Protein AF-0000000066106129 (afdb_homodimer)

pLDDT: mean 97.17, std 4.95, range [39.22, 99.0]

Structure (mmCIF, N/CA/C/O backbone):
data_AF-0000000066106129-model_v1
#
loop_
_entity.id
_entity.type
_entity.pdbx_description
1 polymer 'Probable quinone oxidoreductase'
#
loop_
_atom_site.group_PDB
_atom_site.id
_atom_site.type_symbol
_atom_site.label_atom_id
_atom_site.label_alt_id
_atom_site.label_comp_id
_atom_site.label_asym_id
_atom_site.label_entity_id
_atom_site.label_seq_id
_atom_site.pdbx_PDB_ins_code
_atom_site.Cartn_x
_atom_site.Cartn_y
_atom_site.Cartn_z
_atom_site.occupancy
_atom_site.B_iso_or_equiv
_atom_site.auth_seq_id
_atom_site.auth_comp_id
_atom_site.auth_asym_id
_atom_site.auth_atom_id
_atom_site.pdbx_PDB_model_num
ATOM 1 N N . MET A 1 1 ? -13.883 41.125 31.297 1 40.22 1 MET A N 1
ATOM 2 C CA . MET A 1 1 ? -14.234 42.062 30.25 1 40.22 1 MET A CA 1
ATOM 3 C C . MET A 1 1 ? -14.797 41.344 29.031 1 40.22 1 MET A C 1
ATOM 5 O O . MET A 1 1 ? -14.195 40.406 28.531 1 40.22 1 MET A O 1
ATOM 9 N N . LYS A 1 2 ? -16.047 41.281 28.875 1 50.03 2 LYS A N 1
ATOM 10 C CA . LYS A 1 2 ? -16.734 40.594 27.781 1 50.03 2 LYS A CA 1
ATOM 11 C C . LYS A 1 2 ? -16.094 40.938 26.438 1 50.03 2 LYS A C 1
ATOM 13 O O . LYS A 1 2 ? -16.109 42.094 26.031 1 50.03 2 LYS A O 1
ATOM 18 N N . CYS A 1 3 ? -14.977 40.281 25.984 1 59.72 3 CYS A N 1
ATOM 19 C CA . CYS A 1 3 ? -14.273 40.656 24.766 1 59.72 3 CYS A CA 1
ATOM 20 C C . CYS A 1 3 ? -15.242 40.75 23.578 1 59.72 3 CYS A C 1
ATOM 22 O O . CYS A 1 3 ? -15.961 39.781 23.281 1 59.72 3 CYS A O 1
ATOM 24 N N . THR A 1 4 ? -15.672 41.969 23.234 1 86 4 THR A N 1
ATOM 25 C CA . THR A 1 4 ? -16.531 42.25 22.094 1 86 4 THR A CA 1
ATOM 26 C C . THR A 1 4 ? -15.914 41.688 20.812 1 86 4 THR A C 1
ATOM 28 O O . THR A 1 4 ? -14.766 41.969 20.484 1 86 4 THR A O 1
ATOM 31 N N . ILE A 1 5 ? -16.562 40.656 20.203 1 92.88 5 ILE A N 1
ATOM 32 C CA . ILE A 1 5 ? -16.125 40.094 18.938 1 92.88 5 ILE A CA 1
ATOM 33 C C . ILE A 1 5 ? -16.328 41.094 17.797 1 92.88 5 ILE A C 1
ATOM 35 O O . ILE A 1 5 ? -17.438 41.562 17.562 1 92.88 5 ILE A O 1
ATOM 39 N N . PRO A 1 6 ? -15.305 41.469 17.172 1 96.56 6 PRO A N 1
ATOM 40 C CA . PRO A 1 6 ? -15.445 42.438 16.078 1 96.56 6 PRO A CA 1
ATOM 41 C C . PRO A 1 6 ? -16.156 41.844 14.859 1 96.56 6 PRO A C 1
ATOM 43 O O . PRO A 1 6 ? -16.297 40.594 14.75 1 96.56 6 PRO A O 1
ATOM 46 N N . GLU A 1 7 ? -16.609 42.688 13.984 1 96.75 7 GLU A N 1
ATOM 47 C CA . GLU A 1 7 ? -17.281 42.25 12.758 1 96.75 7 GLU A CA 1
ATOM 48 C C . GLU A 1 7 ? -16.266 41.844 11.703 1 96.75 7 GLU A C 1
ATOM 50 O O . GLU A 1 7 ? -16.562 40.969 10.867 1 96.75 7 GLU A O 1
ATOM 55 N N . GLN A 1 8 ? -15.148 42.5 11.789 1 98.06 8 GLN A N 1
ATOM 56 C CA . GLN A 1 8 ? -14.086 42.219 10.828 1 98.06 8 GLN A CA 1
ATOM 57 C C . GLN A 1 8 ? -12.82 41.75 11.516 1 98.06 8 GLN A C 1
ATOM 59 O O . GLN A 1 8 ? -12.625 42 12.711 1 98.06 8 GLN A O 1
ATOM 64 N N . GLN A 1 9 ? -12.008 41.094 10.758 1 98.38 9 GLN A N 1
ATOM 65 C CA . GLN A 1 9 ? -10.734 40.594 11.227 1 98.38 9 GLN A CA 1
ATOM 66 C C . GLN A 1 9 ? -9.664 40.688 10.148 1 98.38 9 GLN A C 1
ATOM 68 O O . GLN A 1 9 ? -9.977 40.938 8.977 1 98.38 9 GLN A O 1
ATOM 73 N N . LYS A 1 10 ? -8.43 40.531 10.586 1 98.62 10 LYS A N 1
ATOM 74 C CA . LYS A 1 10 ? -7.328 40.375 9.641 1 98.62 10 LYS A CA 1
ATOM 75 C C . LYS A 1 10 ? -7.09 38.906 9.305 1 98.62 10 LYS A C 1
ATOM 77 O O . LYS A 1 10 ? -7.086 38.062 10.195 1 98.62 10 LYS A O 1
ATOM 82 N N . VAL A 1 11 ? -6.953 38.625 7.996 1 98.81 11 VAL A N 1
ATOM 83 C CA . VAL A 1 11 ? -6.68 37.25 7.566 1 98.81 11 VAL A CA 1
ATOM 84 C C . VAL A 1 11 ? -5.641 37.25 6.449 1 98.81 11 VAL A C 1
ATOM 86 O O . VAL A 1 11 ? -5.309 38.312 5.906 1 98.81 11 VAL A O 1
ATOM 89 N N . ILE A 1 12 ? -5.031 36.188 6.16 1 98.88 12 ILE A N 1
ATOM 90 C CA . ILE A 1 12 ? -4.316 35.875 4.922 1 98.88 12 ILE A CA 1
ATOM 91 C C . ILE A 1 12 ? -5.223 35.094 3.98 1 98.88 12 ILE A C 1
ATOM 93 O O . ILE A 1 12 ? -5.723 34.031 4.344 1 98.88 12 ILE A O 1
ATOM 97 N N . LEU A 1 13 ? -5.469 35.562 2.803 1 98.69 13 LEU A N 1
ATOM 98 C CA . LEU A 1 13 ? -6.312 34.875 1.851 1 98.69 13 LEU A CA 1
ATOM 99 C C . LEU A 1 13 ? -5.762 35 0.434 1 98.69 13 LEU A C 1
ATOM 101 O O . LEU A 1 13 ? -4.836 35.781 0.192 1 98.69 13 LEU A O 1
ATOM 105 N N . ILE A 1 14 ? -6.184 34.156 -0.441 1 98.44 14 ILE A N 1
ATOM 106 C CA . ILE A 1 14 ? -5.934 34.25 -1.875 1 98.44 14 ILE A CA 1
ATOM 107 C C . ILE A 1 14 ? -7.258 34.344 -2.625 1 98.44 14 ILE A C 1
ATOM 109 O O . ILE A 1 14 ? -8.25 33.719 -2.234 1 98.44 14 ILE A O 1
ATOM 113 N N . ASP A 1 15 ? -7.297 35.125 -3.686 1 97.38 15 ASP A N 1
ATOM 114 C CA . ASP A 1 15 ? -8.5 35.25 -4.496 1 97.38 15 ASP A CA 1
ATOM 115 C C . ASP A 1 15 ? -8.273 34.75 -5.914 1 97.38 15 ASP A C 1
ATOM 117 O O . ASP A 1 15 ? -9.195 34.719 -6.73 1 97.38 15 ASP A O 1
ATOM 121 N N . GLU A 1 16 ? -7.129 34.312 -6.215 1 97.56 16 GLU A N 1
ATOM 122 C CA . GLU A 1 16 ? -6.746 33.719 -7.488 1 97.56 16 GLU A CA 1
ATOM 123 C C . GLU A 1 16 ? -5.516 32.812 -7.324 1 97.56 16 GLU A C 1
ATOM 125 O O . GLU A 1 16 ? -4.844 32.875 -6.289 1 97.56 16 GLU A O 1
ATOM 130 N N . ILE A 1 17 ? -5.332 32 -8.32 1 97.62 17 ILE A N 1
ATOM 131 C CA . ILE A 1 17 ? -4.145 31.141 -8.336 1 97.62 17 ILE A CA 1
ATOM 132 C C . ILE A 1 17 ? -2.936 31.953 -8.797 1 97.62 17 ILE A C 1
ATOM 134 O O . ILE A 1 17 ? -3.049 32.812 -9.688 1 97.62 17 ILE A O 1
ATOM 138 N N . GLY A 1 18 ? -1.777 31.719 -8.234 1 97.12 18 GLY A N 1
ATOM 139 C CA . GLY A 1 18 ? -0.596 32.469 -8.648 1 97.12 18 GLY A CA 1
ATOM 140 C C . GLY A 1 18 ? 0.59 32.25 -7.723 1 97.12 18 GLY A C 1
ATOM 141 O O . GLY A 1 18 ? 0.647 31.281 -6.984 1 97.12 18 GLY A O 1
ATOM 142 N N . GLY A 1 19 ? 1.605 33.188 -7.863 1 97.31 19 GLY A N 1
ATOM 143 C CA . GLY A 1 19 ? 2.779 33.188 -7.008 1 97.31 19 GLY A CA 1
ATOM 144 C C . GLY A 1 19 ? 2.545 33.844 -5.668 1 97.31 19 GLY A C 1
ATOM 145 O O . GLY A 1 19 ? 1.435 33.812 -5.133 1 97.31 19 GLY A O 1
ATOM 146 N N . TYR A 1 20 ? 3.586 34.375 -5.09 1 97.88 20 TYR A N 1
ATOM 147 C CA . TYR A 1 20 ? 3.488 35 -3.771 1 97.88 20 TYR A CA 1
ATOM 148 C C . TYR A 1 20 ? 2.672 36.281 -3.83 1 97.88 20 TYR A C 1
ATOM 150 O O . TYR A 1 20 ? 2.156 36.719 -2.811 1 97.88 20 TYR A O 1
ATOM 158 N N . ASP A 1 21 ? 2.564 36.875 -4.977 1 97.25 21 ASP A N 1
ATOM 159 C CA . ASP A 1 21 ? 1.913 38.156 -5.172 1 97.25 21 ASP A CA 1
ATOM 160 C C . ASP A 1 21 ? 0.409 38.062 -4.926 1 97.25 21 ASP A C 1
ATOM 162 O O . ASP A 1 21 ? -0.25 39.062 -4.66 1 97.25 21 ASP A O 1
ATOM 166 N N . VAL A 1 22 ? -0.171 36.875 -5 1 98.25 22 VAL A N 1
ATOM 167 C CA . VAL A 1 22 ? -1.617 36.75 -4.863 1 98.25 22 VAL A CA 1
ATOM 168 C C . VAL A 1 22 ? -1.986 36.562 -3.393 1 98.25 22 VAL A C 1
ATOM 170 O O . VAL A 1 22 ? -3.168 36.5 -3.045 1 98.25 22 VAL A O 1
ATOM 173 N N . ILE A 1 23 ? -0.994 36.469 -2.49 1 98.69 23 ILE A N 1
ATOM 174 C CA . ILE A 1 23 ? -1.22 36.375 -1.051 1 98.69 23 ILE A CA 1
ATOM 175 C C . ILE A 1 23 ? -1.593 37.75 -0.504 1 98.69 23 ILE A C 1
ATOM 177 O O . ILE A 1 23 ? -0.82 38.688 -0.625 1 98.69 23 ILE A O 1
ATOM 181 N N . LYS A 1 24 ? -2.729 37.844 0.145 1 98.56 24 LYS A N 1
ATOM 182 C CA . LYS A 1 24 ? -3.221 39.125 0.605 1 98.56 24 LYS A CA 1
ATOM 183 C C . LYS A 1 24 ? -3.461 39.125 2.113 1 98.56 24 LYS A C 1
ATOM 185 O O . LYS A 1 24 ? -3.961 38.156 2.662 1 98.56 24 LYS A O 1
ATOM 190 N N . TYR A 1 25 ? -3.061 40.125 2.775 1 98.69 25 TYR A N 1
ATOM 191 C CA . TYR A 1 25 ? -3.408 40.469 4.152 1 98.69 25 TYR A CA 1
ATOM 192 C C . TYR A 1 25 ? -4.527 41.5 4.199 1 98.69 25 TYR A C 1
ATOM 194 O O . TYR A 1 25 ? -4.309 42.656 3.904 1 98.69 25 TYR A O 1
ATOM 202 N N . GLU A 1 26 ? -5.766 41.062 4.59 1 98.06 26 GLU A N 1
ATOM 203 C CA . GLU A 1 26 ? -6.906 41.969 4.387 1 98.06 26 GLU A CA 1
ATOM 204 C C . GLU A 1 26 ? -7.922 41.812 5.516 1 98.06 26 GLU A C 1
ATOM 206 O O . GLU A 1 26 ? -7.828 40.906 6.328 1 98.06 26 GLU A O 1
ATOM 211 N N . ASP A 1 27 ? -8.766 42.812 5.539 1 98.38 27 ASP A N 1
ATOM 212 C CA . ASP A 1 27 ? -9.945 42.688 6.391 1 98.38 27 ASP A CA 1
ATOM 213 C C . ASP A 1 27 ? -10.938 41.688 5.824 1 98.38 27 ASP A C 1
ATOM 215 O O . ASP A 1 27 ? -11.148 41.625 4.613 1 98.38 27 ASP A O 1
ATOM 219 N N . TYR A 1 28 ? -11.484 40.938 6.633 1 98.12 28 TYR A N 1
ATOM 220 C CA . TYR A 1 28 ? -12.414 39.875 6.297 1 98.12 28 TYR A CA 1
ATOM 221 C C . TYR A 1 28 ? -13.453 39.688 7.398 1 98.12 28 TYR A C 1
ATOM 223 O O . TYR A 1 28 ? -13.18 39.938 8.57 1 98.12 28 TYR A O 1
ATOM 231 N N . PRO A 1 29 ? -14.641 39.281 7.078 1 98.25 29 PRO A N 1
ATOM 232 C CA . PRO A 1 29 ? -15.656 39.125 8.125 1 98.25 29 PRO A CA 1
ATOM 233 C C . PRO A 1 29 ? -15.273 38.031 9.133 1 98.25 29 PRO A C 1
ATOM 235 O O . PRO A 1 29 ? -14.75 37 8.75 1 98.25 29 PRO A O 1
ATOM 238 N N . VAL A 1 30 ? -15.5 38.344 10.43 1 98.56 30 VAL A N 1
ATOM 239 C CA . VAL A 1 30 ? -15.422 37.312 11.43 1 98.56 30 VAL A CA 1
ATOM 240 C C . VAL A 1 30 ? -16.547 36.281 11.203 1 98.56 30 VAL A C 1
ATOM 242 O O . VAL A 1 30 ? -17.703 36.656 10.992 1 98.56 30 VAL A O 1
ATOM 245 N N . PRO A 1 31 ? -16.25 35.031 11.234 1 98 31 PRO A N 1
ATOM 246 C CA . PRO A 1 31 ? -17.312 34.062 10.922 1 98 31 PRO A CA 1
ATOM 247 C C . PRO A 1 31 ? -18.359 33.969 12.023 1 98 31 PRO A C 1
ATOM 249 O O . PRO A 1 31 ? -18.031 34.062 13.203 1 98 31 PRO A O 1
ATOM 252 N N . SER A 1 32 ? -19.578 33.75 11.602 1 97.38 32 SER A N 1
ATOM 253 C CA . SER A 1 32 ? -20.641 33.406 12.547 1 97.38 32 SER A CA 1
ATOM 254 C C . SER A 1 32 ? -20.578 31.922 12.914 1 97.38 32 SER A C 1
ATOM 256 O O . SER A 1 32 ? -20.062 31.109 12.148 1 97.38 32 SER A O 1
ATOM 258 N N . ILE A 1 33 ? -21.078 31.562 14.078 1 97.69 33 ILE A N 1
ATOM 259 C CA . ILE A 1 33 ? -21.016 30.172 14.5 1 97.69 33 ILE A CA 1
ATOM 260 C C . ILE A 1 33 ? -22.438 29.625 14.656 1 97.69 33 ILE A C 1
ATOM 262 O O . ILE A 1 33 ? -23.359 30.344 15 1 97.69 33 ILE A O 1
ATOM 266 N N . SER A 1 34 ? -22.531 28.375 14.352 1 97.56 34 SER A N 1
ATOM 267 C CA . SER A 1 34 ? -23.781 27.656 14.578 1 97.56 34 SER A CA 1
ATOM 268 C C . SER A 1 34 ? -23.875 27.141 16.016 1 97.56 34 SER A C 1
ATOM 270 O O . SER A 1 34 ? -23.016 27.453 16.844 1 97.56 34 SER A O 1
ATOM 272 N N . GLU A 1 35 ? -24.938 26.375 16.297 1 97.62 35 GLU A N 1
ATOM 273 C CA . GLU A 1 35 ? -25.234 25.875 17.625 1 97.62 35 GLU A CA 1
ATOM 274 C C . GLU A 1 35 ? -24.156 24.906 18.109 1 97.62 35 GLU A C 1
ATOM 276 O O . GLU A 1 35 ? -23.953 24.719 19.312 1 97.62 35 GLU A O 1
ATOM 281 N N . GLU A 1 36 ? -23.406 24.359 17.203 1 98.06 36 GLU A N 1
ATOM 282 C CA . GLU A 1 36 ? -22.453 23.328 17.578 1 98.06 36 GLU A CA 1
ATOM 283 C C . GLU A 1 36 ? -21.016 23.781 17.375 1 98.06 36 GLU A C 1
ATOM 285 O O . GLU A 1 36 ? -20.094 22.969 17.484 1 98.06 36 GLU A O 1
ATOM 290 N N . GLU A 1 37 ? -20.828 25.031 17.141 1 98.62 37 GLU A N 1
ATOM 291 C CA . GLU A 1 37 ? -19.5 25.516 16.734 1 98.62 37 GLU A CA 1
ATOM 292 C C . GLU A 1 37 ? -18.891 26.422 17.797 1 98.62 37 GLU A C 1
ATOM 294 O O . GLU A 1 37 ? -19.609 26.922 18.672 1 98.62 37 GLU A O 1
ATOM 299 N N . LEU A 1 38 ? -17.625 26.547 17.781 1 98.75 38 LEU A N 1
ATOM 300 C CA . LEU A 1 38 ? -16.797 27.453 18.578 1 98.75 38 LEU A CA 1
ATOM 301 C C . LEU A 1 38 ? -16.234 28.578 17.703 1 98.75 38 LEU A C 1
ATOM 303 O O . LEU A 1 38 ? -15.922 28.359 16.531 1 98.75 38 LEU A O 1
ATOM 307 N N . LEU A 1 39 ? -16.156 29.688 18.297 1 98.75 39 LEU A N 1
ATOM 308 C CA . LEU A 1 39 ? -15.305 30.734 17.734 1 98.75 39 LEU A CA 1
ATOM 309 C C . LEU A 1 39 ? -14.023 30.891 18.547 1 98.75 39 LEU A C 1
ATOM 311 O O . LEU A 1 39 ? -14.07 31.062 19.766 1 98.75 39 LEU A O 1
ATOM 315 N N . ILE A 1 40 ? -12.953 30.766 17.906 1 98.75 40 ILE A N 1
ATOM 316 C CA . ILE A 1 40 ? -11.656 30.797 18.594 1 98.75 40 ILE A CA 1
ATOM 317 C C . ILE A 1 40 ? -10.898 32.062 18.188 1 98.75 40 ILE A C 1
ATOM 319 O O . ILE A 1 40 ? -10.828 32.406 17 1 98.75 40 ILE A O 1
ATOM 323 N N . LYS A 1 41 ? -10.438 32.781 19.125 1 98.75 41 LYS A N 1
ATOM 324 C CA . LYS A 1 41 ? -9.453 33.844 18.891 1 98.75 41 LYS A CA 1
ATOM 325 C C . LYS A 1 41 ? -8.039 33.281 18.844 1 98.75 41 LYS A C 1
ATOM 327 O O . LYS A 1 41 ? -7.508 32.844 19.875 1 98.75 41 LYS A O 1
ATOM 332 N N . ASN A 1 42 ? -7.465 33.281 17.672 1 98.81 42 ASN A N 1
ATOM 333 C CA . ASN A 1 42 ? -6.191 32.625 17.453 1 98.81 42 ASN A CA 1
ATOM 334 C C . ASN A 1 42 ? -5.023 33.406 18.031 1 98.81 42 ASN A C 1
ATOM 336 O O . ASN A 1 42 ? -5.043 34.656 17.984 1 98.81 42 ASN A O 1
ATOM 340 N N . LYS A 1 43 ? -4.078 32.75 18.531 1 98.81 43 LYS A N 1
ATOM 341 C CA . LYS A 1 43 ? -2.844 33.375 18.984 1 98.81 43 LYS A CA 1
ATOM 342 C C . LYS A 1 43 ? -1.665 33 18.094 1 98.81 43 LYS A C 1
ATOM 344 O O . LYS A 1 43 ? -0.863 33.875 17.734 1 98.81 43 LYS A O 1
ATOM 349 N N . TYR A 1 44 ? -1.539 31.703 17.75 1 98.88 44 TYR A N 1
ATOM 350 C CA . TYR A 1 44 ? -0.494 31.219 16.859 1 98.88 44 TYR A CA 1
ATOM 351 C C . TYR A 1 44 ? -1.062 30.234 15.852 1 98.88 44 TYR A C 1
ATOM 353 O O . TYR A 1 44 ? -2.082 29.578 16.109 1 98.88 44 TYR A O 1
ATOM 361 N N . THR A 1 45 ? -0.482 30.156 14.695 1 98.75 45 THR A N 1
ATOM 362 C CA . THR A 1 45 ? -0.794 29.156 13.68 1 98.75 45 THR A CA 1
ATOM 363 C C . THR A 1 45 ? 0.478 28.656 13 1 98.75 45 THR A C 1
ATOM 365 O O . THR A 1 45 ? 1.484 29.375 12.961 1 98.75 45 THR A O 1
ATOM 368 N N . GLY A 1 46 ? 0.466 27.438 12.617 1 98.56 46 GLY A N 1
ATOM 369 C CA . GLY A 1 46 ? 1.607 26.891 11.906 1 98.56 46 GLY A CA 1
ATOM 370 C C . GLY A 1 46 ? 1.554 27.109 10.414 1 98.56 46 GLY A C 1
ATOM 371 O O . GLY A 1 46 ? 0.474 27.109 9.812 1 98.56 46 GLY A O 1
ATOM 372 N N . VAL A 1 47 ? 2.736 27.312 9.828 1 98.25 47 VAL A N 1
ATOM 373 C CA . VAL A 1 47 ? 2.861 27.406 8.375 1 98.25 47 VAL A CA 1
ATOM 374 C C . VAL A 1 47 ? 3.133 26.031 7.781 1 98.25 47 VAL A C 1
ATOM 376 O O . VAL A 1 47 ? 4.012 25.312 8.25 1 98.25 47 VAL A O 1
ATOM 379 N N . ASN A 1 48 ? 2.387 25.656 6.777 1 96.75 48 ASN A N 1
ATOM 380 C CA . ASN A 1 48 ? 2.539 24.359 6.121 1 96.75 48 ASN A CA 1
ATOM 381 C C . ASN A 1 48 ? 2.729 24.5 4.617 1 96.75 48 ASN A C 1
ATOM 383 O O . ASN A 1 48 ? 2.111 25.375 3.992 1 96.75 48 ASN A O 1
ATOM 387 N N . TYR A 1 49 ? 3.555 23.641 4.109 1 95.69 49 TYR A N 1
ATOM 388 C CA . TYR A 1 49 ? 3.828 23.672 2.676 1 95.69 49 TYR A CA 1
ATOM 389 C C . TYR A 1 49 ? 2.547 23.469 1.873 1 95.69 49 TYR A C 1
ATOM 391 O O . TYR A 1 49 ? 2.42 24 0.762 1 95.69 49 TYR A O 1
ATOM 399 N N . ILE A 1 50 ? 1.593 22.797 2.398 1 94.75 50 ILE A N 1
ATOM 400 C CA . ILE A 1 50 ? 0.355 22.422 1.716 1 94.75 50 ILE A CA 1
ATOM 401 C C . ILE A 1 50 ? -0.369 23.688 1.255 1 94.75 50 ILE A C 1
ATOM 403 O O . ILE A 1 50 ? -1.122 23.656 0.279 1 94.75 50 ILE A O 1
ATOM 407 N N . GLU A 1 51 ? -0.173 24.828 1.909 1 96.69 51 GLU A N 1
ATOM 408 C CA . GLU A 1 51 ? -0.807 26.078 1.502 1 96.69 51 GLU A CA 1
ATOM 409 C C . GLU A 1 51 ? -0.396 26.469 0.085 1 96.69 51 GLU A C 1
ATOM 411 O O . GLU A 1 51 ? -1.187 27.062 -0.656 1 96.69 51 GLU A O 1
ATOM 416 N N . SER A 1 52 ? 0.826 26.125 -0.252 1 96.75 52 SER A N 1
ATOM 417 C CA . SER A 1 52 ? 1.305 26.438 -1.593 1 96.75 52 SER A CA 1
ATOM 418 C C . SER A 1 52 ? 0.499 25.703 -2.658 1 96.75 52 SER A C 1
ATOM 420 O O . SER A 1 52 ? 0.336 26.203 -3.773 1 96.75 52 SER A O 1
ATOM 422 N N . TYR A 1 53 ? -0.003 24.516 -2.326 1 95.12 53 TYR A N 1
ATOM 423 C CA . TYR A 1 53 ? -0.786 23.75 -3.291 1 95.12 53 TYR A CA 1
ATOM 424 C C . TYR A 1 53 ? -2.094 24.453 -3.615 1 95.12 53 TYR A C 1
ATOM 426 O O . TYR A 1 53 ? -2.557 24.438 -4.758 1 95.12 53 TYR A O 1
ATOM 434 N N . PHE A 1 54 ? -2.66 25.062 -2.629 1 96.19 54 PHE A N 1
ATOM 435 C CA . PHE A 1 54 ? -3.879 25.828 -2.855 1 96.19 54 PHE A CA 1
ATOM 436 C C . PHE A 1 54 ? -3.584 27.094 -3.652 1 96.19 54 PHE A C 1
ATOM 438 O O . PHE A 1 54 ? -4.309 27.422 -4.594 1 96.19 54 PHE A O 1
ATOM 445 N N . ARG A 1 55 ? -2.527 27.703 -3.303 1 97.56 55 ARG A N 1
ATOM 446 C CA . ARG A 1 55 ? -2.154 28.953 -3.975 1 97.56 55 ARG A CA 1
ATOM 447 C C . ARG A 1 55 ? -1.84 28.703 -5.445 1 97.56 55 ARG A C 1
ATOM 449 O O . ARG A 1 55 ? -2.215 29.5 -6.309 1 97.56 55 ARG A O 1
ATOM 456 N N . LYS A 1 56 ? -1.22 27.562 -5.672 1 95.88 56 LYS A N 1
ATOM 457 C CA . LYS A 1 56 ? -0.762 27.234 -7.02 1 95.88 56 LYS A CA 1
ATOM 458 C C . LYS A 1 56 ? -1.854 26.531 -7.82 1 95.88 56 LYS A C 1
ATOM 460 O O . LYS A 1 56 ? -1.683 26.266 -9.008 1 95.88 56 LYS A O 1
ATOM 465 N N . GLY A 1 57 ? -2.934 26.156 -7.188 1 94.31 57 GLY A N 1
ATOM 466 C CA . GLY A 1 57 ? -4.059 25.531 -7.875 1 94.31 57 GLY A CA 1
ATOM 467 C C . GLY A 1 57 ? -3.936 24.031 -8 1 94.31 57 GLY A C 1
ATOM 468 O O . GLY A 1 57 ? -4.715 23.406 -8.719 1 94.31 57 GLY A O 1
ATOM 469 N N . ILE A 1 58 ? -2.949 23.5 -7.375 1 90.06 58 ILE A N 1
ATOM 470 C CA . ILE A 1 58 ? -2.814 22.047 -7.363 1 90.06 58 ILE A CA 1
ATOM 471 C C . ILE A 1 58 ? -3.998 21.422 -6.629 1 90.06 58 ILE A C 1
ATOM 473 O O . ILE A 1 58 ? -4.566 20.422 -7.086 1 90.06 58 ILE A O 1
ATOM 477 N N . TYR A 1 59 ? -4.34 21.922 -5.496 1 91.88 59 TYR A N 1
ATOM 478 C CA . TYR A 1 59 ? -5.57 21.562 -4.797 1 91.88 59 TYR A CA 1
ATOM 479 C C . TYR A 1 59 ? -6.668 22.594 -5.062 1 91.88 59 TYR A C 1
ATOM 481 O O . TYR A 1 59 ? -6.441 23.797 -4.953 1 91.88 59 TYR A O 1
ATOM 489 N N . PRO A 1 60 ? -7.766 22.125 -5.402 1 92.06 60 PRO A N 1
ATOM 490 C CA . PRO A 1 60 ? -8.859 23.062 -5.66 1 92.06 60 PRO A CA 1
ATOM 491 C C . PRO A 1 60 ? -9.406 23.703 -4.383 1 92.06 60 PRO A C 1
ATOM 493 O O . PRO A 1 60 ? -9.43 23.062 -3.33 1 92.06 60 PRO A O 1
ATOM 496 N N . CYS A 1 61 ? -9.781 24.922 -4.453 1 94.31 61 CYS A N 1
ATOM 497 C CA . CYS A 1 61 ? -10.453 25.609 -3.355 1 94.31 61 CYS A CA 1
ATOM 498 C C . CYS A 1 61 ? -11.328 26.75 -3.875 1 94.31 61 CYS A C 1
ATOM 500 O O . CYS A 1 61 ? -11.055 27.328 -4.93 1 94.31 61 CYS A O 1
ATOM 502 N N . GLU A 1 62 ? -12.391 26.938 -3.18 1 95.75 62 GLU A N 1
ATOM 503 C CA . GLU A 1 62 ? -13.234 28.078 -3.5 1 95.75 62 GLU A CA 1
ATOM 504 C C . GLU A 1 62 ? -12.594 29.391 -3.041 1 95.75 62 GLU A C 1
ATOM 506 O O . GLU A 1 62 ? -12.117 29.484 -1.907 1 95.75 62 GLU A O 1
ATOM 511 N N . LYS A 1 63 ? -12.57 30.422 -3.908 1 96.06 63 LYS A N 1
ATOM 512 C CA . LYS A 1 63 ? -11.938 31.703 -3.596 1 96.06 63 LYS A CA 1
ATOM 513 C C . LYS A 1 63 ? -12.992 32.781 -3.33 1 96.06 63 LYS A C 1
ATOM 515 O O . LYS A 1 63 ? -14.078 32.75 -3.914 1 96.06 63 LYS A O 1
ATOM 520 N N . PRO A 1 64 ? -12.758 33.844 -2.551 1 97.25 64 PRO A N 1
ATOM 521 C CA . PRO A 1 64 ? -11.523 33.969 -1.776 1 97.25 64 PRO A CA 1
ATOM 522 C C . PRO A 1 64 ? -11.336 32.844 -0.751 1 97.25 64 PRO A C 1
ATOM 524 O O . PRO A 1 64 ? -12.32 32.344 -0.206 1 97.25 64 PRO A O 1
ATOM 527 N N . TYR A 1 65 ? -10.125 32.438 -0.549 1 97.94 65 TYR A N 1
ATOM 528 C CA . TYR A 1 65 ? -9.789 31.328 0.339 1 97.94 65 TYR A CA 1
ATOM 529 C C . TYR A 1 65 ? -8.844 31.781 1.444 1 97.94 65 TYR A C 1
ATOM 531 O O . TYR A 1 65 ? -7.707 32.156 1.176 1 97.94 65 TYR A O 1
ATOM 539 N N . VAL A 1 66 ? -9.367 31.797 2.711 1 98.69 66 VAL A N 1
ATOM 540 C CA . VAL A 1 66 ? -8.5 32.062 3.854 1 98.69 66 VAL A CA 1
ATOM 541 C C . VAL A 1 66 ? -7.633 30.844 4.152 1 98.69 66 VAL A C 1
ATOM 543 O O . VAL A 1 66 ? -8.141 29.734 4.316 1 98.69 66 VAL A O 1
ATOM 546 N N . LEU A 1 67 ? -6.344 31.031 4.215 1 98.62 67 LEU A N 1
ATOM 547 C CA . LEU A 1 67 ? -5.387 29.938 4.348 1 98.62 67 LEU A CA 1
ATOM 548 C C . LEU A 1 67 ? -5.238 29.516 5.805 1 98.62 67 LEU A C 1
ATOM 550 O O . LEU A 1 67 ? -5.816 30.141 6.695 1 98.62 67 LEU A O 1
ATOM 554 N N . GLY A 1 68 ? -4.523 28.453 5.949 1 98.44 68 GLY A N 1
ATOM 555 C CA . GLY A 1 68 ? -4.219 27.938 7.273 1 98.44 68 GLY A CA 1
ATOM 556 C C . GLY A 1 68 ? -4.828 26.578 7.527 1 98.44 68 GLY A C 1
ATOM 557 O O . GLY A 1 68 ? -5.852 26.219 6.941 1 98.44 68 GLY A O 1
ATOM 558 N N . ARG A 1 69 ? -4.199 25.844 8.57 1 98.12 69 ARG A N 1
ATOM 559 C CA . ARG A 1 69 ? -4.625 24.453 8.766 1 98.12 69 ARG A CA 1
ATOM 560 C C . ARG A 1 69 ? -4.648 24.094 10.25 1 98.12 69 ARG A C 1
ATOM 562 O O . ARG A 1 69 ? -5.188 23.047 10.633 1 98.12 69 ARG A O 1
ATOM 569 N N . GLU A 1 70 ? -4.055 24.922 11.047 1 98.69 70 GLU A N 1
ATOM 570 C CA . GLU A 1 70 ? -3.963 24.656 12.484 1 98.69 70 GLU A CA 1
ATOM 571 C C . GLU A 1 70 ? -3.787 25.953 13.266 1 98.69 70 GLU A C 1
ATOM 573 O O . GLU A 1 70 ? -3.322 26.953 12.727 1 98.69 70 GLU A O 1
ATOM 578 N N . ALA A 1 71 ? -4.168 25.875 14.539 1 98.81 71 ALA A N 1
ATOM 579 C CA . ALA A 1 71 ? -3.957 27.047 15.375 1 98.81 71 ALA A CA 1
ATOM 580 C C . ALA A 1 71 ? -4.133 26.703 16.859 1 98.81 71 ALA A C 1
ATOM 582 O O . ALA A 1 71 ? -4.594 25.609 17.188 1 98.81 71 ALA A O 1
ATOM 583 N N . SER A 1 72 ? -3.635 27.562 17.656 1 98.81 72 SER A N 1
ATOM 584 C CA . SER A 1 72 ? -3.934 27.609 19.094 1 98.81 72 SER A CA 1
ATOM 585 C C . SER A 1 72 ? -4.496 28.969 19.5 1 98.81 72 SER A C 1
ATOM 587 O O . SER A 1 72 ? -4.195 29.984 18.859 1 98.81 72 SER A O 1
ATOM 589 N N . GLY A 1 73 ? -5.305 28.969 20.438 1 98.56 73 GLY A N 1
ATOM 590 C CA . GLY A 1 73 ? -5.938 30.188 20.875 1 98.56 73 GLY A CA 1
ATOM 591 C C . GLY A 1 73 ? -6.922 29.984 22 1 98.56 73 GLY A C 1
ATOM 592 O O . GLY A 1 73 ? -6.727 29.109 22.859 1 98.56 73 GLY A O 1
ATOM 593 N N . THR A 1 74 ? -7.891 30.922 22.031 1 98.5 74 THR A N 1
ATOM 594 C CA . THR A 1 74 ? -8.859 30.906 23.125 1 98.5 74 THR A CA 1
ATOM 595 C C . THR A 1 74 ? -10.281 30.953 22.578 1 98.5 74 THR A C 1
ATOM 597 O O . THR A 1 74 ? -10.578 31.703 21.641 1 98.5 74 THR A O 1
ATOM 600 N N . VAL A 1 75 ? -11.125 30.141 23.172 1 98.69 75 VAL A N 1
ATOM 601 C CA . VAL A 1 75 ? -12.539 30.172 22.812 1 98.69 75 VAL A CA 1
ATOM 602 C C . VAL A 1 75 ? -13.148 31.5 23.281 1 98.69 75 VAL A C 1
ATOM 604 O O . VAL A 1 75 ? -13.07 31.844 24.453 1 98.69 75 VAL A O 1
ATOM 607 N N . VAL A 1 76 ? -13.797 32.219 22.359 1 98.38 76 VAL A N 1
ATOM 608 C CA . VAL A 1 76 ? -14.336 33.531 22.734 1 98.38 76 VAL A CA 1
ATOM 609 C C . VAL A 1 76 ? -15.852 33.531 22.562 1 98.38 76 VAL A C 1
ATOM 611 O O . VAL A 1 76 ? -16.531 34.406 23.078 1 98.38 76 VAL A O 1
ATOM 614 N N . ALA A 1 77 ? -16.359 32.531 21.844 1 98.31 77 ALA A N 1
ATOM 615 C CA . ALA A 1 77 ? -17.797 32.312 21.719 1 98.31 77 ALA A CA 1
ATOM 616 C C . ALA A 1 77 ? -18.094 30.844 21.469 1 98.31 77 ALA A C 1
ATOM 618 O O . ALA A 1 77 ? -17.25 30.109 20.922 1 98.31 77 ALA A O 1
ATOM 619 N N . LYS A 1 78 ? -19.25 30.375 21.859 1 98.06 78 LYS A N 1
ATOM 620 C CA . LYS A 1 78 ? -19.688 29 21.625 1 98.06 78 LYS A CA 1
ATOM 621 C C . LYS A 1 78 ? -21.188 28.953 21.328 1 98.06 78 LYS A C 1
ATOM 623 O O . LYS A 1 78 ? -21.953 29.766 21.828 1 98.06 78 LYS A O 1
ATOM 628 N N . GLY A 1 79 ? -21.484 28.078 20.484 1 97.88 79 GLY A N 1
ATOM 629 C CA . GLY A 1 79 ? -22.906 27.844 20.234 1 97.88 79 GLY A CA 1
ATOM 630 C C . GLY A 1 79 ? -23.625 27.297 21.453 1 97.88 79 GLY A C 1
ATOM 631 O O . GLY A 1 79 ? -23.016 26.703 22.344 1 97.88 79 GLY A O 1
ATOM 632 N N . LYS A 1 80 ? -24.938 27.391 21.422 1 97.5 80 LYS A N 1
ATOM 633 C CA . LYS A 1 80 ? -25.781 27 22.547 1 97.5 80 LYS A CA 1
ATOM 634 C C . LYS A 1 80 ? -25.703 25.5 22.797 1 97.5 80 LYS A C 1
ATOM 636 O O . LYS A 1 80 ? -25.891 25.031 23.922 1 97.5 80 LYS A O 1
ATOM 641 N N . GLY A 1 81 ? -25.422 24.766 21.766 1 97.75 81 GLY A N 1
ATOM 642 C CA . GLY A 1 81 ? -25.406 23.312 21.875 1 97.75 81 GLY A CA 1
ATOM 643 C C . GLY A 1 81 ? -24.078 22.766 22.328 1 97.75 81 GLY A C 1
ATOM 644 O O . GLY A 1 81 ? -23.938 21.562 22.578 1 97.75 81 GLY A O 1
ATOM 645 N N . VAL A 1 82 ? -23.062 23.625 22.422 1 98.25 82 VAL A N 1
ATOM 646 C CA . VAL A 1 82 ? -21.719 23.188 22.797 1 98.25 82 VAL A CA 1
ATOM 647 C C . VAL A 1 82 ? -21.656 22.984 24.312 1 98.25 82 VAL A C 1
ATOM 649 O O . VAL A 1 82 ? -21.906 23.906 25.078 1 98.25 82 VAL A O 1
ATOM 652 N N . THR A 1 83 ? -21.297 21.781 24.75 1 97.19 83 THR A N 1
ATOM 653 C CA . THR A 1 83 ? -21.266 21.484 26.172 1 97.19 83 THR A CA 1
ATOM 654 C C . THR A 1 83 ? -19.859 21.094 26.609 1 97.19 83 THR A C 1
ATOM 656 O O . THR A 1 83 ? -19.547 21.094 27.797 1 97.19 83 THR A O 1
ATOM 659 N N . ASN A 1 84 ? -19.016 20.781 25.703 1 96.56 84 ASN A N 1
ATOM 660 C CA . ASN A 1 84 ? -17.703 20.219 26.047 1 96.56 84 ASN A CA 1
ATOM 661 C C . ASN A 1 84 ? -16.625 21.297 26.109 1 96.56 84 ASN A C 1
ATOM 663 O O . ASN A 1 84 ? -15.492 21.016 26.469 1 96.56 84 ASN A O 1
ATOM 667 N N . PHE A 1 85 ? -16.922 22.562 25.797 1 98.25 85 PHE A N 1
ATOM 668 C CA . PHE A 1 85 ? -16.031 23.703 25.891 1 98.25 85 PHE A CA 1
ATOM 669 C C . PHE A 1 85 ? -16.734 24.891 26.531 1 98.25 85 PHE A C 1
ATOM 671 O O . PHE A 1 85 ? -17.953 24.969 26.531 1 98.25 85 PHE A O 1
ATOM 678 N N . GLU A 1 86 ? -15.906 25.797 27.078 1 97.94 86 GLU A N 1
ATOM 679 C CA . GLU A 1 86 ? -16.391 27.062 27.641 1 97.94 86 GLU A CA 1
ATOM 680 C C . GLU A 1 86 ? -15.602 28.25 27.078 1 97.94 86 GLU A C 1
ATOM 682 O O . GLU A 1 86 ? -14.445 28.094 26.672 1 97.94 86 GLU A O 1
ATOM 687 N N . VAL A 1 87 ? -16.266 29.359 27.062 1 97.88 87 VAL A N 1
ATOM 688 C CA . VAL A 1 87 ? -15.555 30.578 26.734 1 97.88 87 VAL A CA 1
ATOM 689 C C . VAL A 1 87 ? -14.398 30.781 27.703 1 97.88 87 VAL A C 1
ATOM 691 O O . VAL A 1 87 ? -14.562 30.625 28.922 1 97.88 87 VAL A O 1
ATOM 694 N N . GLY A 1 88 ? -13.266 31.031 27.172 1 97.75 88 GLY A N 1
ATOM 695 C CA . GLY A 1 88 ? -12.078 31.172 27.984 1 97.75 88 GLY A CA 1
ATOM 696 C C . GLY A 1 88 ? -11.148 29.969 27.906 1 97.75 88 GLY A C 1
ATOM 697 O O . GLY A 1 88 ? -9.969 30.062 28.266 1 97.75 88 GLY A O 1
ATOM 698 N N . ASP A 1 89 ? -11.688 28.828 27.406 1 98.44 89 ASP A N 1
ATOM 699 C CA . ASP A 1 89 ? -10.844 27.656 27.234 1 98.44 89 ASP A CA 1
ATOM 700 C C . ASP A 1 89 ? -9.734 27.906 26.234 1 98.44 89 ASP A C 1
ATOM 702 O O . ASP A 1 89 ? -9.969 28.5 25.172 1 98.44 89 ASP A O 1
ATOM 706 N N . GLN A 1 90 ? -8.516 27.531 26.562 1 98.62 90 GLN A N 1
ATOM 707 C CA . GLN A 1 90 ? -7.426 27.5 25.594 1 98.62 90 GLN A CA 1
ATOM 708 C C . GLN A 1 90 ? -7.434 26.188 24.812 1 98.62 90 GLN A C 1
ATOM 710 O O . GLN A 1 90 ? -7.691 25.125 25.375 1 98.62 90 GLN A O 1
ATOM 715 N N . VAL A 1 91 ? -7.234 26.312 23.469 1 98.75 91 VAL A N 1
ATOM 716 C CA . VAL A 1 91 ? -7.387 25.141 22.625 1 98.75 91 VAL A CA 1
ATOM 717 C C . VAL A 1 91 ? -6.293 25.125 21.562 1 98.75 91 VAL A C 1
ATOM 719 O O . VAL A 1 91 ? -5.688 26.156 21.266 1 98.75 91 VAL A O 1
ATOM 722 N N . ALA A 1 92 ? -5.949 24.047 21.047 1 98.75 92 ALA A N 1
ATOM 723 C CA . ALA A 1 92 ? -5.238 23.781 19.797 1 98.75 92 ALA A CA 1
ATOM 724 C C . ALA A 1 92 ? -6.082 22.938 18.844 1 98.75 92 ALA A C 1
ATOM 726 O O . ALA A 1 92 ? -6.758 22 19.281 1 98.75 92 ALA A O 1
ATOM 727 N N . TYR A 1 93 ? -6.109 23.281 17.594 1 98.69 93 TYR A N 1
ATOM 728 C CA . TYR A 1 93 ? -7.062 22.609 16.719 1 98.69 93 TYR A CA 1
ATOM 729 C C . TYR A 1 93 ? -6.59 22.609 15.273 1 98.69 93 TYR A C 1
ATOM 731 O O . TYR A 1 93 ? -5.695 23.375 14.914 1 98.69 93 TYR A O 1
ATOM 739 N N . ILE A 1 94 ? -7.062 21.688 14.516 1 98.5 94 ILE A N 1
ATOM 740 C CA . ILE A 1 94 ? -6.844 21.609 13.078 1 98.5 94 ILE A CA 1
ATOM 741 C C . ILE A 1 94 ? -8.094 22.062 12.328 1 98.5 94 ILE A C 1
ATOM 743 O O . ILE A 1 94 ? -9.188 21.547 12.57 1 98.5 94 ILE A O 1
ATOM 747 N N . SER A 1 95 ? -7.969 23.031 11.508 1 97.25 95 SER A N 1
ATOM 748 C CA . SER A 1 95 ? -9.07 23.562 10.703 1 97.25 95 SER A CA 1
ATOM 749 C C . SER A 1 95 ? -8.547 24.391 9.539 1 97.25 95 SER A C 1
ATOM 751 O O . SER A 1 95 ? -7.371 24.75 9.508 1 97.25 95 SER A O 1
ATOM 753 N N . ASN A 1 96 ? -9.391 24.594 8.594 1 95.88 96 ASN A N 1
ATOM 754 C CA . ASN A 1 96 ? -9.07 25.562 7.551 1 95.88 96 ASN A CA 1
ATOM 755 C C . ASN A 1 96 ? -9.211 26.984 8.055 1 95.88 96 ASN A C 1
ATOM 757 O O . ASN A 1 96 ? -9.734 27.219 9.148 1 95.88 96 ASN A O 1
ATOM 761 N N . SER A 1 97 ? -8.703 27.875 7.379 1 98 97 SER A N 1
ATOM 762 C CA . SER A 1 97 ? -8.898 29.312 7.57 1 98 97 SER A CA 1
ATOM 763 C C . SER A 1 97 ? -8.352 29.766 8.914 1 98 97 SER A C 1
ATOM 765 O O . SER A 1 97 ? -8.984 30.562 9.609 1 98 97 SER A O 1
ATOM 767 N N . THR A 1 98 ? -7.215 29.234 9.258 1 98.75 98 THR A N 1
ATOM 768 C CA . THR A 1 98 ? -6.684 29.578 10.578 1 98.75 98 THR A CA 1
ATOM 769 C C . THR A 1 98 ? -5.656 30.703 10.469 1 98.75 98 THR A C 1
ATOM 771 O O . THR A 1 98 ? -5.152 31.172 11.484 1 98.75 98 THR A O 1
ATOM 774 N N . PHE A 1 99 ? -5.25 31.094 9.234 1 98.88 99 PHE A N 1
ATOM 775 C CA . PHE A 1 99 ? -4.488 32.312 9.086 1 98.88 99 PHE A CA 1
ATOM 776 C C . PHE A 1 99 ? -5.387 33.531 9.281 1 98.88 99 PHE A C 1
ATOM 778 O O . PHE A 1 99 ? -5.547 34.344 8.375 1 98.88 99 PHE A O 1
ATOM 785 N N . ALA A 1 100 ? -5.906 33.625 10.5 1 98.88 100 ALA A N 1
ATOM 786 C CA . ALA A 1 100 ? -6.953 34.594 10.828 1 98.88 100 ALA A CA 1
ATOM 787 C C . ALA A 1 100 ? -6.957 34.938 12.312 1 98.88 100 ALA A C 1
ATOM 789 O O . ALA A 1 100 ? -6.531 34.125 13.141 1 98.88 100 ALA A O 1
ATOM 790 N N . GLN A 1 101 ? -7.477 36.062 12.625 1 98.81 101 GLN A N 1
ATOM 791 C CA . GLN A 1 101 ? -7.625 36.406 14.031 1 98.81 101 GLN A CA 1
ATOM 792 C C . GLN A 1 101 ? -8.672 35.531 14.711 1 98.81 101 GLN A C 1
ATOM 794 O O . GLN A 1 101 ? -8.523 35.156 15.875 1 98.81 101 GLN A O 1
ATOM 799 N N . TYR A 1 102 ? -9.727 35.219 13.977 1 98.69 102 TYR A N 1
ATOM 800 C CA . TYR A 1 102 ? -10.805 34.375 14.477 1 98.69 102 TYR A CA 1
ATOM 801 C C . TYR A 1 102 ? -11.133 33.25 13.484 1 98.69 102 TYR A C 1
ATOM 803 O O . TYR A 1 102 ? -11.211 33.5 12.273 1 98.69 102 TYR A O 1
ATOM 811 N N . SER A 1 103 ? -11.32 32.094 13.938 1 98.62 103 SER A N 1
ATOM 812 C CA . SER A 1 103 ? -11.758 30.969 13.141 1 98.62 103 SER A CA 1
ATOM 813 C C . SER A 1 103 ? -12.844 30.172 13.852 1 98.62 103 SER A C 1
ATOM 815 O O . SER A 1 103 ? -12.898 30.156 15.086 1 98.62 103 SER A O 1
ATOM 817 N N . LYS A 1 104 ? -13.742 29.625 13.133 1 98.44 104 LYS A N 1
ATOM 818 C CA . LYS A 1 104 ? -14.773 28.781 13.727 1 98.44 104 LYS A CA 1
ATOM 819 C C . LYS A 1 104 ? -14.469 27.297 13.516 1 98.44 104 LYS A C 1
ATOM 821 O O . LYS A 1 104 ? -13.781 26.938 12.555 1 98.44 104 LYS A O 1
ATOM 826 N N . ILE A 1 105 ? -14.93 26.453 14.352 1 98.38 105 ILE A N 1
ATOM 827 C CA . ILE A 1 105 ? -14.766 25.016 14.234 1 98.38 105 ILE A CA 1
ATOM 828 C C . ILE A 1 105 ? -15.883 24.297 15 1 98.38 105 ILE A C 1
ATOM 830 O O . ILE A 1 105 ? -16.391 24.828 15.992 1 98.38 105 ILE A O 1
ATOM 834 N N . SER A 1 106 ? -16.234 23.156 14.469 1 97.94 106 SER A N 1
ATOM 835 C CA . SER A 1 106 ? -17.188 22.328 15.211 1 97.94 106 SER A CA 1
ATOM 836 C C . SER A 1 106 ? -16.594 21.875 16.547 1 97.94 106 SER A C 1
ATOM 838 O O . SER A 1 106 ? -15.422 21.5 16.609 1 97.94 106 SER A O 1
ATOM 840 N N . SER A 1 107 ? -17.453 21.922 17.578 1 97.31 107 SER A N 1
ATOM 841 C CA . SER A 1 107 ? -17 21.453 18.891 1 97.31 107 SER A CA 1
ATOM 842 C C . SER A 1 107 ? -16.719 19.953 18.891 1 97.31 107 SER A C 1
ATOM 844 O O . SER A 1 107 ? -16.078 19.438 19.812 1 97.31 107 SER A O 1
ATOM 846 N N . GLN A 1 108 ? -17.125 19.297 17.828 1 96 108 GLN A N 1
ATOM 847 C CA . GLN A 1 108 ? -16.906 17.859 17.703 1 96 108 GLN A CA 1
ATOM 848 C C . GLN A 1 108 ? -15.75 17.562 16.75 1 96 108 GLN A C 1
ATOM 850 O O . GLN A 1 108 ? -15.461 16.406 16.453 1 96 108 GLN A O 1
ATOM 855 N N . GLY A 1 109 ? -15.125 18.562 16.25 1 96.88 109 GLY A N 1
ATOM 856 C CA . GLY A 1 109 ? -14.016 18.422 15.328 1 96.88 109 GLY A CA 1
ATOM 857 C C . GLY A 1 109 ? -12.68 18.203 16.031 1 96.88 109 GLY A C 1
ATOM 858 O O . GLY A 1 109 ? -12.648 17.844 17.203 1 96.88 109 GLY A O 1
ATOM 859 N N . PRO A 1 110 ? -11.633 18.344 15.312 1 98.25 110 PRO A N 1
ATOM 860 C CA . PRO A 1 110 ? -10.289 18.141 15.859 1 98.25 110 PRO A CA 1
ATOM 861 C C . PRO A 1 110 ? -9.797 19.328 16.672 1 98.25 110 PRO A C 1
ATOM 863 O O . PRO A 1 110 ? -8.875 20.031 16.25 1 98.25 110 PRO A O 1
ATOM 866 N N . VAL A 1 111 ? -10.336 19.484 17.812 1 98.31 111 VAL A N 1
ATOM 867 C CA . VAL A 1 111 ? -10 20.547 18.75 1 98.31 111 VAL A CA 1
ATOM 868 C C . VAL A 1 111 ? -9.695 19.938 20.125 1 98.31 111 VAL A C 1
ATOM 870 O O . VAL A 1 111 ? -10.492 19.172 20.656 1 98.31 111 VAL A O 1
ATOM 873 N N . MET A 1 112 ? -8.539 20.234 20.594 1 97.81 112 MET A N 1
ATOM 874 C CA . MET A 1 112 ? -8.164 19.719 21.906 1 97.81 112 MET A CA 1
ATOM 875 C C . MET A 1 112 ? -8.109 20.828 22.938 1 97.81 112 MET A C 1
ATOM 877 O O . MET A 1 112 ? -7.66 21.938 22.641 1 97.81 112 MET A O 1
ATOM 881 N N . LYS A 1 113 ? -8.656 20.578 24.078 1 97.44 113 LYS A N 1
ATOM 882 C CA . LYS A 1 113 ? -8.609 21.516 25.203 1 97.44 113 LYS A CA 1
ATOM 883 C C . LYS A 1 113 ? -7.242 21.469 25.891 1 97.44 113 LYS A C 1
ATOM 885 O O . LYS A 1 113 ? -6.703 20.391 26.141 1 97.44 113 LYS A O 1
ATOM 890 N N . LEU A 1 114 ? -6.676 22.625 26.078 1 97.81 114 LEU A N 1
ATOM 891 C CA . LEU A 1 114 ? -5.391 22.734 26.75 1 97.81 114 LEU A CA 1
ATOM 892 C C . LEU A 1 114 ? -5.586 23.047 28.234 1 97.81 114 LEU A C 1
ATOM 894 O O . LEU A 1 114 ? -6.656 23.5 28.641 1 97.81 114 LEU A O 1
ATOM 898 N N . PRO A 1 115 ? -4.574 22.797 29.047 1 96 115 PRO A N 1
ATOM 899 C CA . PRO A 1 115 ? -4.68 23.125 30.469 1 96 115 PRO A CA 1
ATOM 900 C C . PRO A 1 115 ? -4.867 24.625 30.719 1 96 115 PRO A C 1
ATOM 902 O O . PRO A 1 115 ? -4.324 25.438 29.984 1 96 115 PRO A O 1
ATOM 905 N N . LYS A 1 116 ? -5.602 24.844 31.766 1 95.25 116 LYS A N 1
ATOM 906 C CA . LYS A 1 116 ? -5.738 26.234 32.188 1 95.25 116 LYS A CA 1
ATOM 907 C C . LYS A 1 116 ? -4.379 26.859 32.469 1 95.25 116 LYS A C 1
ATOM 909 O O . LYS A 1 116 ? -3.527 26.234 33.125 1 95.25 116 LYS A O 1
ATOM 914 N N . GLY A 1 117 ? -4.219 27.953 31.969 1 95.31 117 GLY A N 1
ATOM 915 C CA . GLY A 1 117 ? -2.979 28.656 32.25 1 95.31 117 GLY A CA 1
ATOM 916 C C . GLY A 1 117 ? -1.856 28.297 31.281 1 95.31 117 GLY A C 1
ATOM 917 O O . GLY A 1 117 ? -0.69 28.594 31.547 1 95.31 117 GLY A O 1
ATOM 918 N N . THR A 1 118 ? -2.232 27.672 30.219 1 96.5 118 THR A N 1
ATOM 919 C CA . THR A 1 118 ? -1.235 27.422 29.188 1 96.5 118 THR A CA 1
ATOM 920 C C . THR A 1 118 ? -0.577 28.719 28.734 1 96.5 118 THR A C 1
ATOM 922 O O . THR A 1 118 ? -1.265 29.688 28.391 1 96.5 118 THR A O 1
ATOM 925 N N . SER A 1 119 ? 0.777 28.734 28.797 1 97.12 119 SER A N 1
ATOM 926 C CA . SER A 1 119 ? 1.526 29.953 28.5 1 97.12 119 SER A CA 1
ATOM 927 C C . SER A 1 119 ? 1.525 30.25 27 1 97.12 119 SER A C 1
ATOM 929 O O . SER A 1 119 ? 1.218 29.375 26.188 1 97.12 119 SER A O 1
ATOM 931 N N . ASP A 1 120 ? 1.926 31.438 26.703 1 97.19 120 ASP A N 1
ATOM 932 C CA . ASP A 1 120 ? 2.053 31.844 25.312 1 97.19 120 ASP A CA 1
ATOM 933 C C . ASP A 1 120 ? 3.064 30.953 24.578 1 97.19 120 ASP A C 1
ATOM 935 O O . ASP A 1 120 ? 2.838 30.562 23.438 1 97.19 120 ASP A O 1
ATOM 939 N N . GLU A 1 121 ? 4.098 30.688 25.25 1 96.25 121 GLU A N 1
ATOM 940 C CA . GLU A 1 121 ? 5.133 29.844 24.656 1 96.25 121 GLU A CA 1
ATOM 941 C C . GLU A 1 121 ? 4.605 28.438 24.375 1 96.25 121 GLU A C 1
ATOM 943 O O . GLU A 1 121 ? 4.934 27.844 23.359 1 96.25 121 GLU A O 1
ATOM 948 N N . GLU A 1 122 ? 3.812 27.922 25.281 1 96.62 122 GLU A N 1
ATOM 949 C CA . GLU A 1 122 ? 3.213 26.609 25.078 1 96.62 122 GLU A CA 1
ATOM 950 C C . GLU A 1 122 ? 2.18 26.625 23.953 1 96.62 122 GLU A C 1
ATOM 952 O O . GLU A 1 122 ? 2.102 25.688 23.156 1 96.62 122 GLU A O 1
ATOM 957 N N . LEU A 1 123 ? 1.364 27.672 23.906 1 98.06 123 LEU A N 1
ATOM 958 C CA . LEU A 1 123 ? 0.412 27.828 22.812 1 98.06 123 LEU A CA 1
ATOM 959 C C . LEU A 1 123 ? 1.125 27.797 21.469 1 98.06 123 LEU A C 1
ATOM 961 O O . LEU A 1 123 ? 0.63 27.188 20.516 1 98.06 123 LEU A O 1
ATOM 965 N N . LYS A 1 124 ? 2.273 28.484 21.422 1 98.25 124 LYS A N 1
ATOM 966 C CA . LYS A 1 124 ? 3.076 28.5 20.203 1 98.25 124 LYS A CA 1
ATOM 967 C C . LYS A 1 124 ? 3.537 27.094 19.828 1 98.25 124 LYS A C 1
ATOM 969 O O . LYS A 1 124 ? 3.455 26.703 18.672 1 98.25 124 LYS A O 1
ATOM 974 N N . LEU A 1 125 ? 3.928 26.375 20.812 1 97.25 125 LEU A N 1
ATOM 975 C CA . LEU A 1 125 ? 4.406 25.016 20.594 1 97.25 125 LEU A CA 1
ATOM 976 C C . LEU A 1 125 ? 3.271 24.109 20.109 1 97.25 125 LEU A C 1
ATOM 978 O O . LEU A 1 125 ? 3.465 23.281 19.219 1 97.25 125 LEU A O 1
ATOM 982 N N . TYR A 1 126 ? 2.127 24.234 20.688 1 97.81 126 TYR A N 1
ATOM 983 C CA . TYR A 1 126 ? 0.978 23.422 20.297 1 97.81 126 TYR A CA 1
ATOM 984 C C . TYR A 1 126 ? 0.561 23.719 18.859 1 97.81 126 TYR A C 1
ATOM 986 O O . TYR A 1 126 ? 0.246 22.812 18.094 1 97.81 126 TYR A O 1
ATOM 994 N N . ALA A 1 127 ? 0.586 24.984 18.484 1 98 127 ALA A N 1
ATOM 995 C CA . ALA A 1 127 ? 0.253 25.359 17.109 1 98 127 ALA A CA 1
ATOM 996 C C . ALA A 1 127 ? 1.302 24.844 16.141 1 98 127 ALA A C 1
ATOM 998 O O . ALA A 1 127 ? 0.969 24.422 15.023 1 98 127 ALA A O 1
ATOM 999 N N . ALA A 1 128 ? 2.547 24.922 16.594 1 97.44 128 ALA A N 1
ATOM 1000 C CA . ALA A 1 128 ? 3.666 24.547 15.742 1 97.44 128 ALA A CA 1
ATOM 1001 C C . ALA A 1 128 ? 3.705 23.031 15.531 1 97.44 128 ALA A C 1
ATOM 1003 O O . ALA A 1 128 ? 4.117 22.547 14.477 1 97.44 128 ALA A O 1
ATOM 1004 N N . GLY A 1 129 ? 3.27 22.281 16.5 1 97.12 129 GLY A N 1
ATOM 1005 C CA . GLY A 1 129 ? 3.5 20.844 16.484 1 97.12 129 GLY A CA 1
ATOM 1006 C C . GLY A 1 129 ? 2.279 20.047 16.062 1 97.12 129 GLY A C 1
ATOM 1007 O O . GLY A 1 129 ? 2.4 18.906 15.625 1 97.12 129 GLY A O 1
ATOM 1008 N N . LEU A 1 130 ? 1.1 20.641 16.156 1 97.56 130 LEU A N 1
ATOM 1009 C CA . LEU A 1 130 ? -0.143 19.875 16.094 1 97.56 130 LEU A CA 1
ATOM 1010 C C . LEU A 1 130 ? -0.214 19.078 14.797 1 97.56 130 LEU A C 1
ATOM 1012 O O . LEU A 1 130 ? -0.17 17.844 14.828 1 97.56 130 LEU A O 1
ATOM 1016 N N . LEU A 1 131 ? -0.164 19.688 13.695 1 97.56 131 LEU A N 1
ATOM 1017 C CA . LEU A 1 131 ? -0.33 19.016 12.414 1 97.56 131 LEU A CA 1
ATOM 1018 C C . LEU A 1 131 ? 0.86 18.109 12.117 1 97.56 131 LEU A C 1
ATOM 1020 O O . LEU A 1 131 ? 0.683 16.938 11.742 1 97.56 131 LEU A O 1
ATOM 1024 N N . GLN A 1 132 ? 2.094 18.562 12.297 1 97.44 132 GLN A N 1
ATOM 1025 C CA . GLN A 1 132 ? 3.26 17.781 11.883 1 97.44 132 GLN A CA 1
ATOM 1026 C C . GLN A 1 132 ? 3.467 16.578 12.789 1 97.44 132 GLN A C 1
ATOM 1028 O O . GLN A 1 132 ? 3.848 15.5 12.32 1 97.44 132 GLN A O 1
ATOM 1033 N N . VAL A 1 133 ? 3.227 16.766 14.125 1 98.44 133 VAL A N 1
ATOM 1034 C CA . VAL A 1 133 ? 3.432 15.641 15.039 1 98.44 133 VAL A CA 1
ATOM 1035 C C . VAL A 1 133 ? 2.344 14.586 14.82 1 98.44 133 VAL A C 1
ATOM 1037 O O . VAL A 1 133 ? 2.627 13.391 14.789 1 98.44 133 VAL A O 1
ATOM 1040 N N . LEU A 1 134 ? 1.096 15.039 14.648 1 98.75 134 LEU A N 1
ATOM 1041 C CA . LEU A 1 134 ? 0.018 14.094 14.383 1 98.75 134 LEU A CA 1
ATOM 1042 C C . LEU A 1 134 ? 0.259 13.352 13.07 1 98.75 134 LEU A C 1
ATOM 1044 O O . LEU A 1 134 ? -0.003 12.148 12.977 1 98.75 134 LEU A O 1
ATOM 1048 N N . THR A 1 135 ? 0.76 14.07 12.062 1 98.62 135 THR A N 1
ATOM 1049 C CA . THR A 1 135 ? 1.117 13.445 10.797 1 98.62 135 THR A CA 1
ATOM 1050 C C . THR A 1 135 ? 2.188 12.375 11 1 98.62 135 THR A C 1
ATOM 1052 O O . THR A 1 135 ? 2.018 11.227 10.586 1 98.62 135 THR A O 1
ATOM 1055 N N . ALA A 1 136 ? 3.25 12.727 11.656 1 98.75 136 ALA A N 1
ATOM 1056 C CA . ALA A 1 136 ? 4.359 11.797 11.875 1 98.75 136 ALA A CA 1
ATOM 1057 C C . ALA A 1 136 ? 3.92 10.594 12.695 1 98.75 136 ALA A C 1
ATOM 1059 O O . ALA A 1 136 ? 4.273 9.453 12.375 1 98.75 136 ALA A O 1
ATOM 1060 N N . LEU A 1 137 ? 3.107 10.852 13.75 1 98.81 137 LEU A N 1
ATOM 1061 C CA . LEU A 1 137 ? 2.607 9.781 14.594 1 98.81 137 LEU A CA 1
ATOM 1062 C C . LEU A 1 137 ? 1.748 8.805 13.789 1 98.81 137 LEU A C 1
ATOM 1064 O O . LEU A 1 137 ? 1.978 7.598 13.82 1 98.81 137 LEU A O 1
ATOM 1068 N N . SER A 1 138 ? 0.812 9.336 13.07 1 98.81 138 SER A N 1
ATOM 1069 C CA . SER A 1 138 ? -0.115 8.469 12.344 1 98.81 138 SER A CA 1
ATOM 1070 C C . SER A 1 138 ? 0.591 7.723 11.219 1 98.81 138 SER A C 1
ATOM 1072 O O . SER A 1 138 ? 0.285 6.559 10.953 1 98.81 138 SER A O 1
ATOM 1074 N N . PHE A 1 139 ? 1.553 8.344 10.57 1 98.88 139 PHE A N 1
ATOM 1075 C CA . PHE A 1 139 ? 2.227 7.699 9.453 1 98.88 139 PHE A CA 1
ATOM 1076 C C . PHE A 1 139 ? 3.16 6.602 9.938 1 98.88 139 PHE A C 1
ATOM 1078 O O . PHE A 1 139 ? 3.273 5.547 9.305 1 98.88 139 PHE A O 1
ATOM 1085 N N . THR A 1 140 ? 3.83 6.77 11.133 1 98.81 140 THR A N 1
ATOM 1086 C CA . THR A 1 140 ? 4.75 5.754 11.633 1 98.81 140 THR A CA 1
ATOM 1087 C C . THR A 1 140 ? 3.992 4.652 12.367 1 98.81 140 THR A C 1
ATOM 1089 O O . THR A 1 140 ? 4.539 3.574 12.617 1 98.81 140 THR A O 1
ATOM 1092 N N . ASN A 1 141 ? 2.723 4.953 12.758 1 98.56 141 ASN A N 1
ATOM 1093 C CA . ASN A 1 141 ? 1.946 3.973 13.508 1 98.56 141 ASN A CA 1
ATOM 1094 C C . ASN A 1 141 ? 0.992 3.203 12.594 1 98.56 141 ASN A C 1
ATOM 1096 O O . ASN A 1 141 ? 0.618 2.068 12.898 1 98.56 141 ASN A O 1
ATOM 1100 N N . GLU A 1 142 ? 0.578 3.879 11.469 1 98.5 142 GLU A N 1
ATOM 1101 C CA . GLU A 1 142 ? -0.493 3.242 10.711 1 98.5 142 GLU A CA 1
ATOM 1102 C C . GLU A 1 142 ? -0.12 3.111 9.234 1 98.5 142 GLU A C 1
ATOM 1104 O O . GLU A 1 142 ? -0.285 2.045 8.641 1 98.5 142 GLU A O 1
ATOM 1109 N N . ALA A 1 143 ? 0.375 4.207 8.57 1 98.69 143 ALA A N 1
ATOM 1110 C CA . ALA A 1 143 ? 0.767 4.082 7.164 1 98.69 143 ALA A CA 1
ATOM 1111 C C . ALA A 1 143 ? 1.837 3.01 6.988 1 98.69 143 ALA A C 1
ATOM 1113 O O . ALA A 1 143 ? 1.76 2.193 6.066 1 98.69 143 ALA A O 1
ATOM 1114 N N . TYR A 1 144 ? 2.785 3.078 7.863 1 98.75 144 TYR A N 1
ATOM 1115 C CA . TYR A 1 144 ? 3.766 2.012 8.047 1 98.75 144 TYR A CA 1
ATOM 1116 C C . TYR A 1 144 ? 4.039 1.769 9.523 1 98.75 144 TYR A C 1
ATOM 1118 O O . TYR A 1 144 ? 4.512 2.662 10.234 1 98.75 144 TYR A O 1
ATOM 1126 N N . HIS A 1 145 ? 3.693 0.558 10.031 1 98.38 145 HIS A N 1
ATOM 1127 C CA . HIS A 1 145 ? 3.977 0.216 11.422 1 98.38 145 HIS A CA 1
ATOM 1128 C C . HIS A 1 145 ? 5.469 -0.011 11.641 1 98.38 145 HIS A C 1
ATOM 1130 O O . HIS A 1 145 ? 5.957 -1.135 11.5 1 98.38 145 HIS A O 1
ATOM 1136 N N . VAL A 1 146 ? 6.141 1.067 11.984 1 98.81 146 VAL A N 1
ATOM 1137 C CA . VAL A 1 146 ? 7.59 1.021 12.141 1 98.81 146 VAL A CA 1
ATOM 1138 C C . VAL A 1 146 ? 7.957 0.043 13.258 1 98.81 146 VAL A C 1
ATOM 1140 O O . VAL A 1 146 ? 7.312 0.018 14.312 1 98.81 146 VAL A O 1
ATOM 1143 N N . LYS A 1 147 ? 8.969 -0.729 13.016 1 98.44 147 LYS A N 1
ATOM 1144 C CA . LYS A 1 147 ? 9.461 -1.712 13.977 1 98.44 147 LYS A CA 1
ATOM 1145 C C . LYS A 1 147 ? 10.93 -1.446 14.32 1 98.44 147 LYS A C 1
ATOM 1147 O O . LYS A 1 147 ? 11.656 -0.832 13.539 1 98.44 147 LYS A O 1
ATOM 1152 N N . LYS A 1 148 ? 11.297 -1.942 15.531 1 98.75 148 LYS A N 1
ATOM 1153 C CA . LYS A 1 148 ? 12.703 -1.897 15.914 1 98.75 148 LYS A CA 1
ATOM 1154 C C . LYS A 1 148 ? 13.578 -2.572 14.859 1 98.75 148 LYS A C 1
ATOM 1156 O O . LYS A 1 148 ? 13.258 -3.666 14.383 1 98.75 148 LYS A O 1
ATOM 1161 N N . GLY A 1 149 ? 14.633 -1.903 14.461 1 98.81 149 GLY A N 1
ATOM 1162 C CA . GLY A 1 149 ? 15.578 -2.477 13.516 1 98.81 149 GLY A CA 1
ATOM 1163 C C . GLY A 1 149 ? 15.312 -2.062 12.078 1 98.81 149 GLY A C 1
ATOM 1164 O O . GLY A 1 149 ? 16.156 -2.246 11.211 1 98.81 149 GLY A O 1
ATOM 1165 N N . ASP A 1 150 ? 14.164 -1.505 11.758 1 98.88 150 ASP A N 1
ATOM 1166 C CA . ASP A 1 150 ? 13.836 -1.06 10.406 1 98.88 150 ASP A CA 1
ATOM 1167 C C . ASP A 1 150 ? 14.852 -0.034 9.906 1 98.88 150 ASP A C 1
ATOM 1169 O O . ASP A 1 150 ? 15.281 0.839 10.656 1 98.88 150 ASP A O 1
ATOM 1173 N N . TYR A 1 151 ? 15.234 -0.155 8.703 1 98.94 151 TYR A N 1
ATOM 1174 C CA . TYR A 1 151 ? 15.867 0.952 7.988 1 98.94 151 TYR A CA 1
ATOM 1175 C C . TYR A 1 151 ? 14.828 1.801 7.27 1 98.94 151 TYR A C 1
ATOM 1177 O O . TYR A 1 151 ? 14.016 1.279 6.5 1 98.94 151 TYR A O 1
ATOM 1185 N N . VAL A 1 152 ? 14.836 3.09 7.5 1 99 152 VAL A N 1
ATOM 1186 C CA . VAL A 1 152 ? 13.844 3.992 6.93 1 99 152 VAL A CA 1
ATOM 1187 C C . VAL A 1 152 ? 14.547 5.117 6.168 1 99 152 VAL A C 1
ATOM 1189 O O . VAL A 1 152 ? 15.391 5.82 6.727 1 99 152 VAL A O 1
ATOM 1192 N N . LEU A 1 153 ? 14.289 5.211 4.863 1 99 153 LEU A N 1
ATOM 1193 C CA . LEU A 1 153 ? 14.734 6.348 4.062 1 99 153 LEU A CA 1
ATOM 1194 C C . LEU A 1 153 ? 13.805 7.543 4.262 1 99 153 LEU A C 1
ATOM 1196 O O . LEU A 1 153 ? 12.602 7.449 4.004 1 99 153 LEU A O 1
ATOM 1200 N N . LEU A 1 154 ? 14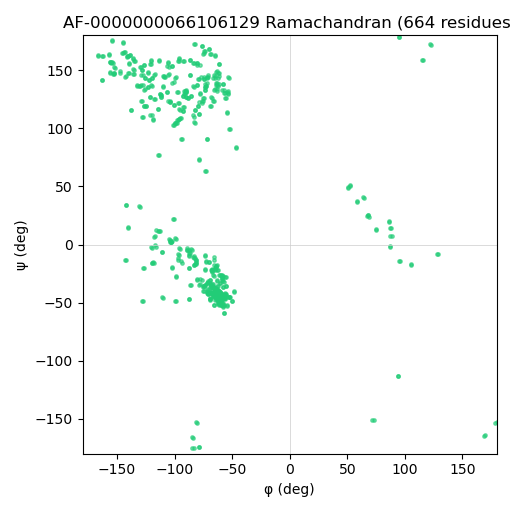.32 8.617 4.75 1 98.94 154 LEU A N 1
ATOM 1201 C CA . LEU A 1 154 ? 13.523 9.797 5.086 1 98.94 154 LEU A CA 1
ATOM 1202 C C . LEU A 1 154 ? 13.961 11 4.262 1 98.94 154 LEU A C 1
ATOM 1204 O O . LEU A 1 154 ? 15.047 11.547 4.473 1 98.94 154 LEU A O 1
ATOM 1208 N N . PHE A 1 155 ? 13.125 11.344 3.332 1 98.75 155 PHE A N 1
ATOM 1209 C CA . PHE A 1 155 ? 13.391 12.539 2.537 1 98.75 155 PHE A CA 1
ATOM 1210 C C . PHE A 1 155 ? 12.977 13.797 3.297 1 98.75 155 PHE A C 1
ATOM 1212 O O . PHE A 1 155 ? 12.117 13.742 4.176 1 98.75 155 PHE A O 1
ATOM 1219 N N . ALA A 1 156 ? 13.609 14.977 2.918 1 97.81 156 ALA A N 1
ATOM 1220 C CA . ALA A 1 156 ? 13.344 16.25 3.58 1 97.81 156 ALA A CA 1
ATOM 1221 C C . ALA A 1 156 ? 13.461 16.125 5.094 1 97.81 156 ALA A C 1
ATOM 1223 O O . ALA A 1 156 ? 12.586 16.562 5.836 1 97.81 156 ALA A O 1
ATOM 1224 N N . ALA A 1 157 ? 14.562 15.523 5.562 1 98.5 157 ALA A N 1
ATOM 1225 C CA . ALA A 1 157 ? 14.719 15.039 6.93 1 98.5 157 ALA A CA 1
ATOM 1226 C C . ALA A 1 157 ? 14.891 16.203 7.906 1 98.5 157 ALA A C 1
ATOM 1228 O O . ALA A 1 157 ? 14.781 16.016 9.125 1 98.5 157 ALA A O 1
ATOM 1229 N N . ALA A 1 158 ? 15.164 17.359 7.41 1 97.62 158 ALA A N 1
ATOM 1230 C CA . ALA A 1 158 ? 15.375 18.516 8.289 1 97.62 158 ALA A CA 1
ATOM 1231 C C . ALA A 1 158 ? 14.164 19.438 8.289 1 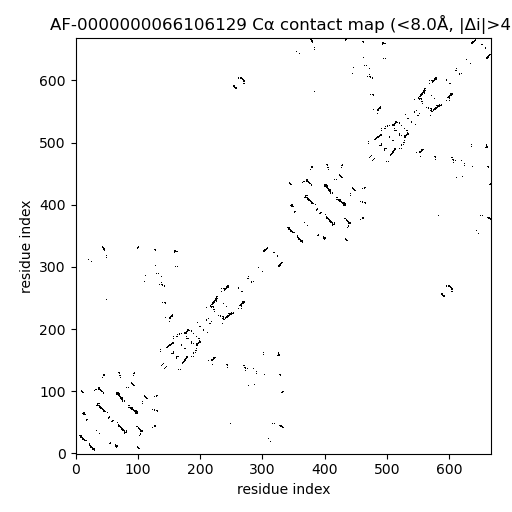97.62 158 ALA A C 1
ATOM 1233 O O . ALA A 1 158 ? 14.172 20.484 8.945 1 97.62 158 ALA A O 1
ATOM 1234 N N . GLY A 1 159 ? 13.141 19.031 7.578 1 96.19 159 GLY A N 1
ATOM 1235 C CA . GLY A 1 159 ? 11.93 19.844 7.539 1 96.19 159 GLY A CA 1
ATOM 1236 C C . GLY A 1 159 ? 11.062 19.672 8.773 1 96.19 159 GLY A C 1
ATOM 1237 O O . GLY A 1 159 ? 11.492 19.094 9.766 1 96.19 159 GLY A O 1
ATOM 1238 N N . GLY A 1 160 ? 9.883 20.297 8.742 1 94.62 160 GLY A N 1
ATOM 1239 C CA . GLY A 1 160 ? 8.961 20.266 9.867 1 94.62 160 GLY A CA 1
ATOM 1240 C C . GLY A 1 160 ? 8.562 18.859 10.266 1 94.62 160 GLY A C 1
ATOM 1241 O O . GLY A 1 160 ? 8.75 18.453 11.422 1 94.62 160 GLY A O 1
ATOM 1242 N N . VAL A 1 161 ? 8.078 18.125 9.32 1 97.75 161 VAL A N 1
ATOM 1243 C CA . VAL A 1 161 ? 7.68 16.75 9.594 1 97.75 161 VAL A CA 1
ATOM 1244 C C . VAL A 1 161 ? 8.914 15.859 9.734 1 97.75 161 VAL A C 1
ATOM 1246 O O . VAL A 1 161 ? 8.945 14.953 10.57 1 97.75 161 VAL A O 1
ATOM 1249 N N . GLY A 1 162 ? 9.953 16.156 8.945 1 98.44 162 GLY A N 1
ATOM 1250 C CA . GLY A 1 162 ? 11.18 15.367 8.938 1 98.44 162 GLY A CA 1
ATOM 1251 C C . GLY A 1 162 ? 11.844 15.289 10.297 1 98.44 162 GLY A C 1
ATOM 1252 O O . GLY A 1 162 ? 12.234 14.211 10.742 1 98.44 162 GLY A O 1
ATOM 1253 N N . LEU A 1 163 ? 11.953 16.406 10.93 1 98.62 163 LEU A N 1
ATOM 1254 C CA . LEU A 1 163 ? 12.609 16.438 12.234 1 98.62 163 LEU A CA 1
ATOM 1255 C C . LEU A 1 163 ? 11.805 15.648 13.266 1 98.62 163 LEU A C 1
ATOM 1257 O O . LEU A 1 163 ? 12.375 15.023 14.164 1 98.62 163 LEU A O 1
ATOM 1261 N N . ILE A 1 164 ? 10.469 15.734 13.18 1 98.62 164 ILE A N 1
ATOM 1262 C CA . ILE A 1 164 ? 9.617 14.953 14.078 1 98.62 164 ILE A CA 1
ATOM 1263 C C . ILE A 1 164 ? 9.773 13.469 13.773 1 98.62 164 ILE A C 1
ATOM 1265 O O . ILE A 1 164 ? 9.922 12.656 14.695 1 98.62 164 ILE A O 1
ATOM 1269 N N . LEU A 1 165 ? 9.836 13.07 12.523 1 98.94 165 LEU A N 1
ATOM 1270 C CA . LEU A 1 165 ? 9.984 11.68 12.117 1 98.94 165 LEU A CA 1
ATOM 1271 C C . LEU A 1 165 ? 11.32 11.117 12.594 1 98.94 165 LEU A C 1
ATOM 1273 O O . LEU A 1 165 ? 11.383 9.984 13.078 1 98.94 165 LEU A O 1
ATOM 1277 N N . ASN A 1 166 ? 12.398 11.914 12.461 1 98.88 166 ASN A N 1
ATOM 1278 C CA . ASN A 1 166 ? 13.688 11.453 12.969 1 98.88 166 ASN A CA 1
ATOM 1279 C C . ASN A 1 166 ? 13.578 11.016 14.43 1 98.88 166 ASN A C 1
ATOM 1281 O O . ASN A 1 166 ? 14.078 9.953 14.797 1 98.88 166 ASN A O 1
ATOM 1285 N N . GLN A 1 167 ? 12.93 11.797 15.211 1 98.81 167 GLN A N 1
ATOM 1286 C CA . GLN A 1 167 ? 12.82 11.523 16.641 1 98.81 167 GLN A CA 1
ATOM 1287 C C . GLN A 1 167 ? 11.945 10.305 16.891 1 98.81 167 GLN A C 1
ATOM 1289 O O . GLN A 1 167 ? 12.312 9.422 17.672 1 98.81 167 GLN A O 1
ATOM 1294 N N . LEU A 1 168 ? 10.758 10.234 16.25 1 98.81 168 LEU A N 1
ATOM 1295 C CA . LEU A 1 168 ? 9.828 9.117 16.453 1 98.81 168 LEU A CA 1
ATOM 1296 C C . LEU A 1 168 ? 10.453 7.805 15.984 1 98.81 168 LEU A C 1
ATOM 1298 O O . LEU A 1 168 ? 10.297 6.777 16.641 1 98.81 168 LEU A O 1
ATOM 1302 N N . LEU A 1 169 ? 11.117 7.836 14.828 1 98.94 169 LEU A N 1
ATOM 1303 C CA . LEU A 1 169 ? 11.766 6.637 14.305 1 98.94 169 LEU A CA 1
ATOM 1304 C C . LEU A 1 169 ? 12.844 6.148 15.258 1 98.94 169 LEU A C 1
ATOM 1306 O O . LEU A 1 169 ? 12.961 4.945 15.516 1 98.94 169 LEU A O 1
ATOM 1310 N N . LYS A 1 170 ? 13.625 7.102 15.797 1 98.81 170 LYS A N 1
ATOM 1311 C CA . LYS A 1 170 ? 14.633 6.734 16.797 1 98.81 170 LYS A CA 1
ATOM 1312 C C . LYS A 1 170 ? 13.984 6.105 18.016 1 98.81 170 LYS A C 1
ATOM 1314 O O . LYS A 1 170 ? 14.453 5.074 18.516 1 98.81 170 LYS A O 1
ATOM 1319 N N . MET A 1 171 ? 12.914 6.695 18.516 1 98.31 171 MET A N 1
ATOM 1320 C CA . MET A 1 171 ? 12.203 6.188 19.688 1 98.31 171 MET A CA 1
ATOM 1321 C C . MET A 1 171 ? 11.711 4.766 19.453 1 98.31 171 MET A C 1
ATOM 1323 O O . MET A 1 171 ? 11.656 3.959 20.391 1 98.31 171 MET A O 1
ATOM 1327 N N . LYS A 1 172 ? 11.414 4.426 18.219 1 98.56 172 LYS A N 1
ATOM 1328 C CA . LYS A 1 172 ? 10.883 3.109 17.875 1 98.56 172 LYS A CA 1
ATOM 1329 C C . LYS A 1 172 ? 12.008 2.123 17.578 1 98.56 172 LYS A C 1
ATOM 1331 O O . LYS A 1 172 ? 11.75 0.942 17.328 1 98.56 172 LYS A O 1
ATOM 1336 N N . GLY A 1 173 ? 13.219 2.611 17.578 1 98.81 173 GLY A N 1
ATOM 1337 C CA . GLY A 1 173 ? 14.383 1.751 17.391 1 98.81 173 GLY A CA 1
ATOM 1338 C C . GLY A 1 173 ? 14.727 1.521 15.938 1 98.81 173 GLY A C 1
ATOM 1339 O O . GLY A 1 173 ? 15.406 0.546 15.602 1 98.81 173 GLY A O 1
ATOM 1340 N N . ALA A 1 174 ? 14.281 2.361 15.039 1 98.88 174 ALA A N 1
ATOM 1341 C CA . ALA A 1 174 ? 14.586 2.252 13.617 1 98.88 174 ALA A CA 1
ATOM 1342 C C . ALA A 1 174 ? 15.898 2.953 13.281 1 98.88 174 ALA A C 1
ATOM 1344 O O . ALA A 1 174 ? 16.391 3.773 14.062 1 98.88 174 ALA A O 1
ATOM 1345 N N . HIS A 1 175 ? 16.453 2.572 12.195 1 98.94 175 HIS A N 1
ATOM 1346 C CA . HIS A 1 175 ? 17.641 3.209 11.625 1 98.94 175 HIS A CA 1
ATOM 1347 C C . HIS A 1 175 ? 17.266 4.172 10.5 1 98.94 175 HIS A C 1
ATOM 1349 O O . HIS A 1 175 ? 16.984 3.744 9.375 1 98.94 175 HIS A O 1
ATOM 1355 N N . THR A 1 176 ? 17.328 5.418 10.805 1 98.94 176 THR A N 1
ATOM 1356 C CA . THR A 1 176 ? 16.922 6.422 9.836 1 98.94 176 THR A CA 1
ATOM 1357 C C . THR A 1 176 ? 18.062 6.793 8.906 1 98.94 176 THR A C 1
ATOM 1359 O O . THR A 1 176 ? 19.172 7.086 9.359 1 98.94 176 THR A O 1
ATOM 1362 N N . ILE A 1 177 ? 17.828 6.734 7.68 1 99 177 ILE A N 1
ATOM 1363 C CA . ILE A 1 177 ? 18.688 7.301 6.645 1 99 177 ILE A CA 1
ATOM 1364 C C . ILE A 1 177 ? 18.094 8.625 6.16 1 99 177 ILE A C 1
ATOM 1366 O O . ILE A 1 177 ? 17.188 8.648 5.332 1 99 177 ILE A O 1
ATOM 1370 N N . ALA A 1 178 ? 18.703 9.711 6.633 1 98.94 178 ALA A N 1
ATOM 1371 C CA . ALA A 1 178 ? 18.172 11.055 6.391 1 98.94 178 ALA A CA 1
ATOM 1372 C C . ALA A 1 178 ? 18.766 11.656 5.121 1 98.94 178 ALA A C 1
ATOM 1374 O O . ALA A 1 178 ? 19.969 11.602 4.906 1 98.94 178 ALA A O 1
ATOM 1375 N N . VAL A 1 179 ? 17.891 12.195 4.289 1 98.88 179 VAL A N 1
ATOM 1376 C CA . VAL A 1 179 ? 18.312 12.898 3.08 1 98.88 179 VAL A CA 1
ATOM 1377 C C . VAL A 1 179 ? 18 14.391 3.215 1 98.88 179 VAL A C 1
ATOM 1379 O O . VAL A 1 179 ? 16.891 14.766 3.588 1 98.88 179 VAL A O 1
ATOM 1382 N N . ALA A 1 180 ? 18.938 15.219 3.023 1 98.06 180 ALA A N 1
ATOM 1383 C CA . ALA A 1 180 ? 18.781 16.672 2.951 1 98.06 180 ALA A CA 1
ATOM 1384 C C . ALA A 1 180 ? 19.75 17.281 1.938 1 98.06 180 ALA A C 1
ATOM 1386 O O . ALA A 1 180 ? 20.578 16.578 1.371 1 98.06 180 ALA A O 1
ATOM 1387 N N . SER A 1 181 ? 19.578 18.547 1.711 1 96.19 181 SER A N 1
ATOM 1388 C CA . SER A 1 181 ? 20.297 19.156 0.595 1 96.19 181 SER A CA 1
ATOM 1389 C C . SER A 1 181 ? 21.609 19.781 1.049 1 96.19 181 SER A C 1
ATOM 1391 O O . SER A 1 181 ? 22.453 20.141 0.221 1 96.19 181 SER A O 1
ATOM 1393 N N . THR A 1 182 ? 21.844 19.984 2.387 1 97.44 182 THR A N 1
ATOM 1394 C CA . THR A 1 182 ? 23.078 20.578 2.879 1 97.44 182 THR A CA 1
ATOM 1395 C C . THR A 1 182 ? 23.609 19.812 4.09 1 97.44 182 THR A C 1
ATOM 1397 O O . THR A 1 182 ? 22.844 19.141 4.781 1 97.44 182 THR A O 1
ATOM 1400 N N . ASP A 1 183 ? 24.859 20.016 4.32 1 98 183 ASP A N 1
ATOM 1401 C CA . ASP A 1 183 ? 25.469 19.375 5.484 1 98 183 ASP A CA 1
ATOM 1402 C C . ASP A 1 183 ? 24.922 19.938 6.785 1 98 183 ASP A C 1
ATOM 1404 O O . ASP A 1 183 ? 24.781 19.234 7.777 1 98 183 ASP A O 1
ATOM 1408 N N . GLU A 1 184 ? 24.609 21.219 6.766 1 97.81 184 GLU A N 1
ATOM 1409 C CA . GLU A 1 184 ? 24.047 21.859 7.949 1 97.81 184 GLU A CA 1
ATOM 1410 C C . GLU A 1 184 ? 22.703 21.25 8.32 1 97.81 184 GLU A C 1
ATOM 1412 O O . GLU A 1 184 ? 22.422 20.984 9.492 1 97.81 184 GLU A O 1
ATOM 1417 N N . LYS A 1 185 ? 21.922 21.031 7.359 1 97.94 185 LYS A N 1
ATOM 1418 C CA . LYS A 1 185 ? 20.625 20.391 7.586 1 97.94 185 LYS A CA 1
ATOM 1419 C C . LYS A 1 185 ? 20.781 18.969 8.102 1 97.94 185 LYS A C 1
ATOM 1421 O O . LYS A 1 185 ? 20.047 18.531 8.984 1 97.94 185 LYS A O 1
ATOM 1426 N N . LEU A 1 186 ? 21.719 18.312 7.52 1 98.62 186 LEU A N 1
ATOM 1427 C CA . LEU A 1 186 ? 21.953 16.922 7.93 1 98.62 186 LEU A CA 1
ATOM 1428 C C . LEU A 1 186 ? 22.469 16.859 9.367 1 98.62 186 LEU A C 1
ATOM 1430 O O . LEU A 1 186 ? 22.141 15.93 10.102 1 98.62 186 LEU A O 1
ATOM 1434 N N . LYS A 1 187 ? 23.281 17.828 9.727 1 98.56 187 LYS A N 1
ATOM 1435 C CA . LYS A 1 187 ? 23.734 17.906 11.109 1 98.56 187 LYS A CA 1
ATOM 1436 C C . LYS A 1 187 ? 22.547 18.031 12.062 1 98.56 187 LYS A C 1
ATOM 1438 O O . LYS A 1 187 ? 22.5 17.359 13.102 1 98.56 187 LYS A O 1
ATOM 1443 N N . ILE A 1 188 ? 21.641 18.812 11.695 1 98.38 188 ILE A N 1
ATOM 1444 C CA . ILE A 1 188 ? 20.453 18.984 12.516 1 98.38 188 ILE A CA 1
ATOM 1445 C C . ILE A 1 188 ? 19.641 17.688 12.539 1 98.38 188 ILE A C 1
ATOM 1447 O O . ILE A 1 188 ? 19.172 17.266 13.594 1 98.38 188 ILE A O 1
ATOM 1451 N N . ALA A 1 189 ? 19.469 17.078 11.391 1 98.75 189 ALA A N 1
ATOM 1452 C CA . ALA A 1 189 ? 18.75 15.805 11.328 1 98.75 189 ALA A CA 1
ATOM 1453 C C . ALA A 1 189 ? 19.375 14.773 12.266 1 98.75 189 ALA A C 1
ATOM 1455 O O . ALA A 1 189 ? 18.672 14.031 12.953 1 98.75 189 ALA A O 1
ATOM 1456 N N . LYS A 1 190 ? 20.672 14.719 12.258 1 98.81 190 LYS A N 1
ATOM 1457 C CA . LYS A 1 190 ? 21.391 13.805 13.141 1 98.81 190 LYS A CA 1
ATOM 1458 C C . LYS A 1 190 ? 21.109 14.117 14.602 1 98.81 190 LYS A C 1
ATOM 1460 O O . LYS A 1 190 ? 20.859 13.203 15.398 1 98.81 190 LYS A O 1
ATOM 1465 N N . GLU A 1 191 ? 21.141 15.406 14.914 1 98.56 191 GLU A N 1
ATOM 1466 C CA . GLU A 1 191 ? 20.828 15.836 16.281 1 98.56 191 GLU A CA 1
ATOM 1467 C C . GLU A 1 191 ? 19.438 15.391 16.688 1 98.56 191 GLU A C 1
ATOM 1469 O O . GLU A 1 191 ? 19.172 15.133 17.875 1 98.56 191 GLU A O 1
ATOM 1474 N N . TYR A 1 192 ? 18.609 15.234 15.703 1 98.56 192 TYR A N 1
ATOM 1475 C CA . TYR A 1 192 ? 17.219 14.906 15.992 1 98.56 192 TYR A CA 1
ATOM 1476 C C . TYR A 1 192 ? 16.969 13.406 15.82 1 98.56 192 TYR A C 1
ATOM 1478 O O . TYR A 1 192 ? 15.82 12.961 15.828 1 98.56 192 TYR A O 1
ATOM 1486 N N . GLY A 1 193 ? 17.969 12.602 15.562 1 98.69 193 GLY A N 1
ATOM 1487 C CA . GLY A 1 193 ? 17.766 11.172 15.727 1 98.69 193 GLY A CA 1
ATOM 1488 C C . GLY A 1 193 ? 18.172 10.367 14.5 1 98.69 193 GLY A C 1
ATOM 1489 O O . GLY A 1 193 ? 18.219 9.133 14.555 1 98.69 193 GLY A O 1
ATOM 1490 N N . ALA A 1 194 ? 18.484 11.039 13.422 1 98.88 194 ALA A N 1
ATOM 1491 C CA . ALA A 1 194 ? 18.906 10.305 12.227 1 98.88 194 ALA A CA 1
ATOM 1492 C C . ALA A 1 194 ? 20.219 9.578 12.461 1 98.88 194 ALA A C 1
ATOM 1494 O O . ALA A 1 194 ? 21.125 10.102 13.125 1 98.88 194 ALA A O 1
ATOM 1495 N N . GLU A 1 195 ? 20.328 8.43 11.898 1 98.88 195 GLU A N 1
ATOM 1496 C CA . GLU A 1 195 ? 21.516 7.617 12.102 1 98.88 195 GLU A CA 1
ATOM 1497 C C . GLU A 1 195 ? 22.469 7.742 10.914 1 98.88 195 GLU A C 1
ATOM 1499 O O . GLU A 1 195 ? 23.688 7.91 11.102 1 98.88 195 GLU A O 1
ATOM 1504 N N . TYR A 1 196 ? 22 7.602 9.703 1 98.94 196 TYR A N 1
ATOM 1505 C CA . TYR A 1 196 ? 22.766 7.75 8.469 1 98.94 196 TYR A CA 1
ATOM 1506 C C . TYR A 1 196 ? 22.359 9.016 7.719 1 98.94 196 TYR A C 1
ATOM 1508 O O . TYR A 1 196 ? 21.203 9.438 7.793 1 98.94 196 TYR A O 1
ATOM 1516 N N . LEU A 1 197 ? 23.344 9.641 7.086 1 98.88 197 LEU A N 1
ATOM 1517 C CA . LEU A 1 197 ? 23.109 10.938 6.457 1 98.88 197 LEU A CA 1
ATOM 1518 C C . LEU A 1 197 ? 23.516 10.914 4.988 1 98.88 197 LEU A C 1
ATOM 1520 O O . LEU A 1 197 ? 24.562 10.352 4.641 1 98.88 197 LEU A O 1
ATOM 1524 N N . ILE A 1 198 ? 22.672 11.43 4.121 1 98.94 198 ILE A N 1
ATOM 1525 C CA . ILE A 1 198 ? 22.969 11.547 2.699 1 98.94 198 ILE A CA 1
ATOM 1526 C C . ILE A 1 198 ? 22.75 12.984 2.246 1 98.94 198 ILE A C 1
ATOM 1528 O O . ILE A 1 198 ? 21.641 13.523 2.363 1 98.94 198 ILE A O 1
ATOM 1532 N N . ASN A 1 199 ? 23.75 13.625 1.765 1 98.69 199 ASN A N 1
ATOM 1533 C CA . ASN A 1 199 ? 23.625 14.93 1.121 1 98.69 199 ASN A CA 1
ATOM 1534 C C . ASN A 1 199 ? 23.219 14.797 -0.342 1 98.69 199 ASN A C 1
ATOM 1536 O O . ASN A 1 199 ? 24.047 14.469 -1.196 1 98.69 199 ASN A O 1
ATOM 1540 N N . ALA A 1 200 ? 22.016 15.086 -0.638 1 97.12 200 ALA A N 1
ATOM 1541 C CA . ALA A 1 200 ? 21.422 14.852 -1.952 1 97.12 200 ALA A CA 1
ATOM 1542 C C . ALA A 1 200 ? 22.094 15.703 -3.02 1 97.12 200 ALA A C 1
ATOM 1544 O O . ALA A 1 200 ? 22 15.406 -4.211 1 97.12 200 ALA A O 1
ATOM 1545 N N . SER A 1 201 ? 22.734 16.781 -2.625 1 96.38 201 SER A N 1
ATOM 1546 C CA . SER A 1 201 ? 23.391 17.672 -3.572 1 96.38 201 SER A CA 1
ATOM 1547 C C . SER A 1 201 ? 24.781 17.141 -3.953 1 96.38 201 SER A C 1
ATOM 1549 O O . SER A 1 201 ? 25.375 17.594 -4.934 1 96.38 201 SER A O 1
ATOM 1551 N N . LYS A 1 202 ? 25.234 16.141 -3.205 1 97.12 202 LYS A N 1
ATOM 1552 C CA . LYS A 1 202 ? 26.625 15.719 -3.383 1 97.12 202 LYS A CA 1
ATOM 1553 C C . LYS A 1 202 ? 26.719 14.219 -3.652 1 97.12 202 LYS A C 1
ATOM 1555 O O . LYS A 1 202 ? 27.734 13.734 -4.156 1 97.12 202 LYS A O 1
ATOM 1560 N N . GLU A 1 203 ? 25.672 13.578 -3.273 1 97.69 203 GLU A N 1
ATOM 1561 C CA . GLU A 1 203 ? 25.797 12.125 -3.248 1 97.69 203 GLU A CA 1
ATOM 1562 C C . GLU A 1 203 ? 24.672 11.461 -4.047 1 97.69 203 GLU A C 1
ATOM 1564 O O . GLU A 1 203 ? 23.609 12.062 -4.25 1 97.69 203 GLU A O 1
ATOM 1569 N N . ASP A 1 204 ? 24.969 10.258 -4.535 1 98.38 204 ASP A N 1
ATOM 1570 C CA . ASP A 1 204 ? 23.938 9.398 -5.105 1 98.38 204 ASP A CA 1
ATOM 1571 C C . ASP A 1 204 ? 23.125 8.703 -4.008 1 98.38 204 ASP A C 1
ATOM 1573 O O . ASP A 1 204 ? 23.641 7.816 -3.32 1 98.38 204 ASP A O 1
ATOM 1577 N N . ILE A 1 205 ? 21.953 9.047 -3.902 1 98.88 205 ILE A N 1
ATOM 1578 C CA . ILE A 1 205 ? 21.125 8.617 -2.781 1 98.88 205 ILE A CA 1
ATOM 1579 C C . ILE A 1 205 ? 20.984 7.094 -2.791 1 98.88 205 ILE A C 1
ATOM 1581 O O . ILE A 1 205 ? 21.203 6.441 -1.769 1 98.88 205 ILE A O 1
ATOM 1585 N N . LEU A 1 206 ? 20.609 6.492 -3.912 1 98.81 206 LEU A N 1
ATOM 1586 C CA . LEU A 1 206 ? 20.406 5.051 -4 1 98.81 206 LEU A CA 1
ATOM 1587 C C . LEU A 1 206 ? 21.672 4.289 -3.643 1 98.81 206 LEU A C 1
ATOM 1589 O O . LEU A 1 206 ? 21.625 3.316 -2.887 1 98.81 206 LEU A O 1
ATOM 1593 N N . ARG A 1 207 ? 22.766 4.691 -4.195 1 98.69 207 ARG A N 1
ATOM 1594 C CA . ARG A 1 207 ? 24.047 4.039 -3.91 1 98.69 207 ARG A CA 1
ATOM 1595 C C . ARG A 1 207 ? 24.328 4.047 -2.414 1 98.69 207 ARG A C 1
ATOM 1597 O O . ARG A 1 207 ? 24.766 3.033 -1.855 1 98.69 207 ARG A O 1
ATOM 1604 N N . GLN A 1 208 ? 24.141 5.207 -1.728 1 98.88 208 GLN A N 1
ATOM 1605 C CA . GLN A 1 208 ? 24.406 5.312 -0.295 1 98.88 208 GLN A CA 1
ATOM 1606 C C . GLN A 1 208 ? 23.453 4.418 0.5 1 98.88 208 GLN A C 1
ATOM 1608 O O . GLN A 1 208 ? 23.875 3.758 1.454 1 98.88 208 GLN A O 1
ATOM 1613 N N . VAL A 1 209 ? 22.203 4.379 0.121 1 98.94 209 VAL A N 1
ATOM 1614 C CA . VAL A 1 209 ? 21.219 3.539 0.798 1 98.94 209 VAL A CA 1
ATOM 1615 C C . VAL A 1 209 ? 21.672 2.08 0.743 1 98.94 209 VAL A C 1
ATOM 1617 O O . VAL A 1 209 ? 21.656 1.383 1.761 1 98.94 209 VAL A O 1
ATOM 1620 N N . LEU A 1 210 ? 22.016 1.629 -0.438 1 98.81 210 LEU A N 1
ATOM 1621 C CA . LEU A 1 210 ? 22.422 0.239 -0.611 1 98.81 210 LEU A CA 1
ATOM 1622 C C . LEU A 1 210 ? 23.688 -0.061 0.187 1 98.81 210 LEU A C 1
ATOM 1624 O O . LEU A 1 210 ? 23.844 -1.16 0.727 1 98.81 210 LEU A O 1
ATOM 1628 N N . LYS A 1 211 ? 24.578 0.92 0.259 1 98.69 211 LYS A N 1
ATOM 1629 C CA . LYS A 1 211 ? 25.781 0.765 1.083 1 98.69 211 LYS A CA 1
ATOM 1630 C C . LYS A 1 211 ? 25.406 0.594 2.555 1 98.69 211 LYS A C 1
ATOM 1632 O O . LYS A 1 211 ? 25.891 -0.326 3.217 1 98.69 211 LYS A O 1
ATOM 1637 N N . PHE A 1 212 ? 24.516 1.454 3.074 1 98.81 212 PHE A N 1
ATOM 1638 C CA . PHE A 1 212 ? 24.141 1.435 4.484 1 98.81 212 PHE A CA 1
ATOM 1639 C C . PHE A 1 212 ? 23.375 0.163 4.82 1 98.81 212 PHE A C 1
ATOM 1641 O O . PHE A 1 212 ? 23.359 -0.276 5.973 1 98.81 212 PHE A O 1
ATOM 1648 N N . THR A 1 213 ? 22.734 -0.494 3.834 1 98.69 213 THR A N 1
ATOM 1649 C CA . THR A 1 213 ? 21.844 -1.617 4.094 1 98.69 213 THR A CA 1
ATOM 1650 C C . THR A 1 213 ? 22.422 -2.914 3.543 1 98.69 213 THR A C 1
ATOM 1652 O O . THR A 1 213 ? 21.703 -3.895 3.35 1 98.69 213 THR A O 1
ATOM 1655 N N . ASN A 1 214 ? 23.672 -2.875 3.162 1 98.12 214 ASN A N 1
ATOM 1656 C CA . ASN A 1 214 ? 24.391 -4.035 2.637 1 98.12 214 ASN A CA 1
ATOM 1657 C C . ASN A 1 214 ? 23.688 -4.605 1.402 1 98.12 214 ASN A C 1
ATOM 1659 O O . ASN A 1 214 ? 23.484 -5.816 1.3 1 98.12 214 ASN A O 1
ATOM 1663 N N . GLY A 1 215 ? 23.188 -3.684 0.639 1 98.19 215 GLY A N 1
ATOM 1664 C CA . GLY A 1 215 ? 22.641 -4.047 -0.655 1 98.19 215 GLY A CA 1
ATOM 1665 C C . GLY A 1 215 ? 21.172 -4.457 -0.585 1 98.19 215 GLY A C 1
ATOM 1666 O O . GLY A 1 215 ? 20.547 -4.711 -1.615 1 98.19 215 GLY A O 1
ATOM 1667 N N . LYS A 1 216 ? 20.5 -4.52 0.507 1 97.75 216 LYS A N 1
ATOM 1668 C CA . LYS A 1 216 ? 19.156 -5.066 0.677 1 97.75 216 LYS A CA 1
ATOM 1669 C C . LYS A 1 216 ? 18.094 -4.02 0.367 1 97.75 216 LYS A C 1
ATOM 1671 O O . LYS A 1 216 ? 17 -4.352 -0.109 1 97.75 216 LYS A O 1
ATOM 1676 N N . GLY A 1 217 ? 18.391 -2.699 0.714 1 98.81 217 GLY A N 1
ATOM 1677 C CA . GLY A 1 217 ? 17.406 -1.643 0.638 1 98.81 217 GLY A CA 1
ATOM 1678 C C . GLY A 1 217 ? 16.703 -1.381 1.961 1 98.81 217 GLY A C 1
ATOM 1679 O O . GLY A 1 217 ? 17 -2.035 2.963 1 98.81 217 GLY A O 1
ATOM 1680 N N . VAL A 1 218 ? 15.836 -0.425 1.95 1 98.94 218 VAL A N 1
ATOM 1681 C CA . VAL A 1 218 ? 15.195 0.001 3.189 1 98.94 218 VAL A CA 1
ATOM 1682 C C . VAL A 1 218 ? 13.836 -0.69 3.338 1 98.94 218 VAL A C 1
ATOM 1684 O O . VAL A 1 218 ? 13.242 -1.119 2.346 1 98.94 218 VAL A O 1
ATOM 1687 N N . ASP A 1 219 ? 13.375 -0.758 4.602 1 98.94 219 ASP A N 1
ATOM 1688 C CA . ASP A 1 219 ? 12.062 -1.314 4.914 1 98.94 219 ASP A CA 1
ATOM 1689 C C . ASP A 1 219 ? 10.945 -0.371 4.469 1 98.94 219 ASP A C 1
ATOM 1691 O O . ASP A 1 219 ? 9.883 -0.819 4.043 1 98.94 219 ASP A O 1
ATOM 1695 N N . ALA A 1 220 ? 11.227 0.911 4.547 1 98.94 220 ALA A N 1
ATOM 1696 C CA . ALA A 1 220 ? 10.234 1.909 4.168 1 98.94 220 ALA A CA 1
ATOM 1697 C C . ALA A 1 220 ? 10.898 3.195 3.686 1 98.94 220 ALA A C 1
ATOM 1699 O O . ALA A 1 220 ? 12.016 3.52 4.105 1 98.94 220 ALA A O 1
ATOM 1700 N N . SER A 1 221 ? 10.281 3.834 2.799 1 98.94 221 SER A N 1
ATOM 1701 C CA . SER A 1 221 ? 10.633 5.184 2.367 1 98.94 221 SER A CA 1
ATOM 1702 C C . SER A 1 221 ? 9.539 6.18 2.723 1 98.94 221 SER A C 1
ATOM 1704 O O . SER A 1 221 ? 8.383 6.004 2.336 1 98.94 221 SER A O 1
ATOM 1706 N N . PHE A 1 222 ? 9.812 7.129 3.547 1 98.94 222 PHE A N 1
ATOM 1707 C CA . PHE A 1 222 ? 8.945 8.266 3.844 1 98.94 222 PHE A CA 1
ATOM 1708 C C . PHE A 1 222 ? 9.312 9.461 2.975 1 98.94 222 PHE A C 1
ATOM 1710 O O . PHE A 1 222 ? 10.344 10.102 3.188 1 98.94 222 PHE A O 1
ATOM 1717 N N . ASP A 1 223 ? 8.445 9.773 2.018 1 98.75 223 ASP A N 1
ATOM 1718 C CA . ASP A 1 223 ? 8.82 10.688 0.942 1 98.75 223 ASP A CA 1
ATOM 1719 C C . ASP A 1 223 ? 7.797 11.812 0.8 1 98.75 223 ASP A C 1
ATOM 1721 O O . ASP A 1 223 ? 6.684 11.586 0.325 1 98.75 223 ASP A O 1
ATOM 1725 N N . SER A 1 224 ? 8.172 13.008 1.161 1 97.38 224 SER A N 1
ATOM 1726 C CA . SER A 1 224 ? 7.301 14.172 1.024 1 97.38 224 SER A CA 1
ATOM 1727 C C . SER A 1 224 ? 7.699 15.023 -0.176 1 97.38 224 SER A C 1
ATOM 1729 O O . SER A 1 224 ? 7.098 16.062 -0.431 1 97.38 224 SER A O 1
ATOM 1731 N N . VAL A 1 225 ? 8.711 14.578 -0.91 1 96.88 225 VAL A N 1
ATOM 1732 C CA . VAL A 1 225 ? 9.266 15.359 -2.01 1 96.88 225 VAL A CA 1
ATOM 1733 C C . VAL A 1 225 ? 8.492 15.07 -3.291 1 96.88 225 VAL A C 1
ATOM 1735 O O . VAL A 1 225 ? 8.117 16 -4.02 1 96.88 225 VAL A O 1
ATOM 1738 N N . GLY A 1 226 ? 8.234 13.781 -3.604 1 96.31 226 GLY A N 1
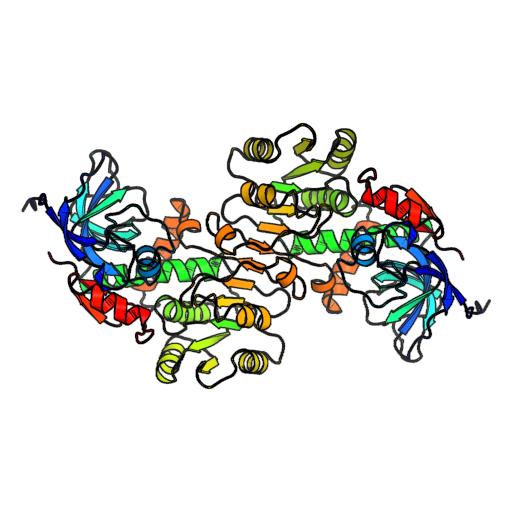ATOM 1739 C CA . GLY A 1 226 ? 7.316 13.43 -4.672 1 96.31 226 GLY A CA 1
ATOM 1740 C C . GLY A 1 226 ? 8.008 13.211 -6.004 1 96.31 226 GLY A C 1
ATOM 1741 O O . GLY A 1 226 ? 8.875 12.344 -6.129 1 96.31 226 GLY A O 1
ATOM 1742 N N . LYS A 1 227 ? 7.738 14.102 -6.992 1 97.19 227 LYS A N 1
ATOM 1743 C CA . LYS A 1 227 ? 8.102 13.93 -8.398 1 97.19 227 LYS A CA 1
ATOM 1744 C C . LYS A 1 227 ? 9.57 13.547 -8.547 1 97.19 227 LYS A C 1
ATOM 1746 O O . LYS A 1 227 ? 9.891 12.547 -9.188 1 97.19 227 LYS A O 1
ATOM 1751 N N . ASP A 1 228 ? 10.484 14.227 -7.902 1 97.56 228 ASP A N 1
ATOM 1752 C CA . ASP A 1 228 ? 11.922 14.094 -8.148 1 97.56 228 ASP A CA 1
ATOM 1753 C C . ASP A 1 228 ? 12.492 12.883 -7.418 1 97.56 228 ASP A C 1
ATOM 1755 O O . ASP A 1 228 ? 13.609 12.453 -7.699 1 97.56 228 ASP A O 1
ATOM 1759 N N . THR A 1 229 ? 11.766 12.305 -6.5 1 98.31 229 THR A N 1
ATOM 1760 C CA . THR A 1 229 ? 12.344 11.258 -5.66 1 98.31 229 THR A CA 1
ATOM 1761 C C . THR A 1 229 ? 11.578 9.945 -5.82 1 98.31 229 THR A C 1
ATOM 1763 O O . THR A 1 229 ? 11.977 8.922 -5.27 1 98.31 229 THR A O 1
ATOM 1766 N N . PHE A 1 230 ? 10.539 9.945 -6.598 1 98.44 230 PHE A N 1
ATOM 1767 C CA . PHE A 1 230 ? 9.664 8.797 -6.758 1 98.44 230 PHE A CA 1
ATOM 1768 C C . PHE A 1 230 ? 10.453 7.559 -7.164 1 98.44 230 PHE A C 1
ATOM 1770 O O . PHE A 1 230 ? 10.375 6.52 -6.508 1 98.44 230 PHE A O 1
ATOM 1777 N N . GLU A 1 231 ? 11.242 7.684 -8.203 1 98.44 231 GLU A N 1
ATOM 1778 C CA . GLU A 1 231 ? 12.008 6.559 -8.727 1 98.44 231 GLU A CA 1
ATOM 1779 C C . GLU A 1 231 ? 13.039 6.07 -7.711 1 98.44 231 GLU A C 1
ATOM 1781 O O . GLU A 1 231 ? 13.266 4.867 -7.578 1 98.44 231 GLU A O 1
ATOM 1786 N N . ILE A 1 232 ? 13.648 7.02 -7.008 1 98.75 232 ILE A N 1
ATOM 1787 C CA . ILE A 1 232 ? 14.656 6.664 -6.008 1 98.75 232 ILE A CA 1
ATOM 1788 C C . ILE A 1 232 ? 13.992 5.891 -4.867 1 98.75 232 ILE A C 1
ATOM 1790 O O . ILE A 1 232 ? 14.531 4.887 -4.402 1 98.75 232 ILE A O 1
ATOM 1794 N N . SER A 1 233 ? 12.82 6.371 -4.414 1 98.75 233 SER A N 1
ATOM 1795 C CA . SER A 1 233 ? 12.102 5.684 -3.344 1 98.75 233 SER A CA 1
ATOM 1796 C C . SER A 1 233 ? 11.781 4.242 -3.729 1 98.75 233 SER A C 1
ATOM 1798 O O . SER A 1 233 ? 12.047 3.314 -2.963 1 98.75 233 SER A O 1
ATOM 1800 N N . LEU A 1 234 ? 11.289 4.016 -4.91 1 98.62 234 LEU A N 1
ATOM 1801 C CA . LEU A 1 234 ? 10.945 2.672 -5.363 1 98.62 234 LEU A CA 1
ATOM 1802 C C . LEU A 1 234 ? 12.188 1.79 -5.418 1 98.62 234 LEU A C 1
ATOM 1804 O O . LEU A 1 234 ? 12.164 0.645 -4.961 1 98.62 234 LEU A O 1
ATOM 1808 N N . ALA A 1 235 ? 13.234 2.336 -5.953 1 98.75 235 ALA A N 1
ATOM 1809 C CA . ALA A 1 235 ? 14.453 1.564 -6.152 1 98.75 235 ALA A CA 1
ATOM 1810 C C . ALA A 1 235 ? 15.117 1.232 -4.82 1 98.75 235 ALA A C 1
ATOM 1812 O O . ALA A 1 235 ? 15.75 0.183 -4.68 1 98.75 235 ALA A O 1
ATOM 1813 N N . ALA A 1 236 ? 14.953 2.102 -3.844 1 98.88 236 ALA A N 1
ATOM 1814 C CA . ALA A 1 236 ? 15.68 1.99 -2.576 1 98.88 236 ALA A CA 1
ATOM 1815 C C . ALA A 1 236 ? 15 0.989 -1.646 1 98.88 236 ALA A C 1
ATOM 1817 O O . ALA A 1 236 ? 15.586 0.567 -0.646 1 98.88 236 ALA A O 1
ATOM 1818 N N . LEU A 1 237 ? 13.812 0.633 -1.918 1 98.94 237 LEU A N 1
ATOM 1819 C CA . LEU A 1 237 ? 13.07 -0.274 -1.049 1 98.94 237 LEU A CA 1
ATOM 1820 C C . LEU A 1 237 ? 13.578 -1.704 -1.198 1 98.94 237 LEU A C 1
ATOM 1822 O O . LEU A 1 237 ? 13.914 -2.137 -2.303 1 98.94 237 LEU A O 1
ATOM 1826 N N . LYS A 1 238 ? 13.633 -2.422 -0.144 1 98.75 238 LYS A N 1
ATOM 1827 C CA . LYS A 1 238 ? 13.867 -3.861 -0.228 1 98.75 238 LYS A CA 1
ATOM 1828 C C . LYS A 1 238 ? 12.609 -4.598 -0.682 1 98.75 238 LYS A C 1
ATOM 1830 O O . LYS A 1 238 ? 11.539 -3.998 -0.799 1 98.75 238 LYS A O 1
ATOM 1835 N N . ARG A 1 239 ? 12.734 -5.883 -0.98 1 98.38 239 ARG A N 1
ATOM 1836 C CA . ARG A 1 239 ? 11.57 -6.719 -1.243 1 98.38 239 ARG A CA 1
ATOM 1837 C C . ARG A 1 239 ? 10.57 -6.637 -0.099 1 98.38 239 ARG A C 1
ATOM 1839 O O . ARG A 1 239 ? 10.945 -6.715 1.072 1 98.38 239 ARG A O 1
ATOM 1846 N N . LYS A 1 240 ? 9.258 -6.375 -0.458 1 98.62 240 LYS A N 1
ATOM 1847 C CA . LYS A 1 240 ? 8.156 -6.27 0.494 1 98.62 240 LYS A CA 1
ATOM 1848 C C . LYS A 1 240 ? 8.211 -4.949 1.258 1 98.62 240 LYS A C 1
ATOM 1850 O O . LYS A 1 240 ? 7.578 -4.805 2.305 1 98.62 240 LYS A O 1
ATOM 1855 N N . GLY A 1 241 ? 9.039 -3.998 0.773 1 98.81 241 GLY A N 1
ATOM 1856 C CA . GLY A 1 241 ? 9.133 -2.695 1.413 1 98.81 241 GLY A CA 1
ATOM 1857 C C . GLY A 1 241 ? 7.891 -1.85 1.223 1 98.81 241 GLY A C 1
ATOM 1858 O O . GLY A 1 241 ? 7.023 -2.184 0.413 1 98.81 241 GLY A O 1
ATOM 1859 N N . VAL A 1 242 ? 7.789 -0.723 1.984 1 98.94 242 VAL A N 1
ATOM 1860 C CA . VAL A 1 242 ? 6.609 0.139 1.964 1 98.94 242 VAL A CA 1
ATOM 1861 C C . VAL A 1 242 ? 7.012 1.552 1.544 1 98.94 242 VAL A C 1
ATOM 1863 O O . VAL A 1 242 ? 7.965 2.119 2.084 1 98.94 242 VAL A O 1
ATOM 1866 N N . PHE A 1 243 ? 6.359 2.045 0.582 1 98.94 243 PHE A N 1
ATOM 1867 C CA . PHE A 1 243 ? 6.531 3.416 0.114 1 98.94 243 PHE A CA 1
ATOM 1868 C C . PHE A 1 243 ? 5.445 4.32 0.685 1 98.94 243 PHE A C 1
ATOM 1870 O O . PHE A 1 243 ? 4.301 4.289 0.228 1 98.94 243 PHE A O 1
ATOM 1877 N N . VAL A 1 244 ? 5.77 5.121 1.637 1 98.94 244 VAL A N 1
ATOM 1878 C CA . VAL A 1 244 ? 4.875 6.125 2.205 1 98.94 244 VAL A CA 1
ATOM 1879 C C . VAL A 1 244 ? 5.09 7.465 1.509 1 98.94 244 VAL A C 1
ATOM 1881 O O . VAL A 1 244 ? 5.938 8.258 1.927 1 98.94 244 VAL A O 1
ATOM 1884 N N . SER A 1 245 ? 4.363 7.734 0.47 1 98.75 245 SER A N 1
ATOM 1885 C CA . SER A 1 245 ? 4.422 8.992 -0.268 1 98.75 245 SER A CA 1
ATOM 1886 C C . SER A 1 245 ? 3.398 9.992 0.259 1 98.75 245 SER A C 1
ATOM 1888 O O . SER A 1 245 ? 2.191 9.75 0.187 1 98.75 245 SER A O 1
ATOM 1890 N N . PHE A 1 246 ? 3.877 11.164 0.775 1 97.88 246 PHE A N 1
ATOM 1891 C CA . PHE A 1 246 ? 2.885 11.977 1.477 1 97.88 246 PHE A CA 1
ATOM 1892 C C . PHE A 1 246 ? 3.078 13.453 1.17 1 97.88 246 PHE A C 1
ATOM 1894 O O . PHE A 1 246 ? 2.535 14.312 1.868 1 97.88 246 PHE A O 1
ATOM 1901 N N . GLY A 1 247 ? 3.869 13.742 0.116 1 95.12 247 GLY A N 1
ATOM 1902 C CA . GLY A 1 247 ? 4.051 15.133 -0.279 1 95.12 247 GLY A CA 1
ATOM 1903 C C . GLY A 1 247 ? 4.41 15.289 -1.744 1 95.12 247 GLY A C 1
ATOM 1904 O O . GLY A 1 247 ? 4.609 14.305 -2.451 1 95.12 247 GLY A O 1
ATOM 1905 N N . ASN A 1 248 ? 4.508 16.531 -2.199 1 94.19 248 ASN A N 1
ATOM 1906 C CA . ASN A 1 248 ? 4.762 16.906 -3.586 1 94.19 248 ASN A CA 1
ATOM 1907 C C . ASN A 1 248 ? 5.668 18.125 -3.682 1 94.19 248 ASN A C 1
ATOM 1909 O O . ASN A 1 248 ? 5.461 19 -4.535 1 94.19 248 ASN A O 1
ATOM 1913 N N . ALA A 1 249 ? 6.582 18.25 -2.762 1 92.81 249 ALA A N 1
ATOM 1914 C CA . ALA A 1 249 ? 7.398 19.453 -2.652 1 92.81 249 ALA A CA 1
ATOM 1915 C C . ALA A 1 249 ? 8.109 19.766 -3.971 1 92.81 249 ALA A C 1
ATOM 1917 O O . ALA A 1 249 ? 8.375 20.922 -4.285 1 92.81 249 ALA A O 1
ATOM 1918 N N . SER A 1 250 ? 8.383 18.719 -4.766 1 94.31 250 SER A N 1
ATOM 1919 C CA . SER A 1 250 ? 9.055 18.938 -6.043 1 94.31 250 SER A CA 1
ATOM 1920 C C . SER A 1 250 ? 8.086 18.812 -7.211 1 94.31 250 SER A C 1
ATOM 1922 O O . SER A 1 250 ? 8.492 18.828 -8.375 1 94.31 250 SER A O 1
ATOM 1924 N N . GLY A 1 251 ? 6.824 18.625 -6.859 1 93.69 251 GLY A N 1
ATOM 1925 C CA . GLY A 1 251 ? 5.809 18.469 -7.891 1 93.69 251 GLY A CA 1
ATOM 1926 C C . GLY A 1 251 ? 5.055 17.156 -7.773 1 93.69 251 GLY A C 1
ATOM 1927 O O . GLY A 1 251 ? 5.438 16.281 -6.996 1 93.69 251 GLY A O 1
ATOM 1928 N N . LEU A 1 252 ? 4.039 17.031 -8.57 1 94.94 252 LEU A N 1
ATOM 1929 C CA . LEU A 1 252 ? 3.188 15.852 -8.562 1 94.94 252 LEU A CA 1
ATOM 1930 C C . LEU A 1 252 ? 3.902 14.656 -9.188 1 94.94 252 LEU A C 1
ATOM 1932 O O . LEU A 1 252 ? 4.594 14.805 -10.195 1 94.94 252 LEU A O 1
ATOM 1936 N N . ILE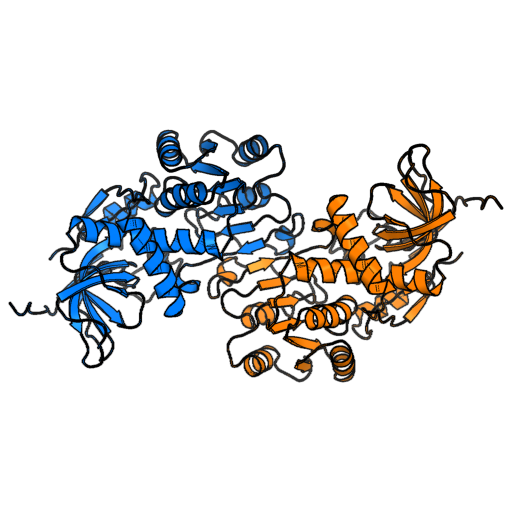 A 1 253 ? 3.76 13.562 -8.555 1 96.81 253 ILE A N 1
ATOM 1937 C CA . ILE A 1 253 ? 4.199 12.328 -9.188 1 96.81 253 ILE A CA 1
ATOM 1938 C C . ILE A 1 253 ? 3.33 12.039 -10.406 1 96.81 253 ILE A C 1
ATOM 1940 O O . ILE A 1 253 ? 2.104 11.977 -10.305 1 96.81 253 ILE A O 1
ATOM 1944 N N . PRO A 1 254 ? 3.92 11.891 -11.57 1 97.25 254 PRO A N 1
ATOM 1945 C CA . PRO A 1 254 ? 3.109 11.539 -12.734 1 97.25 254 PRO A CA 1
ATOM 1946 C C . PRO A 1 254 ? 2.406 10.195 -12.586 1 97.25 254 PRO A C 1
ATOM 1948 O O . PRO A 1 254 ? 2.85 9.344 -11.805 1 97.25 254 PRO A O 1
ATOM 1951 N N . PRO A 1 255 ? 1.295 10.047 -13.32 1 97.81 255 PRO A N 1
ATOM 1952 C CA . PRO A 1 255 ? 0.66 8.727 -13.297 1 97.81 255 PRO A CA 1
ATOM 1953 C C . PRO A 1 255 ? 1.629 7.602 -13.648 1 97.81 255 PRO A C 1
ATOM 1955 O O . PRO A 1 255 ? 2.51 7.781 -14.492 1 97.81 255 PRO A O 1
ATOM 1958 N N . PHE A 1 256 ? 1.447 6.48 -12.992 1 97.44 256 PHE A N 1
ATOM 1959 C CA . PHE A 1 256 ? 2.365 5.371 -13.219 1 97.44 256 PHE A CA 1
ATOM 1960 C C . PHE A 1 256 ? 1.616 4.047 -13.242 1 97.44 256 PHE A C 1
ATOM 1962 O O . PHE A 1 256 ? 0.458 3.973 -12.828 1 97.44 256 PHE A O 1
ATOM 1969 N N . SER A 1 257 ? 2.244 3.072 -13.773 1 96.94 257 SER A N 1
ATOM 1970 C CA . SER A 1 257 ? 1.667 1.734 -13.859 1 96.94 257 SER A CA 1
ATOM 1971 C C . SER A 1 257 ? 1.804 0.988 -12.539 1 96.94 257 SER A C 1
ATOM 1973 O O . SER A 1 257 ? 2.879 0.976 -11.93 1 96.94 257 SER A O 1
ATOM 1975 N N . ILE A 1 258 ? 0.736 0.3 -12.148 1 97.12 258 ILE A N 1
ATOM 1976 C CA . ILE A 1 258 ? 0.701 -0.457 -10.906 1 97.12 258 ILE A CA 1
ATOM 1977 C C . ILE A 1 258 ? 1.743 -1.572 -10.945 1 97.12 258 ILE A C 1
ATOM 1979 O O . ILE A 1 258 ? 2.207 -2.037 -9.906 1 97.12 258 ILE A O 1
ATOM 1983 N N . THR A 1 259 ? 2.162 -1.983 -12.102 1 95.62 259 THR A N 1
ATOM 1984 C CA . THR A 1 259 ? 3.08 -3.104 -12.266 1 95.62 259 THR A CA 1
ATOM 1985 C C . THR A 1 259 ? 4.473 -2.74 -11.758 1 95.62 259 THR A C 1
ATOM 1987 O O . THR A 1 259 ? 5.309 -3.619 -11.531 1 95.62 259 THR A O 1
ATOM 1990 N N . ARG A 1 260 ? 4.738 -1.448 -11.547 1 97 260 ARG A N 1
ATOM 1991 C CA . ARG A 1 260 ? 6.008 -0.984 -11 1 97 260 ARG A CA 1
ATOM 1992 C C . ARG A 1 260 ? 6.215 -1.5 -9.586 1 97 260 ARG A C 1
ATOM 1994 O O . ARG A 1 260 ? 7.344 -1.549 -9.094 1 97 260 ARG A O 1
ATOM 2001 N N . LEU A 1 261 ? 5.137 -1.94 -8.93 1 98.44 261 LEU A N 1
ATOM 2002 C CA . LEU A 1 261 ? 5.203 -2.367 -7.535 1 98.44 261 LEU A CA 1
ATOM 2003 C C . LEU A 1 261 ? 5.582 -3.842 -7.438 1 98.44 261 LEU A C 1
ATOM 2005 O O . LEU A 1 261 ? 6.078 -4.293 -6.398 1 98.44 261 LEU A O 1
ATOM 2009 N N . SER A 1 262 ? 5.43 -4.621 -8.43 1 97.62 262 SER A N 1
ATOM 2010 C CA . SER A 1 262 ? 5.402 -6.078 -8.406 1 97.62 262 SER A CA 1
ATOM 2011 C C . SER A 1 262 ? 6.801 -6.656 -8.219 1 97.62 262 SER A C 1
ATOM 2013 O O . SER A 1 262 ? 6.984 -7.602 -7.449 1 97.62 262 SER A O 1
ATOM 2015 N N . PRO A 1 263 ? 7.84 -6.113 -8.836 1 96.81 263 PRO A N 1
ATOM 2016 C CA . PRO A 1 263 ? 9.133 -6.793 -8.781 1 96.81 263 PRO A CA 1
ATOM 2017 C C . PRO A 1 263 ? 9.625 -7.02 -7.355 1 96.81 263 PRO A C 1
ATOM 2019 O O . PRO A 1 263 ? 10.266 -8.039 -7.07 1 96.81 263 PRO A O 1
ATOM 2022 N N . LYS A 1 264 ? 9.273 -6.105 -6.469 1 98.19 264 LYS A N 1
ATOM 2023 C CA . LYS A 1 264 ? 9.703 -6.227 -5.078 1 98.19 264 LYS A CA 1
ATOM 2024 C C . LYS A 1 264 ? 8.508 -6.379 -4.145 1 98.19 264 LYS A C 1
ATOM 2026 O O . LYS A 1 264 ? 8.656 -6.316 -2.922 1 98.19 264 LYS A O 1
ATOM 2031 N N . ASN A 1 265 ? 7.309 -6.523 -4.785 1 98.75 265 ASN A N 1
ATOM 2032 C CA . ASN A 1 265 ? 6.094 -6.562 -3.975 1 98.75 265 ASN A CA 1
ATOM 2033 C C . ASN A 1 265 ? 6.012 -5.371 -3.027 1 98.75 265 ASN A C 1
ATOM 2035 O O . ASN A 1 265 ? 5.762 -5.535 -1.832 1 98.75 265 ASN A O 1
ATOM 2039 N N . ILE A 1 266 ? 6.195 -4.211 -3.609 1 98.81 266 ILE A N 1
ATOM 2040 C CA . ILE A 1 266 ? 6.168 -2.969 -2.846 1 98.81 266 ILE A CA 1
ATOM 2041 C C . ILE A 1 266 ? 4.73 -2.627 -2.463 1 98.81 266 ILE A C 1
ATOM 2043 O O . ILE A 1 266 ? 3.814 -2.773 -3.275 1 98.81 266 ILE A O 1
ATOM 2047 N N . THR A 1 267 ? 4.512 -2.219 -1.21 1 98.88 267 THR A N 1
ATOM 2048 C CA . THR A 1 267 ? 3.262 -1.629 -0.748 1 98.88 267 THR A CA 1
ATOM 2049 C C . THR A 1 267 ? 3.311 -0.107 -0.854 1 98.88 267 THR A C 1
ATOM 2051 O O . THR A 1 267 ? 4.273 0.521 -0.413 1 98.88 267 THR A O 1
ATOM 2054 N N . LEU A 1 268 ? 2.314 0.432 -1.491 1 98.88 268 LEU A N 1
ATOM 2055 C CA . LEU A 1 268 ? 2.26 1.873 -1.708 1 98.88 268 LEU A CA 1
ATOM 2056 C C . LEU A 1 268 ? 1.109 2.498 -0.925 1 98.88 268 LEU A C 1
ATOM 2058 O O . LEU A 1 268 ? -0.022 2.01 -0.981 1 98.88 268 LEU A O 1
ATOM 2062 N N . VAL A 1 269 ? 1.401 3.531 -0.185 1 98.75 269 VAL A N 1
ATOM 2063 C CA . VAL A 1 269 ? 0.355 4.309 0.473 1 98.75 269 VAL A CA 1
ATOM 2064 C C . VAL A 1 269 ? 0.599 5.801 0.248 1 98.75 269 VAL A C 1
ATOM 2066 O O . VAL A 1 269 ? 1.744 6.258 0.267 1 98.75 269 VAL A O 1
ATOM 2069 N N . ARG A 1 270 ? -0.416 6.523 -0.054 1 98.62 270 ARG A N 1
ATOM 2070 C CA . ARG A 1 270 ? -0.437 7.98 -0.131 1 98.62 270 ARG A CA 1
ATOM 2071 C C . ARG A 1 270 ? -1.329 8.578 0.955 1 98.62 270 ARG A C 1
ATOM 2073 O O . ARG A 1 270 ? -2.426 9.062 0.668 1 98.62 270 ARG A O 1
ATOM 2080 N N . PRO A 1 271 ? -0.791 8.602 2.17 1 98.44 271 PRO A N 1
ATOM 2081 C CA . PRO A 1 271 ? -1.654 8.914 3.311 1 98.44 271 PRO A CA 1
ATOM 2082 C C . PRO A 1 271 ? -1.825 10.414 3.525 1 98.44 271 PRO A C 1
ATOM 2084 O O . PRO A 1 271 ? -1.001 11.203 3.061 1 98.44 271 PRO A O 1
ATOM 2087 N N . GLN A 1 272 ? -2.869 10.75 4.141 1 97.75 272 GLN A N 1
ATOM 2088 C CA . GLN A 1 272 ? -3.119 12.062 4.723 1 97.75 272 GLN A CA 1
ATOM 2089 C C . GLN A 1 272 ? -3.557 11.945 6.18 1 97.75 272 GLN A C 1
ATOM 2091 O O . GLN A 1 272 ? -4.219 10.977 6.559 1 97.75 272 GLN A O 1
ATOM 2096 N N . LEU A 1 273 ? -3.246 12.898 6.922 1 98.12 273 LEU A N 1
ATOM 2097 C CA . LEU A 1 273 ? -3.521 12.891 8.352 1 98.12 273 LEU A CA 1
ATOM 2098 C C . LEU A 1 273 ? -5.008 12.695 8.625 1 98.12 273 LEU A C 1
ATOM 2100 O O . LEU A 1 273 ? -5.391 11.867 9.453 1 98.12 273 LEU A O 1
ATOM 2104 N N . TYR A 1 274 ? -5.867 13.375 7.902 1 96.69 274 TYR A N 1
ATOM 2105 C CA . TYR A 1 274 ? -7.297 13.43 8.18 1 96.69 274 TYR A CA 1
ATOM 2106 C C . TYR A 1 274 ? -7.922 12.039 8.102 1 96.69 274 TYR A C 1
ATOM 2108 O O . TYR A 1 274 ? -8.898 11.75 8.789 1 96.69 274 TYR A O 1
ATOM 2116 N N . GLY A 1 275 ? -7.277 11.227 7.328 1 97.81 275 GLY A N 1
ATOM 2117 C CA . GLY A 1 275 ? -7.762 9.859 7.223 1 97.81 275 GLY A CA 1
ATOM 2118 C C . GLY A 1 275 ? -7.461 9.023 8.453 1 97.81 275 GLY A C 1
ATOM 2119 O O . GLY A 1 275 ? -8.016 7.941 8.625 1 97.81 275 GLY A O 1
ATOM 2120 N N . TYR A 1 276 ? -6.656 9.523 9.344 1 98.56 276 TYR A N 1
ATOM 2121 C CA . TYR A 1 276 ? -6.262 8.766 10.523 1 98.56 276 TYR A CA 1
ATOM 2122 C C . TYR A 1 276 ? -6.875 9.375 11.781 1 98.56 276 TYR A C 1
ATOM 2124 O O . TYR A 1 276 ? -6.801 8.781 12.867 1 98.56 276 TYR A O 1
ATOM 2132 N N . ILE A 1 277 ? -7.531 10.539 11.617 1 98.06 277 ILE A N 1
ATOM 2133 C CA . ILE A 1 277 ? -8.133 11.188 12.781 1 98.06 277 ILE A CA 1
ATOM 2134 C C . ILE A 1 277 ? -9.578 11.555 12.477 1 98.06 277 ILE A C 1
ATOM 2136 O O . ILE A 1 277 ? -10.07 12.594 12.914 1 98.06 277 ILE A O 1
ATOM 2140 N N . ALA A 1 278 ? -10.211 10.797 11.703 1 96.56 278 ALA A N 1
ATOM 2141 C CA . ALA A 1 278 ? -11.539 11.094 11.164 1 96.56 278 ALA A CA 1
ATOM 2142 C C . ALA A 1 278 ? -12.617 10.914 12.227 1 96.56 278 ALA A C 1
ATOM 2144 O O . ALA A 1 278 ? -13.609 11.641 12.242 1 96.56 278 ALA A O 1
ATOM 2145 N N . ASP A 1 279 ? -12.453 9.914 13.109 1 95.38 279 ASP A N 1
ATOM 2146 C CA . ASP A 1 279 ? -13.469 9.688 14.133 1 95.38 279 ASP A CA 1
ATOM 2147 C C . ASP A 1 279 ? -12.984 10.164 15.5 1 95.38 279 ASP A C 1
ATOM 2149 O O . ASP A 1 279 ? -11.781 10.305 15.727 1 95.38 279 ASP A O 1
ATOM 2153 N N . PRO A 1 280 ? -13.953 10.461 16.391 1 95.62 280 PRO A N 1
ATOM 2154 C CA . PRO A 1 280 ? -13.602 11.039 17.688 1 95.62 280 PRO A CA 1
ATOM 2155 C C . PRO A 1 280 ? -12.602 10.18 18.469 1 95.62 280 PRO A C 1
ATOM 2157 O O . PRO A 1 280 ? -11.734 10.711 19.156 1 95.62 280 PRO A O 1
ATOM 2160 N N . GLU A 1 281 ? -12.75 8.906 18.328 1 97.56 281 GLU A N 1
ATOM 2161 C CA . GLU A 1 281 ? -11.836 8.023 19.031 1 97.56 281 GLU A CA 1
ATOM 2162 C C . GLU A 1 281 ? -10.422 8.133 18.469 1 97.56 281 GLU A C 1
ATOM 2164 O O . GLU A 1 281 ? -9.445 8.102 19.234 1 97.56 281 GLU A O 1
ATOM 2169 N N . GLU A 1 282 ? -10.336 8.203 17.172 1 98.19 282 GLU A N 1
ATOM 2170 C CA . GLU A 1 282 ? -9.039 8.383 16.516 1 98.19 282 GLU A CA 1
ATOM 2171 C C . GLU A 1 282 ? -8.406 9.719 16.922 1 98.19 282 GLU A C 1
ATOM 2173 O O . GLU A 1 282 ? -7.219 9.766 17.25 1 98.19 282 GLU A O 1
ATOM 2178 N N . TRP A 1 283 ? -9.188 10.742 16.906 1 98.19 283 TRP A N 1
ATOM 2179 C CA . TRP A 1 283 ? -8.703 12.055 17.328 1 98.19 283 TRP A CA 1
ATOM 2180 C C . TRP A 1 283 ? -8.227 12.031 18.766 1 98.19 283 TRP A C 1
ATOM 2182 O O . TRP A 1 283 ? -7.137 12.523 19.078 1 98.19 283 TRP A O 1
ATOM 2192 N N . LYS A 1 284 ? -9.008 11.5 19.641 1 97.81 284 LYS A N 1
ATOM 2193 C CA . LYS A 1 284 ? -8.633 11.43 21.047 1 97.81 284 LYS A CA 1
ATOM 2194 C C . LYS A 1 284 ? -7.316 10.688 21.234 1 97.81 284 LYS A C 1
ATOM 2196 O O . LYS A 1 284 ? -6.441 11.141 21.969 1 97.81 284 LYS A O 1
ATOM 2201 N N . TYR A 1 285 ? -7.172 9.578 20.516 1 98.38 285 TYR A N 1
ATOM 2202 C CA . TYR A 1 285 ? -5.961 8.773 20.625 1 98.38 285 TYR A CA 1
ATOM 2203 C C . TYR A 1 285 ? -4.73 9.586 20.25 1 98.38 285 TYR A C 1
ATOM 2205 O O . TYR A 1 285 ? -3.789 9.703 21.047 1 98.38 285 TYR A O 1
ATOM 2213 N N . TYR A 1 286 ? -4.773 10.211 19.094 1 98.5 286 TYR A N 1
ATOM 2214 C CA . TYR A 1 286 ? -3.582 10.867 18.578 1 98.5 286 TYR A CA 1
ATOM 2215 C C . TYR A 1 286 ? -3.35 12.203 19.281 1 98.5 286 TYR A C 1
ATOM 2217 O O . TYR A 1 286 ? -2.205 12.617 19.469 1 98.5 286 TYR A O 1
ATOM 2225 N N . SER A 1 287 ? -4.426 12.891 19.641 1 97.94 287 SER A N 1
ATOM 2226 C CA . SER A 1 287 ? -4.242 14.141 20.375 1 97.94 287 SER A CA 1
ATOM 2227 C C . SER A 1 287 ? -3.666 13.883 21.766 1 97.94 287 SER A C 1
ATOM 2229 O O . SER A 1 287 ? -2.861 14.672 22.266 1 97.94 287 SER A O 1
ATOM 2231 N N . ASP A 1 288 ? -4.07 12.766 22.406 1 97.94 288 ASP A N 1
ATOM 2232 C CA . ASP A 1 288 ? -3.492 12.383 23.688 1 97.94 288 ASP A CA 1
ATOM 2233 C C . ASP A 1 288 ? -2.004 12.07 23.547 1 97.94 288 ASP A C 1
ATOM 2235 O O . ASP A 1 288 ? -1.197 12.477 24.391 1 97.94 288 ASP A O 1
ATOM 2239 N N . GLU A 1 289 ? -1.678 11.359 22.516 1 97.94 289 GLU A N 1
ATOM 2240 C CA . GLU A 1 289 ? -0.271 11.062 22.266 1 97.94 289 GLU A CA 1
ATOM 2241 C C . GLU A 1 289 ? 0.534 12.336 22.047 1 97.94 289 GLU A C 1
ATOM 2243 O O . GLU A 1 289 ? 1.626 12.492 22.594 1 97.94 289 GLU A O 1
ATOM 2248 N N . PHE A 1 290 ? -0.015 13.164 21.266 1 97.88 290 PHE A N 1
ATOM 2249 C CA . PHE A 1 290 ? 0.619 14.453 21 1 97.88 290 PHE A CA 1
ATOM 2250 C C . PHE A 1 290 ? 0.84 15.227 22.297 1 97.88 290 PHE A C 1
ATOM 2252 O O . PHE A 1 290 ? 1.953 15.68 22.562 1 97.88 290 PHE A O 1
ATOM 2259 N N . PHE A 1 291 ? -0.189 15.336 23.016 1 96.69 291 PHE A N 1
ATOM 2260 C CA . PHE A 1 291 ? -0.132 16.062 24.281 1 96.69 291 PHE A CA 1
ATOM 2261 C C . PHE A 1 291 ? 0.941 15.484 25.203 1 96.69 291 PHE A C 1
ATOM 2263 O O . PHE A 1 291 ? 1.746 16.219 25.766 1 96.69 291 PHE A O 1
ATOM 2270 N N . GLY A 1 292 ? 0.951 14.195 25.297 1 96.12 292 GLY A N 1
ATOM 2271 C CA . GLY A 1 292 ? 1.937 13.531 26.141 1 96.12 292 GLY A CA 1
ATOM 2272 C C . GLY A 1 292 ? 3.365 13.797 25.703 1 96.12 292 GLY A C 1
ATOM 2273 O O . GLY A 1 292 ? 4.227 14.086 26.531 1 96.12 292 GLY A O 1
ATOM 2274 N N . LEU A 1 293 ? 3.59 13.781 24.422 1 95.38 293 LEU A N 1
ATOM 2275 C CA . LEU A 1 293 ? 4.934 13.945 23.891 1 95.38 293 LEU A CA 1
ATOM 2276 C C . LEU A 1 293 ? 5.426 15.375 24.094 1 95.38 293 LEU A C 1
ATOM 2278 O O . LEU A 1 293 ? 6.594 15.594 24.422 1 95.38 293 LEU A O 1
ATOM 2282 N N . VAL A 1 294 ? 4.555 16.312 23.891 1 91 294 VAL A N 1
ATOM 2283 C CA . VAL A 1 294 ? 4.93 17.719 24 1 91 294 VAL A CA 1
ATOM 2284 C C . VAL A 1 294 ? 5.152 18.062 25.469 1 91 294 VAL A C 1
ATOM 2286 O O . VAL A 1 294 ? 6.152 18.703 25.828 1 91 294 VAL A O 1
ATOM 2289 N N . ASN A 1 295 ? 4.336 17.578 26.312 1 90.88 295 ASN A N 1
ATOM 2290 C CA . ASN A 1 295 ? 4.379 17.969 27.703 1 90.88 295 ASN A CA 1
ATOM 2291 C C . ASN A 1 295 ? 5.52 17.266 28.453 1 90.88 295 ASN A C 1
ATOM 2293 O O . ASN A 1 295 ? 6.078 17.828 29.391 1 90.88 295 ASN A O 1
ATOM 2297 N N . SER A 1 296 ? 5.875 16.062 28.016 1 93.31 296 SER A N 1
ATOM 2298 C CA . SER A 1 296 ? 6.988 15.359 28.641 1 93.31 296 SER A CA 1
ATOM 2299 C C . SER A 1 296 ? 8.328 15.812 28.062 1 93.31 296 SER A C 1
ATOM 2301 O O . SER A 1 296 ? 9.383 15.414 28.531 1 93.31 296 SER A O 1
ATOM 2303 N N . LYS A 1 297 ? 8.297 16.562 27 1 91.44 297 LYS A N 1
ATOM 2304 C CA . LYS A 1 297 ? 9.469 17.094 26.312 1 91.44 297 LYS A CA 1
ATOM 2305 C C . LYS A 1 297 ? 10.273 15.969 25.672 1 91.44 297 LYS A C 1
ATOM 2307 O O . LYS A 1 297 ? 11.492 16.094 25.484 1 91.44 297 LYS A O 1
ATOM 2312 N N . LYS A 1 298 ? 9.578 14.961 25.438 1 93.56 298 LYS A N 1
ATOM 2313 C CA . LYS A 1 298 ? 10.211 13.852 24.719 1 93.56 298 LYS A CA 1
ATOM 2314 C C . LYS A 1 298 ? 10.398 14.188 23.25 1 93.56 298 LYS A C 1
ATOM 2316 O O . LYS A 1 298 ? 11.211 13.562 22.562 1 93.56 298 LYS A O 1
ATOM 2321 N N . LEU A 1 299 ? 9.625 15.102 22.812 1 95.38 299 LEU A N 1
ATOM 2322 C CA . LEU A 1 299 ? 9.688 15.555 21.438 1 95.38 299 LEU A CA 1
ATOM 2323 C C . LEU A 1 299 ? 10.086 17.031 21.359 1 95.38 299 LEU A C 1
ATOM 2325 O O . LEU A 1 299 ? 9.5 17.859 22.047 1 95.38 299 LEU A O 1
ATOM 2329 N N . ASN A 1 300 ? 11.094 17.25 20.625 1 96.19 300 ASN A N 1
ATOM 2330 C CA . ASN A 1 300 ? 11.539 18.625 20.391 1 96.19 300 ASN A CA 1
ATOM 2331 C C . ASN A 1 300 ? 10.969 19.188 19.094 1 96.19 300 ASN A C 1
ATOM 2333 O O . ASN A 1 300 ? 11.289 18.688 18.016 1 96.19 300 ASN A O 1
ATOM 2337 N N . ILE A 1 301 ? 10.188 20.156 19.203 1 97.31 301 ILE A N 1
ATOM 2338 C CA . ILE A 1 301 ? 9.648 20.859 18.047 1 97.31 301 ILE A CA 1
ATOM 2339 C C . ILE A 1 301 ? 10.484 22.109 17.75 1 97.31 301 ILE A C 1
ATOM 2341 O O . ILE A 1 301 ? 10.438 23.078 18.5 1 97.31 301 ILE A O 1
ATOM 2345 N N . LYS A 1 302 ? 11.219 22.078 16.734 1 97.06 302 LYS A N 1
ATOM 2346 C CA . LYS A 1 302 ? 12.078 23.203 16.359 1 97.06 302 LYS A CA 1
ATOM 2347 C C . LYS A 1 302 ? 11.297 24.266 15.602 1 97.06 302 LYS A C 1
ATOM 2349 O O . LYS A 1 302 ? 10.766 24 14.523 1 97.06 302 LYS A O 1
ATOM 2354 N N . ILE A 1 303 ? 11.211 25.359 16.172 1 97.81 303 ILE A N 1
ATOM 2355 C CA . ILE A 1 303 ? 10.609 26.5 15.492 1 97.81 303 ILE A CA 1
ATOM 2356 C C . ILE A 1 303 ? 11.695 27.312 14.789 1 97.81 303 ILE A C 1
ATOM 2358 O O . ILE A 1 303 ? 12.602 27.844 15.438 1 97.81 303 ILE A O 1
ATOM 2362 N N . TYR A 1 304 ? 11.633 27.344 13.5 1 97.69 304 TYR A N 1
ATOM 2363 C CA . TYR A 1 304 ? 12.594 28.094 12.695 1 97.69 304 TYR A CA 1
ATOM 2364 C C . TYR A 1 304 ? 12.469 29.594 12.938 1 97.69 304 TYR A C 1
ATOM 2366 O O . TYR A 1 304 ? 13.461 30.266 13.211 1 97.69 304 TYR A O 1
ATOM 2374 N N . LYS A 1 305 ? 11.305 30.109 12.828 1 98 305 LYS A N 1
ATOM 2375 C CA . LYS A 1 305 ? 11.031 31.531 12.961 1 98 305 LYS A CA 1
ATOM 2376 C C . LYS A 1 305 ? 9.539 31.781 13.188 1 98 305 LYS A C 1
ATOM 2378 O O . LYS A 1 305 ? 8.695 31.047 12.68 1 98 305 LYS A O 1
ATOM 2383 N N . THR A 1 306 ? 9.25 32.75 14.055 1 98.69 306 THR A N 1
ATOM 2384 C CA . THR A 1 306 ? 7.891 33.25 14.227 1 98.69 306 THR A CA 1
ATOM 2385 C C . THR A 1 306 ? 7.699 34.562 13.469 1 98.69 306 THR A C 1
ATOM 2387 O O . THR A 1 306 ? 8.453 35.531 13.672 1 98.69 306 THR A O 1
ATOM 2390 N N . TYR A 1 307 ? 6.773 34.562 12.547 1 98.81 307 TYR A N 1
ATOM 2391 C CA . TYR A 1 307 ? 6.445 35.75 11.75 1 98.81 307 TYR A CA 1
ATOM 2392 C C . TYR A 1 307 ? 5.129 36.375 12.203 1 98.81 307 TYR A C 1
ATOM 2394 O O . TYR A 1 307 ? 4.219 35.656 12.633 1 98.81 307 TYR A O 1
ATOM 2402 N N . PRO A 1 308 ? 5.027 37.719 12.102 1 98.81 308 PRO A N 1
ATOM 2403 C CA . PRO A 1 308 ? 3.664 38.25 12.203 1 98.81 308 PRO A CA 1
ATOM 2404 C C . PRO A 1 308 ? 2.768 37.781 11.055 1 98.81 308 PRO A C 1
ATOM 2406 O O . PRO A 1 308 ? 3.246 37.531 9.945 1 98.81 308 PRO A O 1
ATOM 2409 N N . LEU A 1 309 ? 1.516 37.625 11.297 1 98.88 309 LEU A N 1
ATOM 2410 C CA . LEU A 1 309 ? 0.552 37.156 10.297 1 98.88 309 LEU A CA 1
ATOM 2411 C C . LEU A 1 309 ? 0.714 37.938 8.992 1 98.88 309 LEU A C 1
ATOM 2413 O O . LEU A 1 309 ? 0.718 37.344 7.91 1 98.88 309 LEU A O 1
ATOM 2417 N N . ARG A 1 310 ? 0.931 39.188 9.047 1 98.62 310 ARG A N 1
ATOM 2418 C CA . ARG A 1 310 ? 1 40.062 7.879 1 98.62 310 ARG A CA 1
ATOM 2419 C C . ARG A 1 310 ? 2.186 39.688 6.992 1 98.62 310 ARG A C 1
ATOM 2421 O O . ARG A 1 310 ? 2.234 40.094 5.82 1 98.62 310 ARG A O 1
ATOM 2428 N N . ASP A 1 311 ? 3.141 38.969 7.559 1 98.69 311 ASP A N 1
ATOM 2429 C CA . ASP A 1 311 ? 4.359 38.625 6.824 1 98.69 311 ASP A CA 1
ATOM 2430 C C . ASP A 1 311 ? 4.301 37.188 6.293 1 98.69 311 ASP A C 1
ATOM 2432 O O . ASP A 1 311 ? 5.336 36.594 6.027 1 98.69 311 ASP A O 1
ATOM 2436 N N . TYR A 1 312 ? 3.115 36.625 6.141 1 98.75 312 TYR A N 1
ATOM 2437 C CA . TYR A 1 312 ? 2.994 35.25 5.629 1 98.75 312 TYR A CA 1
ATOM 2438 C C . TYR A 1 312 ? 3.639 35.125 4.254 1 98.75 312 TYR A C 1
ATOM 2440 O O . TYR A 1 312 ? 4.211 34.094 3.924 1 98.75 312 TYR A O 1
ATOM 2448 N N . ARG A 1 313 ? 3.531 36.156 3.41 1 98.44 313 ARG A N 1
ATOM 2449 C CA . ARG A 1 313 ? 4.16 36.094 2.096 1 98.44 313 ARG A CA 1
ATOM 2450 C C . ARG A 1 313 ? 5.637 35.719 2.211 1 98.44 313 ARG A C 1
ATOM 2452 O O . ARG A 1 313 ? 6.141 34.875 1.448 1 98.44 313 ARG A O 1
ATOM 2459 N N . THR A 1 314 ? 6.301 36.344 3.143 1 98.19 314 THR A N 1
ATOM 2460 C CA . THR A 1 314 ? 7.703 36.062 3.398 1 98.19 314 THR A CA 1
ATOM 2461 C C . THR A 1 314 ? 7.871 34.625 3.908 1 98.19 314 THR A C 1
ATOM 2463 O O . THR A 1 314 ? 8.766 33.906 3.461 1 98.19 314 THR A O 1
ATOM 2466 N N . ALA A 1 315 ? 7.027 34.219 4.84 1 98.31 315 ALA A N 1
ATOM 2467 C CA . ALA A 1 315 ? 7.086 32.875 5.387 1 98.31 315 ALA A CA 1
ATOM 2468 C C . ALA A 1 315 ? 6.871 31.828 4.289 1 98.31 315 ALA A C 1
ATOM 2470 O O . ALA A 1 315 ? 7.543 30.797 4.266 1 98.31 315 ALA A O 1
ATOM 2471 N N . ALA A 1 316 ? 5.926 32.125 3.396 1 98.25 316 ALA A N 1
ATOM 2472 C CA . ALA A 1 316 ? 5.641 31.234 2.271 1 98.25 316 ALA A CA 1
ATOM 2473 C C . ALA A 1 316 ? 6.867 31.062 1.38 1 98.25 316 ALA A C 1
ATOM 2475 O O . ALA A 1 316 ? 7.215 29.953 0.996 1 98.25 316 ALA A O 1
ATOM 2476 N N . ALA A 1 317 ? 7.496 32.156 1.082 1 97.94 317 ALA A N 1
ATOM 2477 C CA . ALA A 1 317 ? 8.703 32.094 0.268 1 97.94 317 ALA A CA 1
ATOM 2478 C C . ALA A 1 317 ? 9.812 31.312 0.97 1 97.94 317 ALA A C 1
ATOM 2480 O O . ALA A 1 317 ? 10.523 30.531 0.339 1 97.94 317 ALA A O 1
ATOM 2481 N N . ASP A 1 318 ? 9.93 31.562 2.24 1 97 318 ASP A N 1
ATOM 2482 C CA . ASP A 1 318 ? 10.977 30.906 3.014 1 97 318 ASP A CA 1
ATOM 2483 C C . ASP A 1 318 ? 10.797 29.391 2.99 1 97 318 ASP A C 1
ATOM 2485 O O . ASP A 1 318 ? 11.734 28.656 2.693 1 97 318 ASP A O 1
ATOM 2489 N N . ILE A 1 319 ? 9.625 28.891 3.273 1 96.31 319 ILE A N 1
ATOM 2490 C CA . ILE A 1 319 ? 9.406 27.453 3.375 1 96.31 319 ILE A CA 1
ATOM 2491 C C . ILE A 1 319 ? 9.523 26.812 1.993 1 96.31 319 ILE A C 1
ATOM 2493 O O . ILE A 1 319 ? 10.016 25.688 1.864 1 96.31 319 ILE A O 1
ATOM 2497 N N . GLU A 1 320 ? 9.133 27.516 0.944 1 95.44 320 GLU A N 1
ATOM 2498 C CA . GLU A 1 320 ? 9.109 26.953 -0.403 1 95.44 320 GLU A CA 1
ATOM 2499 C C . GLU A 1 320 ? 10.492 27 -1.045 1 95.44 320 GLU A C 1
ATOM 2501 O O . GLU A 1 320 ? 10.742 26.328 -2.047 1 95.44 320 GLU A O 1
ATOM 2506 N N . SER A 1 321 ? 11.359 27.844 -0.439 1 92.19 321 SER A N 1
ATOM 2507 C CA . SER A 1 321 ? 12.727 27.938 -0.953 1 92.19 321 SER A CA 1
ATOM 2508 C C . SER A 1 321 ? 13.609 26.844 -0.353 1 92.19 321 SER A C 1
ATOM 2510 O O . SER A 1 321 ? 14.781 26.719 -0.719 1 92.19 321 SER A O 1
ATOM 2512 N N . ARG A 1 322 ? 13.227 26.047 0.525 1 83.75 322 ARG A N 1
ATOM 2513 C CA . ARG A 1 322 ? 13.906 24.906 1.133 1 83.75 322 ARG A CA 1
ATOM 2514 C C . ARG A 1 322 ? 15.078 25.359 1.991 1 83.75 322 ARG A C 1
ATOM 2516 O O . ARG A 1 322 ? 16.062 24.641 2.148 1 83.75 322 ARG A O 1
ATOM 2523 N N . LYS A 1 323 ? 14.969 26.547 2.441 1 87.69 323 LYS A N 1
ATOM 2524 C CA . LYS A 1 323 ? 16.078 27.062 3.238 1 87.69 323 LYS A CA 1
ATOM 2525 C C . LYS A 1 323 ? 15.805 26.906 4.73 1 87.69 323 LYS A C 1
ATOM 2527 O O . LYS A 1 323 ? 16.703 27.094 5.555 1 87.69 323 LYS A O 1
ATOM 2532 N N . THR A 1 324 ? 14.68 26.609 5.035 1 93.94 324 THR A N 1
ATOM 2533 C CA . THR A 1 324 ? 14.289 26.594 6.441 1 93.94 324 THR A CA 1
ATOM 2534 C C . THR A 1 324 ? 14.469 25.203 7.035 1 93.94 324 THR A C 1
ATOM 2536 O O . THR A 1 324 ? 14.609 24.219 6.297 1 93.94 324 THR A O 1
ATOM 2539 N N . VAL A 1 325 ? 14.594 25.156 8.336 1 96.31 325 VAL A N 1
ATOM 2540 C CA . VAL A 1 325 ? 14.586 23.922 9.109 1 96.31 325 VAL A CA 1
ATOM 2541 C C . VAL A 1 325 ? 13.469 23.969 10.156 1 96.31 325 VAL A C 1
ATOM 2543 O O . VAL A 1 325 ? 13.211 25.031 10.742 1 96.31 325 VAL A O 1
ATOM 2546 N N . GLY A 1 326 ? 12.859 22.859 10.328 1 97.06 326 GLY A N 1
ATOM 2547 C CA . GLY A 1 326 ? 11.812 22.812 11.336 1 97.06 326 GLY A CA 1
ATOM 2548 C C . GLY A 1 326 ? 10.547 23.531 10.93 1 97.06 326 GLY A C 1
ATOM 2549 O O . GLY A 1 326 ? 10.188 23.547 9.75 1 97.06 326 GLY A O 1
ATOM 2550 N N . LYS A 1 327 ? 9.844 24.031 11.867 1 98.25 327 LYS A N 1
ATOM 2551 C CA . LYS A 1 327 ? 8.508 24.578 11.68 1 98.25 327 LYS A CA 1
ATOM 2552 C C . LYS A 1 327 ? 8.547 26.109 11.656 1 98.25 327 LYS A C 1
ATOM 2554 O O . LYS A 1 327 ? 9.305 26.734 12.398 1 98.25 327 LYS A O 1
ATOM 2559 N N . LEU A 1 328 ? 7.766 26.703 10.758 1 98.62 328 LEU A N 1
ATOM 2560 C CA . LEU A 1 328 ? 7.504 28.141 10.789 1 98.62 328 LEU A CA 1
ATOM 2561 C C . LEU A 1 328 ? 6.16 28.422 11.445 1 98.62 328 LEU A C 1
ATOM 2563 O O . LEU A 1 328 ? 5.207 27.656 11.289 1 98.62 328 LEU A O 1
ATOM 2567 N N . VAL A 1 329 ? 6.109 29.531 12.18 1 98.81 329 VAL A N 1
ATOM 2568 C CA . VAL A 1 329 ? 4.91 29.875 12.938 1 98.81 329 VAL A CA 1
ATOM 2569 C C . VAL A 1 329 ? 4.504 31.312 12.617 1 98.81 329 VAL A C 1
ATOM 2571 O O . VAL A 1 329 ? 5.355 32.156 12.328 1 98.81 329 VAL A O 1
ATOM 2574 N N . LEU A 1 330 ? 3.23 31.547 12.602 1 98.88 330 LEU A N 1
ATOM 2575 C CA . LEU A 1 330 ? 2.703 32.906 12.516 1 98.88 330 LEU A CA 1
ATOM 2576 C C . LEU A 1 330 ? 2.123 33.344 13.859 1 98.88 330 LEU A C 1
ATOM 2578 O O . LEU A 1 330 ? 1.384 32.594 14.5 1 98.88 330 LEU A O 1
ATOM 2582 N N . GLU A 1 331 ? 2.492 34.5 14.289 1 98.88 331 GLU A N 1
ATOM 2583 C CA . GLU A 1 331 ? 1.831 35.156 15.414 1 98.88 331 GLU A CA 1
ATOM 2584 C C . GLU A 1 331 ? 0.644 36 14.945 1 98.88 331 GLU A C 1
ATOM 2586 O O . GLU A 1 331 ? 0.797 36.875 14.102 1 98.88 331 GLU A O 1
ATOM 2591 N N . ILE A 1 332 ? -0.482 35.75 15.516 1 98.81 332 ILE A N 1
ATOM 2592 C CA . ILE A 1 332 ? -1.725 36.375 15.086 1 98.81 332 ILE A CA 1
ATOM 2593 C C . ILE A 1 332 ? -1.934 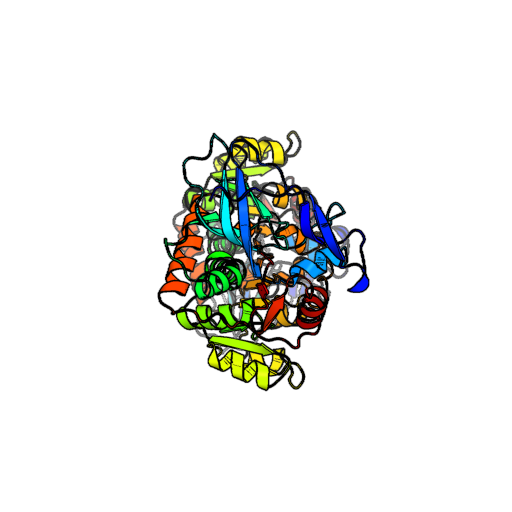37.688 15.859 1 98.81 332 ILE A C 1
ATOM 2595 O O . ILE A 1 332 ? -1.81 37.719 17.094 1 98.81 332 ILE A O 1
ATOM 2599 N N . PRO A 1 333 ? -2.236 38.75 15.164 1 98.12 333 PRO A N 1
ATOM 2600 C CA . PRO A 1 333 ? -2.492 40 15.883 1 98.12 333 PRO A CA 1
ATOM 2601 C C . PRO A 1 333 ? -3.734 39.906 16.766 1 98.12 333 PRO A C 1
ATOM 2603 O O . PRO A 1 333 ? -4.734 39.312 16.391 1 98.12 333 PRO A O 1
ATOM 2606 N N . GLN A 1 334 ? -3.652 40.594 17.922 1 95.25 334 GLN A N 1
ATOM 2607 C CA . GLN A 1 334 ? -4.707 40.469 18.922 1 95.25 334 GLN A CA 1
ATOM 2608 C C . GLN A 1 334 ? -5.645 41.688 18.875 1 95.25 334 GLN A C 1
ATOM 2610 O O . GLN A 1 334 ? -5.211 42.812 18.609 1 95.25 334 GLN A O 1
ATOM 2615 N N . MET B 1 1 ? 15.039 -50.156 -14.078 1 39.22 1 MET B N 1
ATOM 2616 C CA . MET B 1 1 ? 15.289 -49.938 -15.5 1 39.22 1 MET B CA 1
ATOM 2617 C C . MET B 1 1 ? 15.789 -48.5 -15.734 1 39.22 1 MET B C 1
ATOM 2619 O O . MET B 1 1 ? 15.172 -47.531 -15.273 1 39.22 1 MET B O 1
ATOM 2623 N N . LYS B 1 2 ? 17.031 -48.281 -15.867 1 50.22 2 LYS B N 1
ATOM 2624 C CA . LYS B 1 2 ? 17.625 -46.969 -16.078 1 50.22 2 LYS B CA 1
ATOM 2625 C C . LYS B 1 2 ? 16.875 -46.188 -17.156 1 50.22 2 LYS B C 1
ATOM 2627 O O . LYS B 1 2 ? 16.828 -46.594 -18.312 1 50.22 2 LYS B O 1
ATOM 2632 N N . CYS B 1 3 ? 15.734 -45.469 -16.844 1 59.69 3 CYS B N 1
ATOM 2633 C CA . CYS B 1 3 ? 14.938 -44.812 -17.859 1 59.69 3 CYS B CA 1
ATOM 2634 C C . CYS B 1 3 ? 15.812 -43.906 -18.734 1 59.69 3 CYS B C 1
ATOM 2636 O O . CYS B 1 3 ? 16.531 -43.031 -18.234 1 59.69 3 CYS B O 1
ATOM 2638 N N . THR B 1 4 ? 16.188 -44.406 -19.922 1 85.94 4 THR B N 1
ATOM 2639 C CA . THR B 1 4 ? 16.953 -43.625 -20.906 1 85.94 4 THR B CA 1
ATOM 2640 C C . THR B 1 4 ? 16.25 -42.312 -21.219 1 85.94 4 THR B C 1
ATOM 2642 O O . THR B 1 4 ? 15.078 -42.281 -21.578 1 85.94 4 THR B O 1
ATOM 2645 N N . ILE B 1 5 ? 16.875 -41.156 -20.844 1 92.94 5 ILE B N 1
ATOM 2646 C CA . ILE B 1 5 ? 16.359 -39.812 -21.125 1 92.94 5 ILE B CA 1
ATOM 2647 C C . ILE B 1 5 ? 16.453 -39.562 -22.641 1 92.94 5 ILE B C 1
ATOM 2649 O O . ILE B 1 5 ? 17.531 -39.625 -23.219 1 92.94 5 ILE B O 1
ATOM 2653 N N . PRO B 1 6 ? 15.375 -39.344 -23.234 1 96.5 6 PRO B N 1
ATOM 2654 C CA . PRO B 1 6 ? 15.414 -39.062 -24.672 1 96.5 6 PRO B CA 1
ATOM 2655 C C . PRO B 1 6 ? 16.062 -37.719 -25 1 96.5 6 PRO B C 1
ATOM 2657 O O . PRO B 1 6 ? 16.219 -36.875 -24.125 1 96.5 6 PRO B O 1
ATOM 2660 N N . GLU B 1 7 ? 16.422 -37.562 -26.266 1 96.75 7 GLU B N 1
ATOM 2661 C CA . GLU B 1 7 ? 17.016 -36.281 -26.719 1 96.75 7 GLU B CA 1
ATOM 2662 C C . GLU B 1 7 ? 15.945 -35.25 -26.969 1 96.75 7 GLU B C 1
ATOM 2664 O O . GLU B 1 7 ? 16.203 -34.031 -26.828 1 96.75 7 GLU B O 1
ATOM 2669 N N . GLN B 1 8 ? 14.812 -35.75 -27.344 1 98.06 8 GLN B N 1
ATOM 2670 C CA . GLN B 1 8 ? 13.695 -34.875 -27.672 1 98.06 8 GLN B CA 1
ATOM 2671 C C . GLN B 1 8 ? 12.492 -35.156 -26.781 1 98.06 8 GLN B C 1
ATOM 2673 O O . GLN B 1 8 ? 12.367 -36.25 -26.234 1 98.06 8 GLN B O 1
ATOM 2678 N N . GLN B 1 9 ? 11.656 -34.188 -26.688 1 98.44 9 GLN B N 1
ATOM 2679 C CA . GLN B 1 9 ? 10.43 -34.281 -25.906 1 98.44 9 GLN B CA 1
ATOM 2680 C C . GLN B 1 9 ? 9.289 -33.531 -26.578 1 98.44 9 GLN B C 1
ATOM 2682 O O . GLN B 1 9 ? 9.516 -32.75 -27.5 1 98.44 9 GLN B O 1
ATOM 2687 N N . LYS B 1 10 ? 8.094 -33.812 -26.109 1 98.56 10 LYS B N 1
ATOM 2688 C CA . LYS B 1 10 ? 6.938 -33.031 -26.5 1 98.56 10 LYS B CA 1
ATOM 2689 C C . LYS B 1 10 ? 6.723 -31.859 -25.547 1 98.56 10 LYS B C 1
ATOM 2691 O O . LYS B 1 10 ? 6.812 -32.031 -24.328 1 98.56 10 LYS B O 1
ATOM 2696 N N . VAL B 1 11 ? 6.508 -30.656 -26.109 1 98.81 11 VAL B N 1
ATOM 2697 C CA . VAL B 1 11 ? 6.254 -29.484 -25.281 1 98.81 11 VAL B CA 1
ATOM 2698 C C . VAL B 1 11 ? 5.141 -28.641 -25.906 1 98.81 11 VAL B C 1
ATOM 2700 O O . VAL B 1 11 ? 4.738 -28.891 -27.047 1 98.81 11 VAL B O 1
ATOM 2703 N N . ILE B 1 12 ? 4.551 -27.766 -25.188 1 98.88 12 ILE B N 1
ATOM 2704 C CA . ILE B 1 12 ? 3.766 -26.641 -25.672 1 98.88 12 ILE B CA 1
ATOM 2705 C C . ILE B 1 12 ? 4.629 -25.375 -25.703 1 98.88 12 ILE B C 1
ATOM 2707 O O . ILE B 1 12 ? 5.195 -24.984 -24.672 1 98.88 12 ILE B O 1
ATOM 2711 N N . LEU B 1 13 ? 4.777 -24.75 -26.812 1 98.69 13 LEU B N 1
ATOM 2712 C CA . LEU B 1 13 ? 5.578 -23.531 -26.906 1 98.69 13 LEU B CA 1
ATOM 2713 C C . LEU B 1 13 ? 4.93 -22.516 -27.844 1 98.69 13 LEU B C 1
ATOM 2715 O O . LEU B 1 13 ? 3.963 -22.844 -28.547 1 98.69 13 LEU B O 1
ATOM 2719 N N . ILE B 1 14 ? 5.309 -21.297 -27.766 1 98.44 14 ILE B N 1
ATOM 2720 C CA . ILE B 1 14 ? 4.961 -20.25 -28.703 1 98.44 14 ILE B CA 1
ATOM 2721 C C . ILE B 1 14 ? 6.227 -19.688 -29.344 1 98.44 14 ILE B C 1
ATOM 2723 O O . ILE B 1 14 ? 7.262 -19.578 -28.688 1 98.44 14 ILE B O 1
ATOM 2727 N N . ASP B 1 15 ? 6.172 -19.328 -30.625 1 97.38 15 ASP B N 1
ATOM 2728 C CA . ASP B 1 15 ? 7.312 -18.734 -31.312 1 97.38 15 ASP B CA 1
ATOM 2729 C C . ASP B 1 15 ? 7.008 -17.312 -31.75 1 97.38 15 ASP B C 1
ATOM 2731 O O . ASP B 1 15 ? 7.871 -16.625 -32.312 1 97.38 15 ASP B O 1
ATOM 2735 N N . GLU B 1 16 ? 5.863 -16.844 -31.516 1 97.5 16 GLU B N 1
ATOM 2736 C CA . GLU B 1 16 ? 5.418 -15.484 -31.797 1 97.5 16 GLU B CA 1
ATOM 2737 C C . GLU B 1 16 ? 4.23 -15.102 -30.906 1 97.5 16 GLU B C 1
ATOM 2739 O O . GLU B 1 16 ? 3.631 -15.961 -30.266 1 97.5 16 GLU B O 1
ATOM 2744 N N . ILE B 1 17 ? 4.004 -13.82 -30.875 1 97.62 17 ILE B N 1
ATOM 2745 C CA . ILE B 1 17 ? 2.844 -13.32 -30.141 1 97.62 17 ILE B CA 1
ATOM 2746 C C . ILE B 1 17 ? 1.583 -13.508 -30.969 1 97.62 17 ILE B C 1
ATOM 2748 O O . ILE B 1 17 ? 1.608 -13.32 -32.188 1 97.62 17 ILE B O 1
ATOM 2752 N N . GLY B 1 18 ? 0.478 -13.844 -30.359 1 97.12 18 GLY B N 1
ATOM 2753 C CA . GLY B 1 18 ? -0.75 -14.016 -31.125 1 97.12 18 GLY B CA 1
ATOM 2754 C C . GLY B 1 18 ? -1.864 -14.656 -30.312 1 97.12 18 GLY B C 1
ATOM 2755 O O . GLY B 1 18 ? -1.846 -14.617 -29.078 1 97.12 18 GLY B O 1
ATOM 2756 N N . GLY B 1 19 ? -2.922 -15.141 -31.047 1 97.31 19 GLY B N 1
ATOM 2757 C CA . GLY B 1 19 ? -4.035 -15.844 -30.438 1 97.31 19 GLY B CA 1
ATOM 2758 C C . GLY B 1 19 ? -3.734 -17.297 -30.156 1 97.31 19 GLY B C 1
ATOM 2759 O O . GLY B 1 19 ? -2.588 -17.656 -29.875 1 97.31 19 GLY B O 1
ATOM 2760 N N . TYR B 1 20 ? -4.754 -18.125 -30.125 1 97.88 20 TYR B N 1
ATOM 2761 C CA . TYR B 1 20 ? -4.586 -19.531 -29.812 1 97.88 20 TYR B CA 1
ATOM 2762 C C . TYR B 1 20 ? -3.822 -20.25 -30.906 1 97.88 20 TYR B C 1
ATOM 2764 O O . TYR B 1 20 ? -3.252 -21.328 -30.672 1 97.88 20 TYR B O 1
ATOM 2772 N N . ASP B 1 21 ? -3.814 -19.719 -32.094 1 97.19 21 ASP B N 1
ATOM 2773 C CA . ASP B 1 21 ? -3.225 -20.344 -33.25 1 97.19 21 ASP B CA 1
ATOM 2774 C C . ASP B 1 21 ? -1.704 -20.422 -33.125 1 97.19 21 ASP B C 1
ATOM 2776 O O . ASP B 1 21 ? -1.063 -21.234 -33.812 1 97.19 21 ASP B O 1
ATOM 2780 N N . VAL B 1 22 ? -1.09 -19.609 -32.312 1 98.25 22 VAL B N 1
ATOM 2781 C CA . VAL B 1 22 ? 0.366 -19.594 -32.219 1 98.25 22 VAL B CA 1
ATOM 2782 C C . VAL B 1 22 ? 0.842 -20.625 -31.188 1 98.25 22 VAL B C 1
ATOM 2784 O O . VAL B 1 22 ? 2.047 -20.812 -31.016 1 98.25 22 VAL B O 1
ATOM 2787 N N . ILE B 1 23 ? -0.077 -21.297 -30.469 1 98.69 23 ILE B N 1
ATOM 2788 C CA . ILE B 1 23 ? 0.252 -22.359 -29.531 1 98.69 23 ILE B CA 1
ATOM 2789 C C . ILE B 1 23 ? 0.612 -23.625 -30.297 1 98.69 23 ILE B C 1
ATOM 2791 O O . ILE B 1 23 ? -0.2 -24.156 -31.062 1 98.69 23 ILE B O 1
ATOM 2795 N N . LYS B 1 24 ? 1.79 -24.156 -30.047 1 98.56 24 LYS B N 1
ATOM 2796 C CA . LYS B 1 24 ? 2.268 -25.312 -30.812 1 98.56 24 LYS B CA 1
ATOM 2797 C C . LYS B 1 24 ? 2.607 -26.469 -29.891 1 98.56 24 LYS B C 1
ATOM 2799 O O . LYS B 1 24 ? 3.172 -26.281 -28.812 1 98.56 24 LYS B O 1
ATOM 2804 N N . TYR B 1 25 ? 2.213 -27.625 -30.219 1 98.69 25 TYR B N 1
ATOM 2805 C CA . TYR B 1 25 ? 2.645 -28.906 -29.656 1 98.69 25 TYR B CA 1
ATOM 2806 C C . TYR B 1 25 ? 3.729 -29.547 -30.516 1 98.69 25 TYR B C 1
ATOM 2808 O O . TYR B 1 25 ? 3.449 -30.047 -31.609 1 98.69 25 TYR B O 1
ATOM 2816 N N . GLU B 1 26 ? 5.004 -29.547 -30.047 1 98.06 26 GLU B N 1
ATOM 2817 C CA . GLU B 1 26 ? 6.102 -29.906 -30.938 1 98.06 26 GLU B CA 1
ATOM 2818 C C . GLU B 1 26 ? 7.199 -30.672 -30.203 1 98.06 26 GLU B C 1
ATOM 2820 O O . GLU B 1 26 ? 7.195 -30.734 -28.969 1 98.06 26 GLU B O 1
ATOM 2825 N N . ASP B 1 27 ? 8.008 -31.25 -31.016 1 98.38 27 ASP B N 1
ATOM 2826 C CA . ASP B 1 27 ? 9.242 -31.812 -30.484 1 98.38 27 ASP B CA 1
ATOM 2827 C C . ASP B 1 27 ? 10.234 -30.719 -30.125 1 98.38 27 ASP B C 1
ATOM 2829 O O . ASP B 1 27 ? 10.359 -29.719 -30.844 1 98.38 27 ASP B O 1
ATOM 2833 N N . TYR B 1 28 ? 10.859 -30.859 -29.062 1 98.12 28 TYR B N 1
ATOM 2834 C CA . TYR B 1 28 ? 11.805 -29.906 -28.5 1 98.12 28 TYR B CA 1
ATOM 2835 C C . TYR B 1 28 ? 12.914 -30.625 -27.734 1 98.12 28 TYR B C 1
ATOM 2837 O O . TYR B 1 28 ? 12.711 -31.703 -27.203 1 98.12 28 TYR B O 1
ATOM 2845 N N . PRO B 1 29 ? 14.094 -30.094 -27.719 1 98.25 29 PRO B N 1
ATOM 2846 C CA . PRO B 1 29 ? 15.172 -30.781 -27 1 98.25 29 PRO B CA 1
ATOM 2847 C C . PRO B 1 29 ? 14.906 -30.906 -25.5 1 98.25 29 PRO B C 1
ATOM 2849 O O . PRO B 1 29 ? 14.391 -29.969 -24.875 1 98.25 29 PRO B O 1
ATOM 2852 N N . VAL B 1 30 ? 15.203 -32.125 -24.969 1 98.5 30 VAL B N 1
ATOM 2853 C CA . VAL B 1 30 ? 15.234 -32.25 -23.516 1 98.5 30 VAL B CA 1
ATOM 2854 C C . VAL B 1 30 ? 16.359 -31.406 -22.938 1 98.5 30 VAL B C 1
ATOM 2856 O O . VAL B 1 30 ? 17.484 -31.422 -23.453 1 98.5 30 VAL B O 1
ATOM 2859 N N . PRO B 1 31 ? 16.125 -30.656 -21.922 1 98 31 PRO B N 1
ATOM 2860 C CA . PRO B 1 31 ? 17.188 -29.766 -21.422 1 98 31 PRO B CA 1
ATOM 2861 C C . PRO B 1 31 ? 18.312 -30.531 -20.734 1 98 31 PRO B C 1
ATOM 2863 O O . PRO B 1 31 ? 18.062 -31.531 -20.062 1 98 31 PRO B O 1
ATOM 2866 N N . SER B 1 32 ? 19.5 -30.047 -20.922 1 97.38 32 SER B N 1
ATOM 2867 C CA . SER B 1 32 ? 20.641 -30.531 -20.125 1 97.38 32 SER B CA 1
ATOM 2868 C C . SER B 1 32 ? 20.641 -29.906 -18.734 1 97.38 32 SER B C 1
ATOM 2870 O O . SER B 1 32 ? 20.094 -28.812 -18.531 1 97.38 32 SER B O 1
ATOM 2872 N N . ILE B 1 33 ? 21.234 -30.562 -17.781 1 97.69 33 ILE B N 1
ATOM 2873 C CA . ILE B 1 33 ? 21.25 -30.031 -16.422 1 97.69 33 ILE B CA 1
ATOM 2874 C C . ILE B 1 33 ? 22.688 -29.766 -15.984 1 97.69 33 ILE B C 1
ATOM 2876 O O . ILE B 1 33 ? 23.609 -30.453 -16.406 1 97.69 33 ILE B O 1
ATOM 2880 N N . SER B 1 34 ? 22.812 -28.734 -15.211 1 97.5 34 SER B N 1
ATOM 2881 C CA . SER B 1 34 ? 24.094 -28.422 -14.594 1 97.5 34 SER B CA 1
ATOM 2882 C C . SER B 1 34 ? 24.297 -29.234 -13.312 1 97.5 34 SER B C 1
ATOM 2884 O O . SER B 1 34 ? 23.484 -30.094 -12.984 1 97.5 34 SER B O 1
ATOM 2886 N N . GLU B 1 35 ? 25.406 -28.938 -12.609 1 97.62 35 GLU B N 1
ATOM 2887 C CA . GLU B 1 35 ? 25.797 -29.672 -11.414 1 97.62 35 GLU B CA 1
ATOM 2888 C C . GLU B 1 35 ? 24.797 -29.469 -10.281 1 97.62 35 GLU B C 1
ATOM 2890 O O . GLU B 1 35 ? 24.688 -30.312 -9.383 1 97.62 35 GLU B O 1
ATOM 2895 N N . GLU B 1 36 ? 24 -28.469 -10.367 1 98.06 36 GLU B N 1
ATOM 2896 C CA . GLU B 1 36 ? 23.125 -28.156 -9.25 1 98.06 36 GLU B CA 1
ATOM 2897 C C . GLU B 1 36 ? 21.656 -28.312 -9.633 1 98.06 36 GLU B C 1
ATOM 2899 O O . GLU B 1 36 ? 20.766 -27.938 -8.875 1 98.06 36 GLU B O 1
ATOM 2904 N N . GLU B 1 37 ? 21.406 -28.922 -10.766 1 98.56 37 GLU B N 1
ATOM 2905 C CA . GLU B 1 37 ? 20.047 -28.953 -11.289 1 98.56 37 GLU B CA 1
ATOM 2906 C C . GLU B 1 37 ? 19.484 -30.359 -11.297 1 98.56 37 GLU B C 1
ATOM 2908 O O . GLU B 1 37 ? 20.234 -31.344 -11.203 1 98.56 37 GLU B O 1
ATOM 2913 N N . LEU B 1 38 ? 18.203 -30.469 -11.328 1 98.69 38 LEU B N 1
ATOM 2914 C CA . LEU B 1 38 ? 17.422 -31.688 -11.492 1 98.69 38 LEU B CA 1
ATOM 2915 C C . LEU B 1 38 ? 16.75 -31.719 -12.859 1 98.69 38 LEU B C 1
ATOM 2917 O O . LEU B 1 38 ? 16.375 -30.672 -13.398 1 98.69 38 LEU B O 1
ATOM 2921 N N . LEU B 1 39 ? 16.672 -32.875 -13.367 1 98.75 39 LEU B N 1
ATOM 2922 C CA . LEU B 1 39 ? 15.758 -33.125 -14.477 1 98.75 39 LEU B CA 1
ATOM 2923 C C . LEU B 1 39 ? 14.523 -33.875 -14 1 98.75 39 LEU B C 1
ATOM 2925 O O . LEU B 1 39 ? 14.656 -34.969 -13.398 1 98.75 39 LEU B O 1
ATOM 2929 N N . ILE B 1 40 ? 13.422 -33.344 -14.227 1 98.75 40 ILE B N 1
ATOM 2930 C CA . ILE B 1 40 ? 12.18 -33.938 -13.75 1 98.75 40 ILE B CA 1
ATOM 2931 C C . ILE B 1 40 ? 11.359 -34.438 -14.938 1 98.75 40 ILE B C 1
ATOM 2933 O O . ILE B 1 40 ? 11.195 -33.719 -15.93 1 98.75 40 ILE B O 1
ATOM 2937 N N . LYS B 1 41 ? 10.938 -35.656 -14.898 1 98.75 41 LYS B N 1
ATOM 2938 C CA . LYS B 1 41 ? 9.906 -36.125 -15.797 1 98.75 41 LYS B CA 1
ATOM 2939 C C . LYS B 1 41 ? 8.508 -35.812 -15.273 1 98.75 41 LYS B C 1
ATOM 2941 O O . LYS B 1 41 ? 8.062 -36.375 -14.273 1 98.75 41 LYS B O 1
ATOM 2946 N N . ASN B 1 42 ? 7.852 -34.906 -15.977 1 98.81 42 ASN B N 1
ATOM 2947 C CA . ASN B 1 42 ? 6.59 -34.375 -15.492 1 98.81 42 ASN B CA 1
ATOM 2948 C C . ASN B 1 42 ? 5.438 -35.344 -15.695 1 98.81 42 ASN B C 1
ATOM 2950 O O . ASN B 1 42 ? 5.406 -36.094 -16.688 1 98.81 42 ASN B O 1
ATOM 2954 N N . LYS B 1 43 ? 4.551 -35.375 -14.789 1 98.81 43 LYS B N 1
ATOM 2955 C CA . LYS B 1 43 ? 3.334 -36.156 -14.914 1 98.81 43 LYS B CA 1
ATOM 2956 C C . LYS B 1 43 ? 2.111 -35.25 -15.094 1 98.81 43 LYS B C 1
ATOM 2958 O O . LYS B 1 43 ? 1.26 -35.531 -15.945 1 98.81 43 LYS B O 1
ATOM 2963 N N . TYR B 1 44 ? 2.006 -34.188 -14.273 1 98.88 44 TYR B N 1
ATOM 2964 C CA . TYR B 1 44 ? 0.919 -33.219 -14.367 1 98.88 44 TYR B CA 1
ATOM 2965 C C . TYR B 1 44 ? 1.449 -31.797 -14.266 1 98.88 44 TYR B C 1
ATOM 2967 O O . TYR B 1 44 ? 2.506 -31.562 -13.672 1 98.88 44 TYR B O 1
ATOM 2975 N N . THR B 1 45 ? 0.797 -30.875 -14.875 1 98.75 45 THR B N 1
ATOM 2976 C CA . THR B 1 45 ? 1.073 -29.438 -14.734 1 98.75 45 THR B CA 1
ATOM 2977 C C . THR B 1 45 ? -0.225 -28.641 -14.688 1 98.75 45 THR B C 1
ATOM 2979 O O . THR B 1 45 ? -1.254 -29.094 -15.203 1 98.75 45 THR B O 1
ATOM 2982 N N . GLY B 1 46 ? -0.214 -27.578 -13.977 1 98.56 46 GLY B N 1
ATOM 2983 C CA . GLY B 1 46 ? -1.382 -26.719 -13.898 1 98.56 46 GLY B CA 1
ATOM 2984 C C . GLY B 1 46 ? -1.438 -25.688 -15.008 1 98.56 46 GLY B C 1
ATOM 2985 O O . GLY B 1 46 ? -0.401 -25.188 -15.445 1 98.56 46 GLY B O 1
ATOM 2986 N N . VAL B 1 47 ? -2.654 -25.391 -15.438 1 98.25 47 VAL B N 1
ATOM 2987 C CA . VAL B 1 47 ? -2.879 -24.328 -16.406 1 98.25 47 VAL B CA 1
ATOM 2988 C C . VAL B 1 47 ? -3.146 -23 -15.68 1 98.25 47 VAL B C 1
ATOM 2990 O O . VAL B 1 47 ? -3.971 -22.953 -14.766 1 98.25 47 VAL B O 1
ATOM 2993 N N . ASN B 1 48 ? -2.459 -21.969 -16.047 1 96.75 48 ASN B N 1
ATOM 2994 C CA . ASN B 1 48 ? -2.611 -20.656 -15.43 1 96.75 48 ASN B CA 1
ATOM 2995 C C . ASN B 1 48 ? -2.908 -19.562 -16.469 1 96.75 48 ASN B C 1
ATOM 2997 O O . ASN B 1 48 ? -2.357 -19.594 -17.562 1 96.75 48 ASN B O 1
ATOM 3001 N N . TYR B 1 49 ? -3.736 -18.656 -16.047 1 95.62 49 TYR B N 1
ATOM 3002 C CA . TYR B 1 49 ? -4.109 -17.562 -16.922 1 95.62 49 TYR B CA 1
ATOM 3003 C C . TYR B 1 49 ? -2.883 -16.766 -17.359 1 95.62 49 TYR B C 1
ATOM 3005 O O . TYR B 1 49 ? -2.85 -16.219 -18.469 1 95.62 49 TYR B O 1
ATOM 3013 N N . ILE B 1 50 ? -1.874 -16.734 -16.562 1 94.62 50 ILE B N 1
ATOM 3014 C CA . ILE B 1 50 ? -0.676 -15.93 -16.781 1 94.62 50 ILE B CA 1
ATOM 3015 C C . ILE B 1 50 ? -0.025 -16.328 -18.109 1 94.62 50 ILE B C 1
ATOM 3017 O O . ILE B 1 50 ? 0.66 -15.516 -18.734 1 94.62 50 ILE B O 1
ATOM 3021 N N . GLU B 1 51 ? -0.216 -17.547 -18.594 1 96.62 51 GLU B N 1
ATOM 3022 C CA . GLU B 1 51 ? 0.35 -17.984 -19.875 1 96.62 51 GLU B CA 1
ATOM 3023 C C . GLU B 1 51 ? -0.166 -17.141 -21.016 1 96.62 51 GLU B C 1
ATOM 3025 O O . GLU B 1 51 ? 0.555 -16.891 -22 1 96.62 51 GLU B O 1
ATOM 3030 N N . SER B 1 52 ? -1.393 -16.703 -20.875 1 96.69 52 SER B N 1
ATOM 3031 C CA . SER B 1 52 ? -1.971 -15.859 -21.922 1 96.69 52 SER B CA 1
ATOM 3032 C C . SER B 1 52 ? -1.211 -14.547 -22.062 1 96.69 52 SER B C 1
ATOM 3034 O O . SER B 1 52 ? -1.14 -13.969 -23.141 1 96.69 52 SER B O 1
ATOM 3036 N N . TYR B 1 53 ? -0.658 -14.047 -20.938 1 95 53 TYR B N 1
ATOM 3037 C CA . TYR B 1 53 ? 0.086 -12.797 -20.984 1 95 53 TYR B CA 1
ATOM 3038 C C . TYR B 1 53 ? 1.343 -12.945 -21.844 1 95 53 TYR B C 1
ATOM 3040 O O . TYR B 1 53 ? 1.723 -12.016 -22.562 1 95 53 TYR B O 1
ATOM 3048 N N . PHE B 1 54 ? 1.955 -14.07 -21.734 1 96.12 54 PHE B N 1
ATOM 3049 C CA . PHE B 1 54 ? 3.131 -14.328 -22.562 1 96.12 54 PHE B CA 1
ATOM 3050 C C . PHE B 1 54 ? 2.74 -14.5 -24.031 1 96.12 54 PHE B C 1
ATOM 3052 O O . PHE B 1 54 ? 3.389 -13.945 -24.906 1 96.12 54 PHE B O 1
ATOM 3059 N N . ARG B 1 55 ? 1.696 -15.18 -24.219 1 97.56 55 ARG B N 1
ATOM 3060 C CA . ARG B 1 55 ? 1.234 -15.43 -25.594 1 97.56 55 ARG B CA 1
ATOM 3061 C C . ARG B 1 55 ? 0.831 -14.133 -26.281 1 97.56 55 ARG B C 1
ATOM 3063 O O . ARG B 1 55 ? 1.123 -13.938 -27.453 1 97.56 55 ARG B O 1
ATOM 3070 N N . LYS B 1 56 ? 0.225 -13.273 -25.484 1 95.88 56 LYS B N 1
ATOM 3071 C CA . LYS B 1 56 ? -0.313 -12.031 -26.031 1 95.88 56 LYS B CA 1
ATOM 3072 C C . LYS B 1 56 ? 0.746 -10.93 -26.047 1 95.88 56 LYS B C 1
ATOM 3074 O O . LYS B 1 56 ? 0.506 -9.836 -26.562 1 95.88 56 LYS B O 1
ATOM 3079 N N . GLY B 1 57 ? 1.887 -11.148 -25.422 1 94.31 57 GLY B N 1
ATOM 3080 C CA . GLY B 1 57 ? 2.984 -10.195 -25.453 1 94.31 57 GLY B CA 1
ATOM 3081 C C . GLY B 1 57 ? 2.902 -9.164 -24.344 1 94.31 57 GLY B C 1
ATOM 3082 O O . GLY B 1 57 ? 3.654 -8.188 -24.328 1 94.31 57 GLY B O 1
ATOM 3083 N N . ILE B 1 58 ? 1.978 -9.367 -23.469 1 89.88 58 ILE B N 1
ATOM 3084 C CA . ILE B 1 58 ? 1.892 -8.477 -22.312 1 89.88 58 ILE B CA 1
ATOM 3085 C C . ILE B 1 58 ? 3.141 -8.633 -21.453 1 89.88 58 ILE B C 1
ATOM 3087 O O . ILE B 1 58 ? 3.709 -7.637 -20.984 1 89.88 58 ILE B O 1
ATOM 3091 N N . TYR B 1 59 ? 3.543 -9.812 -21.156 1 91.62 59 TYR B N 1
ATOM 3092 C CA . TYR B 1 59 ? 4.828 -10.102 -20.531 1 91.62 59 TYR B CA 1
ATOM 3093 C C . TYR B 1 59 ? 5.867 -10.492 -21.578 1 91.62 59 TYR B C 1
ATOM 3095 O O . TYR B 1 59 ? 5.602 -11.328 -22.438 1 91.62 59 TYR B O 1
ATOM 3103 N N . PRO B 1 60 ? 6.965 -9.898 -21.5 1 92 60 PRO B N 1
ATOM 3104 C CA . PRO B 1 60 ? 8.008 -10.242 -22.469 1 92 60 PRO B CA 1
ATOM 3105 C C . PRO B 1 60 ? 8.609 -11.625 -22.219 1 92 60 PRO B C 1
ATOM 3107 O O . PRO B 1 60 ? 8.727 -12.055 -21.062 1 92 60 PRO B O 1
ATOM 3110 N N . CYS B 1 61 ? 8.93 -12.328 -23.25 1 94.19 61 CYS B N 1
ATOM 3111 C CA . CYS B 1 61 ? 9.641 -13.594 -23.156 1 94.19 61 CYS B CA 1
ATOM 3112 C C . CYS B 1 61 ? 10.453 -13.859 -24.422 1 94.19 61 CYS B C 1
ATOM 3114 O O . CYS B 1 61 ? 10.078 -13.398 -25.5 1 94.19 61 CYS B O 1
ATOM 3116 N N . GLU B 1 62 ? 11.562 -14.492 -24.219 1 95.75 62 GLU B N 1
ATOM 3117 C CA . GLU B 1 62 ? 12.344 -14.922 -25.375 1 95.75 62 GLU B CA 1
ATOM 3118 C C . GLU B 1 62 ? 11.688 -16.109 -26.062 1 95.75 62 GLU B C 1
ATOM 3120 O O . GLU B 1 62 ? 11.289 -17.078 -25.422 1 95.75 62 GLU B O 1
ATOM 3125 N N . LYS B 1 63 ? 11.562 -16.078 -27.406 1 96.06 63 LYS B N 1
ATOM 3126 C CA . LYS B 1 63 ? 10.922 -17.141 -28.188 1 96.06 63 LYS B CA 1
ATOM 3127 C C . LYS B 1 63 ? 11.953 -17.984 -28.922 1 96.06 63 LYS B C 1
ATOM 3129 O O . LYS B 1 63 ? 13 -17.469 -29.344 1 96.06 63 LYS B O 1
ATOM 3134 N N . PRO B 1 64 ? 11.75 -19.25 -29.25 1 97.31 64 PRO B N 1
ATOM 3135 C CA . PRO B 1 64 ? 10.562 -19.969 -28.797 1 97.31 64 PRO B CA 1
ATOM 3136 C C . PRO B 1 64 ? 10.484 -20.094 -27.281 1 97.31 64 PRO B C 1
ATOM 3138 O O . PRO B 1 64 ? 11.516 -20.172 -26.609 1 97.31 64 PRO B O 1
ATOM 3141 N N . TYR B 1 65 ? 9.297 -20.016 -26.734 1 97.94 65 TYR B N 1
ATOM 3142 C CA . TYR B 1 65 ? 9.062 -20.031 -25.297 1 97.94 65 TYR B CA 1
ATOM 3143 C C . TYR B 1 65 ? 8.18 -21.219 -24.906 1 97.94 65 TYR B C 1
ATOM 3145 O O . TYR B 1 65 ? 7.012 -21.281 -25.297 1 97.94 65 TYR B O 1
ATOM 3153 N N . VAL B 1 66 ? 8.773 -22.203 -24.172 1 98.69 66 VAL B N 1
ATOM 3154 C CA . VAL B 1 66 ? 7.98 -23.297 -23.625 1 98.69 66 VAL B CA 1
ATOM 3155 C C . VAL B 1 66 ? 7.176 -22.812 -22.422 1 98.69 66 VAL B C 1
ATOM 3157 O O . VAL B 1 66 ? 7.73 -22.234 -21.484 1 98.69 66 VAL B O 1
ATOM 3160 N N . LEU B 1 67 ? 5.891 -23.016 -22.453 1 98.62 67 LEU B N 1
ATOM 3161 C CA . LEU B 1 67 ? 4.977 -22.469 -21.453 1 98.62 67 LEU B CA 1
ATOM 3162 C C . LEU B 1 67 ? 4.941 -23.344 -20.203 1 98.62 67 LEU B C 1
ATOM 3164 O O . LEU B 1 67 ? 5.551 -24.422 -20.188 1 98.62 67 LEU B O 1
ATOM 3168 N N . GLY B 1 68 ? 4.273 -22.828 -19.234 1 98.5 68 GLY B N 1
ATOM 3169 C CA . GLY B 1 68 ? 4.074 -23.547 -17.984 1 98.5 68 GLY B CA 1
ATOM 3170 C C . GLY B 1 68 ? 4.742 -22.875 -16.797 1 98.5 68 GLY B C 1
ATOM 3171 O O . GLY B 1 68 ? 5.742 -22.172 -16.953 1 98.5 68 GLY B O 1
ATOM 3172 N N . ARG B 1 69 ? 4.207 -23.25 -15.539 1 98.12 69 ARG B N 1
ATOM 3173 C CA . ARG B 1 69 ? 4.684 -22.531 -14.359 1 98.12 69 ARG B CA 1
ATOM 3174 C C . ARG B 1 69 ? 4.824 -23.469 -13.164 1 98.12 69 ARG B C 1
ATOM 3176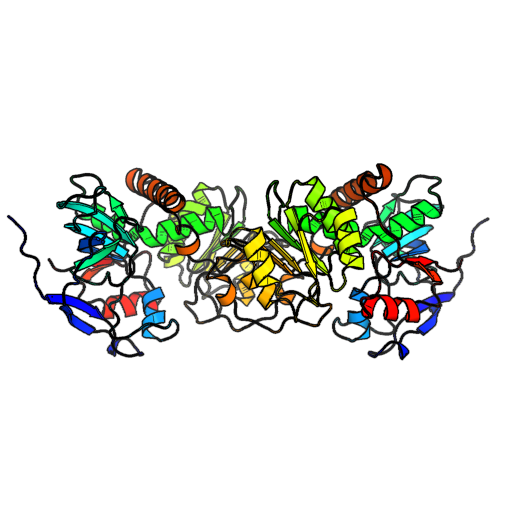 O O . ARG B 1 69 ? 5.41 -23.109 -12.148 1 98.12 69 ARG B O 1
ATOM 3183 N N . GLU B 1 70 ? 4.27 -24.641 -13.273 1 98.69 70 GLU B N 1
ATOM 3184 C CA . GLU B 1 70 ? 4.285 -25.594 -12.18 1 98.69 70 GLU B CA 1
ATOM 3185 C C . GLU B 1 70 ? 4.125 -27.031 -12.695 1 98.69 70 GLU B C 1
ATOM 3187 O O . GLU B 1 70 ? 3.596 -27.234 -13.789 1 98.69 70 GLU B O 1
ATOM 3192 N N . ALA B 1 71 ? 4.594 -27.953 -11.883 1 98.81 71 ALA B N 1
ATOM 3193 C CA . ALA B 1 71 ? 4.402 -29.344 -12.273 1 98.81 71 ALA B CA 1
ATOM 3194 C C . ALA B 1 71 ? 4.695 -30.297 -11.102 1 98.81 71 ALA B C 1
ATOM 3196 O O . ALA B 1 71 ? 5.215 -29.859 -10.07 1 98.81 71 ALA B O 1
ATOM 3197 N N . SER B 1 72 ? 4.227 -31.469 -11.234 1 98.81 72 SER B N 1
ATOM 3198 C CA . SER B 1 72 ? 4.621 -32.594 -10.406 1 98.81 72 SER B CA 1
ATOM 3199 C C . SER B 1 72 ? 5.164 -33.75 -11.258 1 98.81 72 SER B C 1
ATOM 3201 O O . SER B 1 72 ? 4.781 -33.906 -12.422 1 98.81 72 SER B O 1
ATOM 3203 N N . GLY B 1 73 ? 6.043 -34.438 -10.734 1 98.56 73 GLY B N 1
ATOM 3204 C CA . GLY B 1 73 ? 6.664 -35.531 -11.469 1 98.56 73 GLY B CA 1
ATOM 3205 C C . GLY B 1 73 ? 7.73 -36.281 -10.68 1 98.56 73 GLY B C 1
ATOM 3206 O O . GLY B 1 73 ? 7.621 -36.406 -9.453 1 98.56 73 GLY B O 1
ATOM 3207 N N . THR B 1 74 ? 8.648 -36.844 -11.453 1 98.5 74 THR B N 1
ATOM 3208 C CA . THR B 1 74 ? 9.695 -37.656 -10.844 1 98.5 74 THR B CA 1
ATOM 3209 C C . THR B 1 74 ? 11.078 -37.188 -11.305 1 98.5 74 THR B C 1
ATOM 3211 O O . THR B 1 74 ? 11.281 -36.938 -12.492 1 98.5 74 THR B O 1
ATOM 3214 N N . VAL B 1 75 ? 11.992 -37.125 -10.359 1 98.69 75 VAL B N 1
ATOM 3215 C CA . VAL B 1 75 ? 13.375 -36.844 -10.711 1 98.69 75 VAL B CA 1
ATOM 3216 C C . VAL B 1 75 ? 13.969 -38 -11.5 1 98.69 75 VAL B C 1
ATOM 3218 O O . VAL B 1 75 ? 13.961 -39.125 -11.039 1 98.69 75 VAL B O 1
ATOM 3221 N N . VAL B 1 76 ? 14.523 -37.688 -12.688 1 98.38 76 VAL B N 1
ATOM 3222 C CA . VAL B 1 76 ? 15.047 -38.781 -13.508 1 98.38 76 VAL B CA 1
ATOM 3223 C C . VAL B 1 76 ? 16.547 -38.594 -13.711 1 98.38 76 VAL B C 1
ATOM 3225 O O . VAL B 1 76 ? 17.234 -39.531 -14.148 1 98.38 76 VAL B O 1
ATOM 3228 N N . ALA B 1 77 ? 17.031 -37.406 -13.43 1 98.25 77 ALA B N 1
ATOM 3229 C CA . ALA B 1 77 ? 18.469 -37.125 -13.422 1 98.25 77 ALA B CA 1
ATOM 3230 C C . ALA B 1 77 ? 18.797 -36 -12.445 1 98.25 77 ALA B C 1
ATOM 3232 O O . ALA B 1 77 ? 17.938 -35.156 -12.156 1 98.25 77 ALA B O 1
ATOM 3233 N N . LYS B 1 78 ? 19.984 -36 -11.914 1 98.06 78 LYS B N 1
ATOM 3234 C CA . LYS B 1 78 ? 20.438 -34.938 -11.016 1 98.06 78 LYS B CA 1
ATOM 3235 C C . LYS B 1 78 ? 21.906 -34.625 -11.258 1 98.06 78 LYS B C 1
ATOM 3237 O O . LYS B 1 78 ? 22.688 -35.5 -11.633 1 98.06 78 LYS B O 1
ATOM 3242 N N . GLY B 1 79 ? 22.188 -33.375 -11.102 1 97.81 79 GLY B N 1
ATOM 3243 C CA . GLY B 1 79 ? 23.594 -33 -11.164 1 97.81 79 GLY B CA 1
ATOM 3244 C C . GLY B 1 79 ? 24.422 -33.594 -10.039 1 97.81 79 GLY B C 1
ATOM 3245 O O . GLY B 1 79 ? 23.891 -33.938 -8.984 1 97.81 79 GLY B O 1
ATOM 3246 N N . LYS B 1 80 ? 25.719 -33.594 -10.234 1 97.5 80 LYS B N 1
ATOM 3247 C CA . LYS B 1 80 ? 26.641 -34.219 -9.289 1 97.5 80 LYS B CA 1
ATOM 3248 C C . LYS B 1 80 ? 26.641 -33.469 -7.957 1 97.5 80 LYS B C 1
ATOM 3250 O O . LYS B 1 80 ? 26.922 -34.062 -6.91 1 97.5 80 LYS B O 1
ATOM 3255 N N . GLY B 1 81 ? 26.312 -32.219 -7.996 1 97.75 81 GLY B N 1
ATOM 3256 C CA . GLY B 1 81 ? 26.359 -31.422 -6.793 1 97.75 81 GLY B CA 1
ATOM 3257 C C . GLY B 1 81 ? 25.078 -31.469 -5.988 1 97.75 81 GLY B C 1
ATOM 3258 O O . GLY B 1 81 ? 25 -30.922 -4.887 1 97.75 81 GLY B O 1
ATOM 3259 N N . VAL B 1 82 ? 24.047 -32.094 -6.539 1 98.25 82 VAL B N 1
ATOM 3260 C CA . VAL B 1 82 ? 22.75 -32.188 -5.867 1 98.25 82 VAL B CA 1
ATOM 3261 C C . VAL B 1 82 ? 22.781 -33.219 -4.77 1 98.25 82 VAL B C 1
ATOM 3263 O O . VAL B 1 82 ? 23.062 -34.406 -5.043 1 98.25 82 VAL B O 1
ATOM 3266 N N . THR B 1 83 ? 22.5 -32.844 -3.545 1 97.12 83 THR B N 1
ATOM 3267 C CA . THR B 1 83 ? 22.594 -33.781 -2.428 1 97.12 83 THR B CA 1
ATOM 3268 C C . THR B 1 83 ? 21.234 -33.938 -1.747 1 97.12 83 THR B C 1
ATOM 3270 O O . THR B 1 83 ? 21 -34.875 -0.997 1 97.12 83 THR B O 1
ATOM 3273 N N . ASN B 1 84 ? 20.328 -33.062 -2.004 1 96.5 84 ASN B N 1
ATOM 3274 C CA . ASN B 1 84 ? 19.078 -33.031 -1.262 1 96.5 84 ASN B CA 1
ATOM 3275 C C . ASN B 1 84 ? 17.969 -33.781 -1.998 1 96.5 84 ASN B C 1
ATOM 3277 O O . ASN B 1 84 ? 16.859 -33.938 -1.473 1 96.5 84 ASN B O 1
ATOM 3281 N N . PHE B 1 85 ? 18.203 -34.312 -3.211 1 98.25 85 PHE B N 1
ATOM 3282 C CA . PHE B 1 85 ? 17.266 -35.094 -3.99 1 98.25 85 PHE B CA 1
ATOM 3283 C C . PHE B 1 85 ? 17.969 -36.344 -4.57 1 98.25 85 PHE B C 1
ATOM 3285 O O . PHE B 1 85 ? 19.203 -36.344 -4.723 1 98.25 85 PHE B O 1
ATOM 3292 N N . GLU B 1 86 ? 17.156 -37.344 -4.887 1 97.94 86 GLU B N 1
ATOM 3293 C CA . GLU B 1 86 ? 17.641 -38.562 -5.559 1 97.94 86 GLU B CA 1
ATOM 3294 C C . GLU B 1 86 ? 16.781 -38.875 -6.773 1 97.94 86 GLU B C 1
ATOM 3296 O O . GLU B 1 86 ? 15.602 -38.5 -6.832 1 97.94 86 GLU B O 1
ATOM 3301 N N . VAL B 1 87 ? 17.406 -39.531 -7.711 1 97.88 87 VAL B N 1
ATOM 3302 C CA . VAL B 1 87 ? 16.625 -40.062 -8.82 1 97.88 87 VAL B CA 1
ATOM 3303 C C . VAL B 1 87 ? 15.531 -40.969 -8.289 1 97.88 87 VAL B C 1
ATOM 3305 O O . VAL B 1 87 ? 15.781 -41.812 -7.43 1 97.88 87 VAL B O 1
ATOM 3308 N N . GLY B 1 88 ? 14.352 -40.75 -8.742 1 97.69 88 GLY B N 1
ATOM 3309 C CA . GLY B 1 88 ? 13.219 -41.531 -8.258 1 97.69 88 GLY B CA 1
ATOM 3310 C C . GLY B 1 88 ? 12.328 -40.75 -7.312 1 97.69 88 GLY B C 1
ATOM 3311 O O . GLY B 1 88 ? 11.18 -41.125 -7.074 1 97.69 88 GLY B O 1
ATOM 3312 N N . ASP B 1 89 ? 12.875 -39.625 -6.77 1 98.44 89 ASP B N 1
ATOM 3313 C CA . ASP B 1 89 ? 12.062 -38.781 -5.887 1 98.44 89 ASP B CA 1
ATOM 3314 C C . ASP B 1 89 ? 10.875 -38.188 -6.633 1 98.44 89 ASP B C 1
ATOM 3316 O O . ASP B 1 89 ? 11.023 -37.719 -7.762 1 98.44 89 ASP B O 1
ATOM 3320 N N . GLN B 1 90 ? 9.703 -38.281 -6.047 1 98.62 90 GLN B N 1
ATOM 3321 C CA . GLN B 1 90 ? 8.547 -37.531 -6.539 1 98.62 90 GLN B CA 1
ATOM 3322 C C . GLN B 1 90 ? 8.547 -36.094 -6 1 98.62 90 GLN B C 1
ATOM 3324 O O . GLN B 1 90 ? 8.875 -35.875 -4.832 1 98.62 90 GLN B O 1
ATOM 3329 N N . VAL B 1 91 ? 8.258 -35.125 -6.918 1 98.75 91 VAL B N 1
ATOM 3330 C CA . VAL B 1 91 ? 8.391 -33.75 -6.527 1 98.75 91 VAL B CA 1
ATOM 3331 C C . VAL B 1 91 ? 7.227 -32.938 -7.105 1 98.75 91 VAL B C 1
ATOM 3333 O O . VAL B 1 91 ? 6.566 -33.375 -8.047 1 98.75 91 VAL B O 1
ATOM 3336 N N . ALA B 1 92 ? 6.879 -31.859 -6.551 1 98.75 92 ALA B N 1
ATOM 3337 C CA . ALA B 1 92 ? 6.098 -30.75 -7.078 1 98.75 92 ALA B CA 1
ATOM 3338 C C . ALA B 1 92 ? 6.898 -29.453 -7.051 1 98.75 92 ALA B C 1
ATOM 3340 O O . ALA B 1 92 ? 7.633 -29.188 -6.098 1 98.75 92 ALA B O 1
ATOM 3341 N N . TYR B 1 93 ? 6.828 -28.672 -8.094 1 98.62 93 TYR B N 1
ATOM 3342 C CA . TYR B 1 93 ? 7.738 -27.531 -8.164 1 98.62 93 TYR B CA 1
ATOM 3343 C C . TYR B 1 93 ? 7.164 -26.422 -9.031 1 98.62 93 TYR B C 1
ATOM 3345 O O . TYR B 1 93 ? 6.223 -26.656 -9.797 1 98.62 93 TYR B O 1
ATOM 3353 N N . ILE B 1 94 ? 7.609 -25.25 -8.82 1 98.5 94 ILE B N 1
ATOM 3354 C CA . ILE B 1 94 ? 7.297 -24.078 -9.625 1 98.5 94 ILE B CA 1
ATOM 3355 C C . ILE B 1 94 ? 8.477 -23.734 -10.531 1 98.5 94 ILE B C 1
ATOM 3357 O O . ILE B 1 94 ? 9.602 -23.578 -10.055 1 98.5 94 ILE B O 1
ATOM 3361 N N . SER B 1 95 ? 8.273 -23.688 -11.789 1 97.31 95 SER B N 1
ATOM 3362 C CA . SER B 1 95 ? 9.289 -23.344 -12.773 1 97.31 95 SER B CA 1
ATOM 3363 C C . SER B 1 95 ? 8.664 -22.969 -14.109 1 97.31 95 SER B C 1
ATOM 3365 O O . SER B 1 95 ? 7.473 -23.188 -14.328 1 97.31 95 SER B O 1
ATOM 3367 N N . ASN B 1 96 ? 9.438 -22.328 -14.898 1 95.88 96 ASN B N 1
ATOM 3368 C CA . ASN B 1 96 ? 9.016 -22.141 -16.281 1 95.88 96 ASN B CA 1
ATOM 3369 C C . ASN B 1 96 ? 9.156 -23.406 -17.109 1 95.88 96 ASN B C 1
ATOM 3371 O O . ASN B 1 96 ? 9.742 -24.391 -16.641 1 95.88 96 ASN B O 1
ATOM 3375 N N . SER B 1 97 ? 8.555 -23.438 -18.188 1 98 97 SER B N 1
ATOM 3376 C CA . SER B 1 97 ? 8.719 -24.469 -19.203 1 98 97 SER B CA 1
ATOM 3377 C C . SER B 1 97 ? 8.25 -25.828 -18.688 1 98 97 SER B C 1
ATOM 3379 O O . SER B 1 97 ? 8.906 -26.844 -18.922 1 98 97 SER B O 1
ATOM 3381 N N . THR B 1 98 ? 7.164 -25.812 -17.969 1 98.75 98 THR B N 1
ATOM 3382 C CA . THR B 1 98 ? 6.707 -27.062 -17.391 1 98.75 98 THR B CA 1
ATOM 3383 C C . THR B 1 98 ? 5.641 -27.719 -18.266 1 98.75 98 THR B C 1
ATOM 3385 O O . THR B 1 98 ? 5.191 -28.828 -17.984 1 98.75 98 THR B O 1
ATOM 3388 N N . PHE B 1 99 ? 5.141 -27.016 -19.312 1 98.88 99 PHE B N 1
ATOM 3389 C CA . PHE B 1 99 ? 4.328 -27.688 -20.328 1 98.88 99 PHE B CA 1
ATOM 3390 C C . PHE B 1 99 ? 5.195 -28.562 -21.219 1 98.88 99 PHE B C 1
ATOM 3392 O O . PHE B 1 99 ? 5.27 -28.359 -22.422 1 98.88 99 PHE B O 1
ATOM 3399 N N . ALA B 1 100 ? 5.797 -29.562 -20.578 1 98.88 100 ALA B N 1
ATOM 3400 C CA . ALA B 1 100 ? 6.828 -30.375 -21.203 1 98.88 100 ALA B CA 1
ATOM 3401 C C . ALA B 1 100 ? 6.922 -31.75 -20.547 1 98.88 100 ALA B C 1
ATOM 3403 O O . ALA B 1 100 ? 6.578 -31.906 -19.375 1 98.88 100 ALA B O 1
ATOM 3404 N N . GLN B 1 101 ? 7.43 -32.688 -21.266 1 98.81 101 GLN B N 1
ATOM 3405 C CA . GLN B 1 101 ? 7.656 -34 -20.672 1 98.81 101 GLN B CA 1
ATOM 3406 C C . GLN B 1 101 ? 8.773 -33.938 -19.641 1 98.81 101 GLN B C 1
ATOM 3408 O O . GLN B 1 101 ? 8.727 -34.625 -18.625 1 98.81 101 GLN B O 1
ATOM 3413 N N . TYR B 1 102 ? 9.781 -33.125 -19.922 1 98.69 102 TYR B N 1
ATOM 3414 C CA . TYR B 1 102 ? 10.922 -32.969 -19.031 1 98.69 102 TYR B CA 1
ATOM 3415 C C . TYR B 1 102 ? 11.219 -31.484 -18.797 1 98.69 102 TYR B C 1
ATOM 3417 O O . TYR B 1 102 ? 11.203 -30.688 -19.734 1 98.69 102 TYR B O 1
ATOM 3425 N N . SER B 1 103 ? 11.477 -31.125 -17.625 1 98.62 103 SER B N 1
ATOM 3426 C CA . SER B 1 103 ? 11.891 -29.781 -17.266 1 98.62 103 SER B CA 1
ATOM 3427 C C . SER B 1 103 ? 13.055 -29.812 -16.266 1 98.62 103 SER B C 1
ATOM 3429 O O . SER B 1 103 ? 13.188 -30.766 -15.5 1 98.62 103 SER B O 1
ATOM 3431 N N . LYS B 1 104 ? 13.922 -28.875 -16.344 1 98.44 104 LYS B N 1
ATOM 3432 C CA . LYS B 1 104 ? 15.023 -28.781 -15.391 1 98.44 104 LYS B CA 1
ATOM 3433 C C . LYS B 1 104 ? 14.75 -27.703 -14.336 1 98.44 104 LYS B C 1
ATOM 3435 O O . LYS B 1 104 ? 14.008 -26.75 -14.594 1 98.44 104 LYS B O 1
ATOM 3440 N N . ILE B 1 105 ? 15.297 -27.828 -13.195 1 98.31 105 ILE B N 1
ATOM 3441 C CA . ILE B 1 105 ? 15.172 -26.844 -12.125 1 98.31 105 ILE B CA 1
ATOM 3442 C C . ILE B 1 105 ? 16.359 -26.969 -11.172 1 98.31 105 ILE B C 1
ATOM 3444 O O . ILE B 1 105 ? 16.906 -28.047 -10.992 1 98.31 105 ILE B O 1
ATOM 3448 N N . SER B 1 106 ? 16.719 -25.828 -10.625 1 97.94 106 SER B N 1
ATOM 3449 C CA . SER B 1 106 ? 17.734 -25.859 -9.586 1 97.94 106 SER B CA 1
ATOM 3450 C C . SER B 1 106 ? 17.266 -26.641 -8.367 1 97.94 106 SER B C 1
ATOM 3452 O O . SER B 1 106 ? 16.109 -26.5 -7.941 1 97.94 106 SER B O 1
ATOM 3454 N N . SER B 1 107 ? 18.172 -27.438 -7.805 1 97.25 107 SER B N 1
ATOM 3455 C CA . SER B 1 107 ? 17.844 -28.203 -6.602 1 97.25 107 SER B CA 1
ATOM 3456 C C . SER B 1 107 ? 17.594 -27.266 -5.414 1 97.25 107 SER B C 1
ATOM 3458 O O . SER B 1 107 ? 17.047 -27.688 -4.395 1 97.25 107 SER B O 1
ATOM 3460 N N . GLN B 1 108 ? 17.969 -26.016 -5.582 1 95.81 108 GLN B N 1
ATOM 3461 C CA . GLN B 1 108 ? 17.781 -25.031 -4.527 1 95.81 108 GLN B CA 1
ATOM 3462 C C . GLN B 1 108 ? 16.578 -24.141 -4.809 1 95.81 108 GLN B C 1
ATOM 3464 O O . GLN B 1 108 ? 16.312 -23.188 -4.07 1 95.81 108 GLN B O 1
ATOM 3469 N N . GLY B 1 109 ? 15.883 -24.406 -5.859 1 96.81 109 GLY B N 1
ATOM 3470 C CA . GLY B 1 109 ? 14.719 -23.625 -6.234 1 96.81 109 GLY B CA 1
ATOM 3471 C C . GLY B 1 109 ? 13.445 -24.078 -5.547 1 96.81 109 GLY B C 1
ATOM 3472 O O . GLY B 1 109 ? 13.5 -24.781 -4.527 1 96.81 109 GLY B O 1
ATOM 3473 N N . PRO B 1 110 ? 12.352 -23.641 -6.016 1 98.19 110 PRO B N 1
ATOM 3474 C CA . PRO B 1 110 ? 11.055 -23.984 -5.426 1 98.19 110 PRO B CA 1
ATOM 3475 C C . PRO B 1 110 ? 10.578 -25.375 -5.828 1 98.19 110 PRO B C 1
ATOM 3477 O O . PRO B 1 110 ? 9.609 -25.516 -6.574 1 98.19 110 PRO B O 1
ATOM 3480 N N . VAL B 1 111 ? 11.18 -26.344 -5.273 1 98.31 111 VAL B N 1
ATOM 3481 C CA . VAL B 1 111 ? 10.875 -27.75 -5.504 1 98.31 111 VAL B CA 1
ATOM 3482 C C . VAL B 1 111 ? 10.688 -28.469 -4.168 1 98.31 111 VAL B C 1
ATOM 3484 O O . VAL B 1 111 ? 11.547 -28.391 -3.289 1 98.31 111 VAL B O 1
ATOM 3487 N N . MET B 1 112 ? 9.555 -29.062 -4.023 1 97.75 112 MET B N 1
ATOM 3488 C CA . MET B 1 112 ? 9.297 -29.781 -2.779 1 97.75 112 MET B CA 1
ATOM 3489 C C . MET B 1 112 ? 9.281 -31.281 -3.018 1 97.75 112 MET B C 1
ATOM 3491 O O . MET B 1 112 ? 8.789 -31.75 -4.043 1 97.75 112 MET B O 1
ATOM 3495 N N . LYS B 1 113 ? 9.898 -32 -2.16 1 97.44 113 LYS B N 1
ATOM 3496 C CA . LYS B 1 113 ? 9.898 -33.469 -2.188 1 97.44 113 LYS B CA 1
ATOM 3497 C C . LYS B 1 113 ? 8.594 -34 -1.637 1 97.44 113 LYS B C 1
ATOM 3499 O O . LYS B 1 113 ? 8.109 -33.562 -0.593 1 97.44 113 LYS B O 1
ATOM 3504 N N . LEU B 1 114 ? 8 -34.906 -2.379 1 97.81 114 LEU B N 1
ATOM 3505 C CA . LEU B 1 114 ? 6.762 -35.562 -1.954 1 97.81 114 LEU B CA 1
ATOM 3506 C C . LEU B 1 114 ? 7.051 -36.906 -1.299 1 97.81 114 LEU B C 1
ATOM 3508 O O . LEU B 1 114 ? 8.125 -37.469 -1.485 1 97.81 114 LEU B O 1
ATOM 3512 N N . PRO B 1 115 ? 6.113 -37.406 -0.526 1 96 115 PRO B N 1
ATOM 3513 C CA . PRO B 1 115 ? 6.305 -38.719 0.084 1 96 115 PRO B CA 1
ATOM 3514 C C . PRO B 1 115 ? 6.457 -39.844 -0.95 1 96 115 PRO B C 1
ATOM 3516 O O . PRO B 1 115 ? 5.84 -39.781 -2.016 1 96 115 PRO B O 1
ATOM 3519 N N . LYS B 1 116 ? 7.246 -40.781 -0.525 1 95.12 116 LYS B N 1
ATOM 3520 C CA . LYS B 1 116 ? 7.359 -41.969 -1.376 1 95.12 116 LYS B CA 1
ATOM 3521 C C . LYS B 1 116 ? 6.004 -42.625 -1.583 1 95.12 116 LYS B C 1
ATOM 3523 O O . LYS B 1 116 ? 5.219 -42.75 -0.639 1 95.12 116 LYS B O 1
ATOM 3528 N N . GLY B 1 117 ? 5.773 -42.906 -2.746 1 95.31 117 GLY B N 1
ATOM 3529 C CA . GLY B 1 117 ? 4.531 -43.594 -3.039 1 95.31 117 GLY B CA 1
ATOM 3530 C C . GLY B 1 117 ? 3.361 -42.656 -3.275 1 95.31 117 GLY B C 1
ATOM 3531 O O . GLY B 1 117 ? 2.205 -43.094 -3.264 1 95.31 117 GLY B O 1
ATOM 3532 N N . THR B 1 118 ? 3.68 -41.438 -3.459 1 96.44 118 THR B N 1
ATOM 3533 C CA . THR B 1 118 ? 2.625 -40.5 -3.83 1 96.44 118 THR B CA 1
ATOM 3534 C C . THR B 1 118 ? 1.895 -40.969 -5.082 1 96.44 118 THR B C 1
ATOM 3536 O O . THR B 1 118 ? 2.525 -41.281 -6.098 1 96.44 118 THR B O 1
ATOM 3539 N N . SER B 1 119 ? 0.554 -41.062 -4.969 1 97.12 119 SER B N 1
ATOM 3540 C CA . SER B 1 119 ? -0.255 -41.625 -6.055 1 97.12 119 SER B CA 1
ATOM 3541 C C . SER B 1 119 ? -0.364 -40.625 -7.211 1 97.12 119 SER B C 1
ATOM 3543 O O . SER B 1 119 ? -0.087 -39.438 -7.051 1 97.12 119 SER B O 1
ATOM 3545 N N . ASP B 1 120 ? -0.82 -41.125 -8.305 1 97.19 120 ASP B N 1
ATOM 3546 C CA . ASP B 1 120 ? -1.055 -40.281 -9.469 1 97.19 120 ASP B CA 1
ATOM 3547 C C . ASP B 1 120 ? -2.086 -39.219 -9.164 1 97.19 120 ASP B C 1
ATOM 3549 O O . ASP B 1 120 ? -1.928 -38.062 -9.57 1 97.19 120 ASP B O 1
ATOM 3553 N N . GLU B 1 121 ? -3.07 -39.594 -8.461 1 96.25 121 GLU B N 1
ATOM 3554 C CA . GLU B 1 121 ? -4.113 -38.656 -8.094 1 96.25 121 GLU B CA 1
ATOM 3555 C C . GLU B 1 121 ? -3.559 -37.562 -7.203 1 96.25 121 GLU B C 1
ATOM 3557 O O . GLU B 1 121 ? -3.939 -36.375 -7.344 1 96.25 121 GLU B O 1
ATOM 3562 N N . GLU B 1 122 ? -2.691 -37.906 -6.293 1 96.69 122 GLU B N 1
ATOM 3563 C CA . GLU B 1 122 ? -2.062 -36.906 -5.422 1 96.69 122 GLU B CA 1
ATOM 3564 C C . GLU B 1 122 ? -1.112 -36 -6.211 1 96.69 122 GLU B C 1
ATOM 3566 O O . GLU B 1 122 ? -1.061 -34.812 -5.977 1 96.69 122 GLU B O 1
ATOM 3571 N N . LEU B 1 123 ? -0.333 -36.594 -7.113 1 98.06 123 LEU B N 1
ATOM 3572 C CA . LEU B 1 123 ? 0.534 -35.781 -7.973 1 98.06 123 LEU B CA 1
ATOM 3573 C C . LEU B 1 123 ? -0.269 -34.75 -8.734 1 98.06 123 LEU B C 1
ATOM 3575 O O . LEU B 1 123 ? 0.177 -33.594 -8.883 1 98.06 123 LEU B O 1
ATOM 3579 N N . LYS B 1 124 ? -1.437 -35.188 -9.227 1 98.25 124 LYS B N 1
ATOM 3580 C CA . LYS B 1 124 ? -2.32 -34.281 -9.938 1 98.25 124 LYS B CA 1
ATOM 3581 C C . LYS B 1 124 ? -2.76 -33.125 -9.039 1 98.25 124 LYS B C 1
ATOM 3583 O O . LYS B 1 124 ? -2.744 -31.953 -9.453 1 98.25 124 LYS B O 1
ATOM 3588 N N . LEU B 1 125 ? -3.062 -33.438 -7.828 1 97.19 125 LEU B N 1
ATOM 3589 C CA . LEU B 1 125 ? -3.508 -32.438 -6.875 1 97.19 125 LEU B CA 1
ATOM 3590 C C . LEU B 1 125 ? -2.379 -31.469 -6.543 1 97.19 125 LEU B C 1
ATOM 3592 O O . LEU B 1 125 ? -2.604 -30.266 -6.445 1 97.19 125 LEU B O 1
ATOM 3596 N N . TY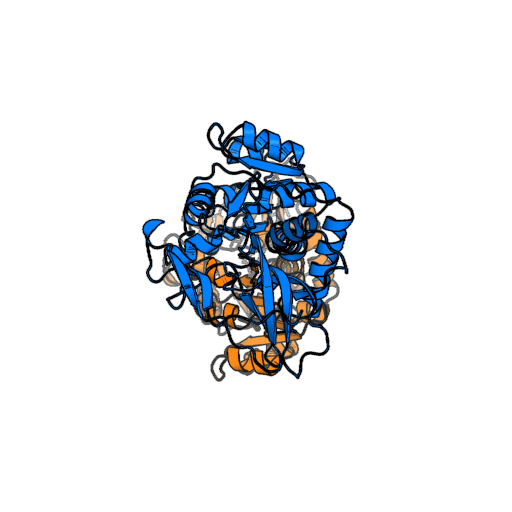R B 1 126 ? -1.197 -31.953 -6.352 1 97.81 126 TYR B N 1
ATOM 3597 C CA . TYR B 1 126 ? -0.049 -31.109 -6.043 1 97.81 126 TYR B CA 1
ATOM 3598 C C . TYR B 1 126 ? 0.26 -30.172 -7.199 1 97.81 126 TYR B C 1
ATOM 3600 O O . TYR B 1 126 ? 0.557 -28.984 -6.98 1 97.81 126 TYR B O 1
ATOM 3608 N N . ALA B 1 127 ? 0.167 -30.656 -8.414 1 98 127 ALA B N 1
ATOM 3609 C CA . ALA B 1 127 ? 0.394 -29.797 -9.578 1 98 127 ALA B CA 1
ATOM 3610 C C . ALA B 1 127 ? -0.702 -28.75 -9.719 1 98 127 ALA B C 1
ATOM 3612 O O . ALA B 1 127 ? -0.43 -27.609 -10.094 1 98 127 ALA B O 1
ATOM 3613 N N . ALA B 1 128 ? -1.912 -29.203 -9.414 1 97.44 128 ALA B N 1
ATOM 3614 C CA . ALA B 1 128 ? -3.074 -28.328 -9.562 1 97.44 128 ALA B CA 1
ATOM 3615 C C . ALA B 1 128 ? -3.076 -27.234 -8.508 1 97.44 128 ALA B C 1
ATOM 3617 O O . ALA B 1 128 ? -3.541 -26.109 -8.758 1 97.44 128 ALA B O 1
ATOM 3618 N N . GLY B 1 129 ? -2.564 -27.516 -7.348 1 97.12 129 GLY B N 1
ATOM 3619 C CA . GLY B 1 129 ? -2.756 -26.609 -6.219 1 97.12 129 GLY B CA 1
ATOM 3620 C C . GLY B 1 129 ? -1.539 -25.75 -5.934 1 97.12 129 GLY B C 1
ATOM 3621 O O . GLY B 1 129 ? -1.652 -24.703 -5.297 1 97.12 129 GLY B O 1
ATOM 3622 N N . LEU B 1 130 ? -0.369 -26.141 -6.414 1 97.5 130 LEU B N 1
ATOM 3623 C CA . LEU B 1 130 ? 0.889 -25.578 -5.945 1 97.5 130 LEU B CA 1
ATOM 3624 C C . LEU B 1 130 ? 0.898 -24.062 -6.121 1 97.5 130 LEU B C 1
ATOM 3626 O O . LEU B 1 130 ? 0.896 -23.312 -5.133 1 97.5 130 LEU B O 1
ATOM 3630 N N . LEU B 1 131 ? 0.75 -23.594 -7.281 1 97.62 131 LEU B N 1
ATOM 3631 C CA . LEU B 1 131 ? 0.852 -22.156 -7.559 1 97.62 131 LEU B CA 1
ATOM 3632 C C . LEU B 1 131 ? -0.325 -21.406 -6.953 1 97.62 131 LEU B C 1
ATOM 3634 O O . LEU B 1 131 ? -0.136 -20.375 -6.285 1 97.62 131 LEU B O 1
ATOM 3638 N N . GLN B 1 132 ? -1.549 -21.859 -7.113 1 97.44 132 GLN B N 1
ATOM 3639 C CA . GLN B 1 132 ? -2.717 -21.094 -6.688 1 97.44 132 GLN B CA 1
ATOM 3640 C C . GLN B 1 132 ? -2.824 -21.062 -5.164 1 97.44 132 GLN B C 1
ATOM 3642 O O . GLN B 1 132 ? -3.205 -20.031 -4.586 1 97.44 132 GLN B O 1
ATOM 3647 N N . VAL B 1 133 ? -2.506 -22.203 -4.492 1 98.44 133 VAL B N 1
ATOM 3648 C CA . VAL B 1 133 ? -2.613 -22.234 -3.037 1 98.44 133 VAL B CA 1
ATOM 3649 C C . VAL B 1 133 ? -1.51 -21.375 -2.424 1 98.44 133 VAL B C 1
ATOM 3651 O O . VAL B 1 133 ? -1.757 -20.609 -1.486 1 98.44 133 VAL B O 1
ATOM 3654 N N . LEU B 1 134 ? -0.292 -21.484 -2.973 1 98.75 134 LEU B N 1
ATOM 3655 C CA . LEU B 1 134 ? 0.795 -20.656 -2.467 1 98.75 134 LEU B CA 1
ATOM 3656 C C . LEU B 1 134 ? 0.491 -19.172 -2.68 1 98.75 134 LEU B C 1
ATOM 3658 O O . LEU B 1 134 ? 0.785 -18.344 -1.814 1 98.75 134 LEU B O 1
ATOM 3662 N N . THR B 1 135 ? -0.1 -18.844 -3.83 1 98.62 135 THR B N 1
ATOM 3663 C CA . THR B 1 135 ? -0.522 -17.469 -4.102 1 98.62 135 THR B CA 1
ATOM 3664 C C . THR B 1 135 ? -1.543 -17 -3.066 1 98.62 135 THR B C 1
ATOM 3666 O O . THR B 1 135 ? -1.364 -15.961 -2.438 1 98.62 135 THR B O 1
ATOM 3669 N N . ALA B 1 136 ? -2.564 -17.766 -2.863 1 98.75 136 ALA B N 1
ATOM 3670 C CA . ALA B 1 136 ? -3.629 -17.406 -1.934 1 98.75 136 ALA B CA 1
ATOM 3671 C C . ALA B 1 136 ? -3.094 -17.281 -0.509 1 98.75 136 ALA B C 1
ATOM 3673 O O . ALA B 1 136 ? -3.438 -16.328 0.209 1 98.75 136 ALA B O 1
ATOM 3674 N N . LEU B 1 137 ? -2.225 -18.234 -0.116 1 98.81 137 LEU B N 1
ATOM 3675 C CA . LEU B 1 137 ? -1.637 -18.219 1.219 1 98.81 137 LEU B CA 1
ATOM 3676 C C . LEU B 1 137 ? -0.8 -16.953 1.425 1 98.81 137 LEU B C 1
ATOM 3678 O O . LEU B 1 137 ? -0.992 -16.234 2.404 1 98.81 137 LEU B O 1
ATOM 3682 N N . SER B 1 138 ? 0.071 -16.688 0.504 1 98.81 138 SER B N 1
ATOM 3683 C CA . SER B 1 138 ? 0.975 -15.555 0.673 1 98.81 138 SER B CA 1
ATOM 3684 C C . SER B 1 138 ? 0.221 -14.234 0.607 1 98.81 138 SER B C 1
ATOM 3686 O O . SER B 1 138 ? 0.548 -13.289 1.331 1 98.81 138 SER B O 1
ATOM 3688 N N . PHE B 1 139 ? -0.802 -14.148 -0.214 1 98.88 139 PHE B N 1
ATOM 3689 C CA . PHE B 1 139 ? -1.528 -12.898 -0.362 1 98.88 139 PHE B CA 1
ATOM 3690 C C . PHE B 1 139 ? -2.393 -12.625 0.864 1 98.88 139 PHE B C 1
ATOM 3692 O O . PHE B 1 139 ? -2.516 -11.477 1.301 1 98.88 139 PHE B O 1
ATOM 3699 N N . THR B 1 140 ? -2.986 -13.672 1.517 1 98.81 140 THR B N 1
ATOM 3700 C CA . THR B 1 140 ? -3.836 -13.461 2.684 1 98.81 140 THR B CA 1
ATOM 3701 C C . THR B 1 140 ? -2.996 -13.328 3.949 1 98.81 140 THR B C 1
ATOM 3703 O O . THR B 1 140 ? -3.486 -12.859 4.98 1 98.81 140 THR B O 1
ATOM 3706 N N . ASN B 1 141 ? -1.716 -13.781 3.869 1 98.56 141 ASN B N 1
ATOM 3707 C CA . ASN B 1 141 ? -0.859 -13.727 5.051 1 98.56 141 ASN B CA 1
ATOM 3708 C C . ASN B 1 141 ? 0.059 -12.508 5.023 1 98.56 141 ASN B C 1
ATOM 3710 O O . ASN B 1 141 ? 0.494 -12.031 6.074 1 98.56 141 ASN B O 1
ATOM 3714 N N . GLU B 1 142 ? 0.374 -12.039 3.771 1 98.5 142 GLU B N 1
ATOM 3715 C CA . GLU B 1 142 ? 1.413 -11.008 3.725 1 98.5 142 GLU B CA 1
ATOM 3716 C C . GLU B 1 142 ? 0.945 -9.789 2.941 1 98.5 142 GLU B C 1
ATOM 3718 O O . GLU B 1 142 ? 1.1 -8.656 3.4 1 98.5 142 GLU B O 1
ATOM 3723 N N . ALA B 1 143 ? 0.371 -9.969 1.703 1 98.69 143 ALA B N 1
ATOM 3724 C CA . ALA B 1 143 ? -0.11 -8.812 0.959 1 98.69 143 ALA B CA 1
ATOM 3725 C C . ALA B 1 143 ? -1.154 -8.039 1.762 1 98.69 143 ALA B C 1
ATOM 3727 O O . ALA B 1 143 ? -1.107 -6.809 1.832 1 98.69 143 ALA B O 1
ATOM 3728 N N . TYR B 1 144 ? -2.049 -8.789 2.311 1 98.75 144 TYR B N 1
ATOM 3729 C CA . TYR B 1 144 ? -2.98 -8.305 3.322 1 98.75 144 TYR B CA 1
ATOM 3730 C C . TYR B 1 144 ? -3.141 -9.32 4.449 1 98.75 144 TYR B C 1
ATOM 3732 O O . TYR B 1 144 ? -3.59 -10.445 4.219 1 98.75 144 TYR B O 1
ATOM 3740 N N . HIS B 1 145 ? -2.723 -8.945 5.676 1 98.38 145 HIS B N 1
ATOM 3741 C CA . HIS B 1 145 ? -2.896 -9.828 6.82 1 98.38 145 HIS B CA 1
ATOM 3742 C C . HIS B 1 145 ? -4.363 -9.906 7.234 1 98.38 145 HIS B C 1
ATOM 3744 O O . HIS B 1 145 ? -4.824 -9.117 8.062 1 98.38 145 HIS B O 1
ATOM 3750 N N . VAL B 1 146 ? -5.043 -10.883 6.656 1 98.81 146 VAL B N 1
ATOM 3751 C CA . VAL B 1 146 ? -6.477 -11.023 6.887 1 98.81 146 VAL B CA 1
ATOM 3752 C C . VAL B 1 146 ? -6.734 -11.305 8.367 1 98.81 146 VAL B C 1
ATOM 3754 O O . VAL B 1 146 ? -6.02 -12.086 8.992 1 98.81 146 VAL B O 1
ATOM 3757 N N . LYS B 1 147 ? -7.73 -10.648 8.891 1 98.44 147 LYS B N 1
ATOM 3758 C CA . LYS B 1 147 ? -8.133 -10.805 10.289 1 98.44 147 LYS B CA 1
ATOM 3759 C C . LYS B 1 147 ? -9.578 -11.289 10.391 1 98.44 147 LYS B C 1
ATOM 3761 O O . LYS B 1 147 ? -10.375 -11.086 9.477 1 98.44 147 LYS B O 1
ATOM 3766 N N . LYS B 1 148 ? -9.852 -11.953 11.555 1 98.75 148 LYS B N 1
ATOM 3767 C CA . LYS B 1 148 ? -11.227 -12.32 11.852 1 98.75 148 LYS B CA 1
ATOM 3768 C C . LYS B 1 148 ? -12.148 -11.109 11.781 1 98.75 148 LYS B C 1
ATOM 3770 O O . LYS B 1 148 ? -11.828 -10.047 12.32 1 98.75 148 LYS B O 1
ATOM 3775 N N . GLY B 1 149 ? -13.242 -11.25 11.102 1 98.81 149 GLY B N 1
ATOM 3776 C CA . GLY B 1 149 ? -14.227 -10.188 11.023 1 98.81 149 GLY B CA 1
ATOM 3777 C C . GLY B 1 149 ? -14.078 -9.312 9.797 1 98.81 149 GLY B C 1
ATOM 3778 O O . GLY B 1 149 ? -14.984 -8.547 9.453 1 98.81 149 GLY B O 1
ATOM 3779 N N . ASP B 1 150 ? -12.969 -9.367 9.07 1 98.88 150 ASP B N 1
ATOM 3780 C CA . ASP B 1 150 ? -12.75 -8.578 7.867 1 98.88 150 ASP B CA 1
ATOM 3781 C C . ASP B 1 150 ? -13.828 -8.852 6.82 1 98.88 150 ASP B C 1
ATOM 3783 O O . ASP B 1 150 ? -14.234 -10 6.637 1 98.88 150 ASP B O 1
ATOM 3787 N N . TYR B 1 151 ? -14.289 -7.844 6.195 1 98.94 151 TYR B N 1
ATOM 3788 C CA . TYR B 1 151 ? -15.008 -7.996 4.934 1 98.94 151 TYR B CA 1
ATOM 3789 C C . TYR B 1 151 ? -14.047 -7.926 3.752 1 98.94 151 TYR B C 1
ATOM 3791 O O . TYR B 1 151 ? -13.273 -6.973 3.627 1 98.94 151 TYR B O 1
ATOM 3799 N N . VAL B 1 152 ? -14.078 -8.914 2.893 1 99 152 VAL B N 1
ATOM 3800 C CA . VAL B 1 152 ? -13.156 -8.992 1.764 1 99 152 VAL B CA 1
ATOM 3801 C C . VAL B 1 152 ? -13.945 -9.117 0.461 1 99 152 VAL B C 1
ATOM 3803 O O . VAL B 1 152 ? -14.766 -10.023 0.31 1 99 152 VAL B O 1
ATOM 3806 N N . LEU B 1 153 ? -13.781 -8.141 -0.436 1 99 153 LEU B N 1
ATOM 3807 C CA . LEU B 1 153 ? -14.312 -8.242 -1.791 1 99 153 LEU B CA 1
ATOM 3808 C C . LEU B 1 153 ? -13.414 -9.109 -2.666 1 99 153 LEU B C 1
ATOM 3810 O O . LEU B 1 153 ? -12.234 -8.812 -2.832 1 99 153 LEU B O 1
ATOM 3814 N N . LEU B 1 154 ? -13.945 -10.172 -3.172 1 98.94 154 LEU B N 1
ATOM 3815 C CA . LEU B 1 154 ? -13.164 -11.141 -3.938 1 98.94 154 LEU B CA 1
ATOM 3816 C C . LEU B 1 154 ? -13.695 -11.258 -5.363 1 98.94 154 LEU B C 1
ATOM 3818 O O . LEU B 1 154 ? -14.781 -11.797 -5.582 1 98.94 154 LEU B O 1
ATOM 3822 N N . PHE B 1 155 ? -12.938 -10.727 -6.266 1 98.75 155 PHE B N 1
ATOM 3823 C CA . PHE B 1 155 ? -13.289 -10.852 -7.676 1 98.75 155 PHE B CA 1
ATOM 3824 C C . PHE B 1 155 ? -12.875 -12.219 -8.219 1 98.75 155 PHE B C 1
ATOM 3826 O O . PHE B 1 155 ? -11.953 -12.844 -7.691 1 98.75 155 PHE B O 1
ATOM 3833 N N . ALA B 1 156 ? -13.562 -12.68 -9.328 1 97.75 156 ALA B N 1
ATOM 3834 C CA . ALA B 1 156 ? -13.297 -13.984 -9.938 1 97.75 156 ALA B CA 1
ATOM 3835 C C . ALA B 1 156 ? -13.312 -15.086 -8.883 1 97.75 156 ALA B C 1
ATOM 3837 O O . ALA B 1 156 ? -12.406 -15.922 -8.836 1 97.75 156 ALA B O 1
ATOM 3838 N N . ALA B 1 157 ? -14.359 -15.125 -8.047 1 98.5 157 ALA B N 1
ATOM 3839 C CA . ALA B 1 157 ? -14.406 -15.898 -6.812 1 98.5 157 ALA B CA 1
ATOM 3840 C C . ALA B 1 157 ? -14.547 -17.391 -7.102 1 98.5 157 ALA B C 1
ATOM 3842 O O . ALA B 1 157 ? -14.352 -18.219 -6.215 1 98.5 157 ALA B O 1
ATOM 3843 N N . ALA B 1 158 ? -14.891 -17.719 -8.305 1 97.69 158 ALA B N 1
ATOM 3844 C CA . ALA B 1 158 ? -15.086 -19.125 -8.641 1 97.69 158 ALA B CA 1
ATOM 3845 C C . ALA B 1 158 ? -13.906 -19.672 -9.445 1 97.69 158 ALA B C 1
ATOM 3847 O O . ALA B 1 158 ? -13.906 -20.828 -9.859 1 97.69 158 ALA B O 1
ATOM 3848 N N . GLY B 1 159 ? -12.93 -18.828 -9.648 1 96.25 159 GLY B N 1
ATOM 3849 C CA . GLY B 1 159 ? -11.758 -19.266 -10.391 1 96.25 159 GLY B CA 1
ATOM 3850 C C . GLY B 1 159 ? -10.797 -20.094 -9.555 1 96.25 159 GLY B C 1
ATOM 3851 O O . GLY B 1 159 ? -11.133 -20.516 -8.453 1 96.25 159 GLY B O 1
ATOM 3852 N N . GLY B 1 160 ? -9.633 -20.422 -10.148 1 94.62 160 GLY B N 1
ATOM 3853 C CA . GLY B 1 160 ? -8.641 -21.25 -9.492 1 94.62 160 GLY B CA 1
ATOM 3854 C C . GLY B 1 160 ? -8.164 -20.688 -8.172 1 94.62 160 GLY B C 1
ATOM 3855 O O . GLY B 1 160 ? -8.25 -21.344 -7.133 1 94.62 160 GLY B O 1
ATOM 3856 N N . VAL B 1 161 ? -7.734 -19.453 -8.203 1 97.69 161 VAL B N 1
ATOM 3857 C CA . VAL B 1 161 ? -7.266 -18.797 -6.988 1 97.69 161 VAL B CA 1
ATOM 3858 C C . VAL B 1 161 ? -8.461 -18.406 -6.121 1 97.69 161 VAL B C 1
ATOM 3860 O O . VAL B 1 161 ? -8.398 -18.5 -4.895 1 97.69 161 VAL B O 1
ATOM 3863 N N . GLY B 1 162 ? -9.562 -18 -6.766 1 98.38 162 GLY B N 1
ATOM 3864 C CA . GLY B 1 162 ? -10.75 -17.547 -6.066 1 98.38 162 GLY B CA 1
ATOM 3865 C C . GLY B 1 162 ? -11.328 -18.578 -5.121 1 98.38 162 GLY B C 1
ATOM 3866 O O . GLY B 1 162 ? -11.648 -18.281 -3.973 1 98.38 162 GLY B O 1
ATOM 3867 N N . LEU B 1 163 ? -11.414 -19.781 -5.602 1 98.62 163 LEU B N 1
ATOM 3868 C CA . LEU B 1 163 ? -11.984 -20.844 -4.7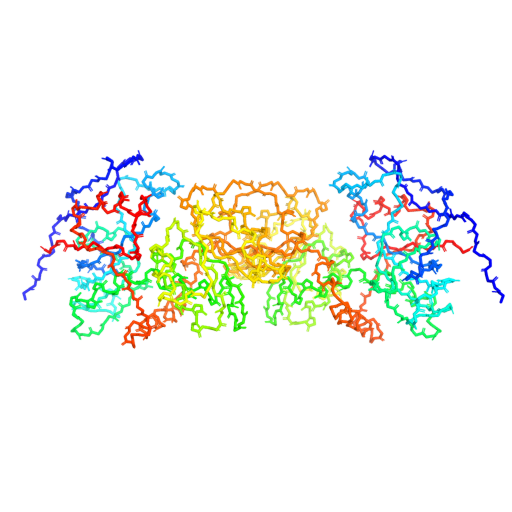7 1 98.62 163 LEU B CA 1
ATOM 3869 C C . LEU B 1 163 ? -11.078 -21.141 -3.578 1 98.62 163 LEU B C 1
ATOM 3871 O O . LEU B 1 163 ? -11.562 -21.469 -2.494 1 98.62 163 LEU B O 1
ATOM 3875 N N . ILE B 1 164 ? -9.766 -21.078 -3.783 1 98.62 164 ILE B N 1
ATOM 3876 C CA . ILE B 1 164 ? -8.828 -21.266 -2.684 1 98.62 164 ILE B CA 1
ATOM 3877 C C . ILE B 1 164 ? -8.953 -20.109 -1.688 1 98.62 164 ILE B C 1
ATOM 3879 O O . ILE B 1 164 ? -9.008 -20.328 -0.477 1 98.62 164 ILE B O 1
ATOM 3883 N N . LEU B 1 165 ? -9.086 -18.891 -2.152 1 98.88 165 LEU B N 1
ATOM 3884 C CA . LEU B 1 165 ? -9.219 -17.703 -1.299 1 98.88 165 LEU B CA 1
ATOM 3885 C C . LEU B 1 165 ? -10.492 -17.766 -0.472 1 98.88 165 LEU B C 1
ATOM 3887 O O . LEU B 1 165 ? -10.484 -17.453 0.719 1 98.88 165 LEU B O 1
ATOM 3891 N N . ASN B 1 166 ? -11.609 -18.203 -1.1 1 98.88 166 ASN B N 1
ATOM 3892 C CA . ASN B 1 166 ? -12.836 -18.359 -0.333 1 98.88 166 ASN B CA 1
ATOM 3893 C C . ASN B 1 166 ? -12.625 -19.219 0.904 1 98.88 166 ASN B C 1
ATOM 3895 O O . ASN B 1 166 ? -13.055 -18.859 2.002 1 98.88 166 ASN B O 1
ATOM 3899 N N . GLN B 1 167 ? -11.953 -20.297 0.721 1 98.81 167 GLN B N 1
ATOM 3900 C CA . GLN B 1 167 ? -11.734 -21.234 1.81 1 98.81 167 GLN B CA 1
ATOM 3901 C C . GLN B 1 167 ? -10.797 -20.656 2.865 1 98.81 167 GLN B C 1
ATOM 3903 O O . GLN B 1 167 ? -11.086 -20.734 4.062 1 98.81 167 GLN B O 1
ATOM 3908 N N . LEU B 1 168 ? -9.664 -20.062 2.439 1 98.81 168 LEU B N 1
ATOM 3909 C CA . LEU B 1 168 ? -8.688 -19.5 3.371 1 98.81 168 LEU B CA 1
ATOM 3910 C C . LEU B 1 168 ? -9.289 -18.344 4.156 1 98.81 168 LEU B C 1
ATOM 3912 O O . LEU B 1 168 ? -9.055 -18.219 5.359 1 98.81 168 LEU B O 1
ATOM 3916 N N . LEU B 1 169 ? -10.031 -17.484 3.459 1 98.94 169 LEU B N 1
ATOM 3917 C CA . LEU B 1 169 ? -10.672 -16.344 4.121 1 98.94 169 LEU B CA 1
ATOM 3918 C C . LEU B 1 169 ? -11.672 -16.828 5.168 1 98.94 169 LEU B C 1
ATOM 3920 O O . LEU B 1 169 ? -11.727 -16.281 6.273 1 98.94 169 LEU B O 1
ATOM 3924 N N . LYS B 1 170 ? -12.438 -17.859 4.809 1 98.81 170 LYS B N 1
ATOM 3925 C CA . LYS B 1 170 ? -13.359 -18.438 5.777 1 98.81 170 LYS B CA 1
ATOM 3926 C C . LYS B 1 170 ? -12.617 -19 6.988 1 98.81 170 LYS B C 1
ATOM 3928 O O . LYS B 1 170 ? -13.008 -18.766 8.133 1 98.81 170 LYS B O 1
ATOM 3933 N N . MET B 1 171 ? -11.539 -19.719 6.746 1 98.31 171 MET B N 1
ATOM 3934 C CA . MET B 1 171 ? -10.734 -20.297 7.82 1 98.31 171 MET B CA 1
ATOM 3935 C C . MET B 1 171 ? -10.211 -19.219 8.758 1 98.31 171 MET B C 1
ATOM 3937 O O . MET B 1 171 ? -10.062 -19.438 9.961 1 98.31 171 MET B O 1
ATOM 3941 N N . LYS B 1 172 ? -9.984 -18.031 8.258 1 98.56 172 LYS B N 1
ATOM 3942 C CA . LYS B 1 172 ? -9.438 -16.922 9.039 1 98.56 172 LYS B CA 1
ATOM 3943 C C . LYS B 1 172 ? -10.547 -16.109 9.703 1 98.56 172 LYS B C 1
ATOM 3945 O O . LYS B 1 172 ? -10.273 -15.18 10.453 1 98.56 172 LYS B O 1
ATOM 3950 N N . GLY B 1 173 ? -11.773 -16.453 9.398 1 98.81 173 GLY B N 1
ATOM 3951 C CA . GLY B 1 173 ? -12.914 -15.805 10.031 1 98.81 173 GLY B CA 1
ATOM 3952 C C . GLY B 1 173 ? -13.352 -14.539 9.336 1 98.81 173 GLY B C 1
ATOM 3953 O O . GLY B 1 173 ? -14.016 -13.688 9.938 1 98.81 173 GLY B O 1
ATOM 3954 N N . ALA B 1 174 ? -12.992 -14.344 8.094 1 98.88 174 ALA B N 1
ATOM 3955 C CA . ALA B 1 174 ? -13.391 -13.172 7.316 1 98.88 174 ALA B CA 1
ATOM 3956 C C . ALA B 1 174 ? -14.742 -13.391 6.652 1 98.88 174 ALA B C 1
ATOM 3958 O O . ALA B 1 174 ? -15.203 -14.531 6.523 1 98.88 174 ALA B O 1
ATOM 3959 N N . HIS B 1 175 ? -15.367 -12.312 6.316 1 98.94 175 HIS B N 1
ATOM 3960 C CA . HIS B 1 175 ? -16.609 -12.305 5.547 1 98.94 175 HIS B CA 1
ATOM 3961 C C . HIS B 1 175 ? -16.344 -12.008 4.074 1 98.94 175 HIS B C 1
ATOM 3963 O O . HIS B 1 175 ? -16.109 -10.859 3.695 1 98.94 175 HIS B O 1
ATOM 3969 N N . THR B 1 176 ? -16.422 -13.031 3.285 1 98.94 176 THR B N 1
ATOM 3970 C CA . THR B 1 176 ? -16.109 -12.883 1.871 1 98.94 176 THR B CA 1
ATOM 3971 C C . THR B 1 176 ? -17.328 -12.422 1.084 1 98.94 176 THR B C 1
ATOM 3973 O O . THR B 1 176 ? -18.406 -13 1.215 1 98.94 176 THR B O 1
ATOM 3976 N N . ILE B 1 177 ? -17.172 -11.414 0.361 1 99 177 ILE B N 1
ATOM 3977 C CA . ILE B 1 177 ? -18.109 -10.984 -0.665 1 99 177 ILE B CA 1
ATOM 3978 C C . ILE B 1 177 ? -17.609 -11.414 -2.041 1 99 177 ILE B C 1
ATOM 3980 O O . ILE B 1 177 ? -16.75 -10.75 -2.633 1 99 177 ILE B O 1
ATOM 3984 N N . ALA B 1 178 ? -18.219 -12.477 -2.561 1 98.94 178 ALA B N 1
ATOM 3985 C CA . ALA B 1 178 ? -17.75 -13.109 -3.793 1 98.94 178 ALA B CA 1
ATOM 3986 C C . ALA B 1 178 ? -18.453 -12.508 -5.012 1 98.94 178 ALA B C 1
ATOM 3988 O O . ALA B 1 178 ? -19.672 -12.352 -5.023 1 98.94 178 ALA B O 1
ATOM 3989 N N . VAL B 1 179 ? -17.656 -12.172 -6.004 1 98.88 179 VAL B N 1
ATOM 3990 C CA . VAL B 1 179 ? -18.172 -11.672 -7.273 1 98.88 179 VAL B CA 1
ATOM 3991 C C . VAL B 1 179 ? -17.906 -12.695 -8.375 1 98.88 179 VAL B C 1
ATOM 3993 O O . VAL B 1 179 ? -16.797 -13.188 -8.516 1 98.88 179 VAL B O 1
ATOM 3996 N N . ALA B 1 180 ? -18.891 -13.086 -9.086 1 98.06 180 ALA B N 1
ATOM 3997 C CA . ALA B 1 180 ? -18.781 -13.922 -10.281 1 98.06 180 ALA B CA 1
ATOM 3998 C C . ALA B 1 180 ? -19.828 -13.539 -11.312 1 98.06 180 ALA B C 1
ATOM 4000 O O . ALA B 1 180 ? -20.688 -12.688 -11.055 1 98.06 180 ALA B O 1
ATOM 4001 N N . SER B 1 181 ? -19.734 -14.141 -12.461 1 96.19 181 SER B N 1
ATOM 4002 C CA . SER B 1 181 ? -20.531 -13.68 -13.586 1 96.19 181 SER B CA 1
ATOM 4003 C C . SER B 1 181 ? -21.844 -14.453 -13.695 1 96.19 181 SER B C 1
ATOM 4005 O O . SER B 1 181 ? -22.75 -14.062 -14.43 1 96.19 181 SER B O 1
ATOM 4007 N N . THR B 1 182 ? -21.984 -15.641 -13.008 1 97.44 182 THR B N 1
ATOM 4008 C CA . THR B 1 182 ? -23.203 -16.438 -13.086 1 97.44 182 THR B CA 1
ATOM 4009 C C . THR B 1 182 ? -23.625 -16.938 -11.703 1 97.44 182 THR B C 1
ATOM 4011 O O . THR B 1 182 ? -22.797 -17.016 -10.797 1 97.44 182 THR B O 1
ATOM 4014 N N . ASP B 1 183 ? -24.859 -17.281 -11.617 1 98 183 ASP B N 1
ATOM 4015 C CA . ASP B 1 183 ? -25.375 -17.812 -10.359 1 98 183 ASP B CA 1
ATOM 4016 C C . ASP B 1 183 ? -24.75 -19.172 -10.039 1 98 183 ASP B C 1
ATOM 4018 O O . ASP B 1 183 ? -24.516 -19.484 -8.875 1 98 183 ASP B O 1
ATOM 4022 N N . GLU B 1 184 ? -24.484 -19.922 -11.062 1 97.81 184 GLU B N 1
ATOM 4023 C CA . GLU B 1 184 ? -23.859 -21.234 -10.875 1 97.81 184 GLU B CA 1
ATOM 4024 C C . GLU B 1 184 ? -22.469 -21.094 -10.266 1 97.81 184 GLU B C 1
ATOM 4026 O O . GLU B 1 184 ? -22.125 -21.844 -9.352 1 97.81 184 GLU B O 1
ATOM 4031 N N . LYS B 1 185 ? -21.766 -20.188 -10.742 1 97.94 185 LYS B N 1
ATOM 4032 C CA . LYS B 1 185 ? -20.422 -19.922 -10.195 1 97.94 185 LYS B CA 1
ATOM 4033 C C . LYS B 1 185 ? -20.5 -19.453 -8.75 1 97.94 185 LYS B C 1
ATOM 4035 O O . LYS B 1 185 ? -19.688 -19.844 -7.918 1 97.94 185 LYS B O 1
ATOM 4040 N N . LEU B 1 186 ? -21.453 -18.609 -8.523 1 98.62 186 LEU B N 1
ATOM 4041 C CA . LEU B 1 186 ? -21.609 -18.078 -7.176 1 98.62 186 LEU B CA 1
ATOM 4042 C C . LEU B 1 186 ? -22.016 -19.188 -6.203 1 98.62 186 LEU B C 1
ATOM 4044 O O . LEU B 1 186 ? -21.609 -19.172 -5.039 1 98.62 186 LEU B O 1
ATOM 4048 N N . LYS B 1 187 ? -22.844 -20.094 -6.68 1 98.56 187 LYS B N 1
ATOM 4049 C CA . LYS B 1 187 ? -23.203 -21.234 -5.848 1 98.56 187 LYS B CA 1
ATOM 4050 C C . LYS B 1 187 ? -21.953 -22.016 -5.434 1 98.56 187 LYS B C 1
ATOM 4052 O O . LYS B 1 187 ? -21.812 -22.406 -4.273 1 98.56 187 LYS B O 1
ATOM 4057 N N . ILE B 1 188 ? -21.109 -22.188 -6.336 1 98.38 188 ILE B N 1
ATOM 4058 C CA . ILE B 1 188 ? -19.859 -22.906 -6.055 1 98.38 188 ILE B CA 1
ATOM 4059 C C . ILE B 1 188 ? -19.016 -22.078 -5.082 1 98.38 188 ILE B C 1
ATOM 4061 O O . ILE B 1 188 ? -18.453 -22.625 -4.125 1 98.38 188 ILE B O 1
ATOM 4065 N N . ALA B 1 189 ? -18.906 -20.797 -5.324 1 98.75 189 ALA B N 1
ATOM 4066 C CA . ALA B 1 189 ? -18.141 -19.938 -4.414 1 98.75 189 ALA B CA 1
ATOM 4067 C C . ALA B 1 189 ? -18.672 -20.047 -2.988 1 98.75 189 ALA B C 1
ATOM 4069 O O . ALA B 1 189 ? -17.891 -20.094 -2.033 1 98.75 189 ALA B O 1
ATOM 4070 N N . LYS B 1 190 ? -19.969 -20.047 -2.859 1 98.81 190 LYS B N 1
ATOM 4071 C CA . LYS B 1 190 ? -20.594 -20.203 -1.549 1 98.81 190 LYS B CA 1
ATOM 4072 C C . LYS B 1 190 ? -20.219 -21.531 -0.903 1 98.81 190 LYS B C 1
ATOM 4074 O O . LYS B 1 190 ? -19.891 -21.578 0.285 1 98.81 190 LYS B O 1
ATOM 4079 N N . GLU B 1 191 ? -20.266 -22.578 -1.723 1 98.56 191 GLU B N 1
ATOM 4080 C CA . GLU B 1 191 ? -19.875 -23.906 -1.232 1 98.56 191 GLU B CA 1
ATOM 4081 C C . GLU B 1 191 ? -18.438 -23.891 -0.729 1 98.56 191 GLU B C 1
ATOM 4083 O O . GLU B 1 191 ? -18.094 -24.656 0.182 1 98.56 191 GLU B O 1
ATOM 4088 N N . TYR B 1 192 ? -17.688 -23 -1.277 1 98.56 192 TYR B N 1
ATOM 4089 C CA . TYR B 1 192 ? -16.266 -22.969 -0.933 1 98.56 192 TYR B CA 1
ATOM 4090 C C . TYR B 1 192 ? -15.984 -21.906 0.114 1 98.56 192 TYR B C 1
ATOM 4092 O O . TYR B 1 192 ? -14.828 -21.578 0.388 1 98.56 192 TYR B O 1
ATOM 4100 N N . GLY B 1 193 ? -16.969 -21.234 0.659 1 98.69 193 GLY B N 1
ATOM 4101 C CA . GLY B 1 193 ? -16.703 -20.469 1.864 1 98.69 193 GLY B CA 1
ATOM 4102 C C . GLY B 1 193 ? -17.172 -19.016 1.767 1 98.69 193 GLY B C 1
ATOM 4103 O O . GLY B 1 193 ? -17.172 -18.297 2.766 1 98.69 193 GLY B O 1
ATOM 4104 N N . ALA B 1 194 ? -17.594 -18.609 0.589 1 98.88 194 ALA B N 1
ATOM 4105 C CA . ALA B 1 194 ? -18.062 -17.234 0.452 1 98.88 194 ALA B CA 1
ATOM 4106 C C . ALA B 1 194 ? -19.344 -17.016 1.264 1 98.88 194 ALA B C 1
ATOM 4108 O O . ALA B 1 194 ? -20.203 -17.875 1.322 1 98.88 194 ALA B O 1
ATOM 4109 N N . GLU B 1 195 ? -19.438 -15.852 1.825 1 98.88 195 GLU B N 1
ATOM 4110 C CA . GLU B 1 195 ? -20.578 -15.539 2.664 1 98.88 195 GLU B CA 1
ATOM 4111 C C . GLU B 1 195 ? -21.625 -14.727 1.896 1 98.88 195 GLU B C 1
ATOM 4113 O O . GLU B 1 195 ? -22.812 -15.023 1.96 1 98.88 195 GLU B O 1
ATOM 4118 N N . TYR B 1 196 ? -21.219 -13.672 1.215 1 98.94 196 TYR B N 1
ATOM 4119 C CA . TYR B 1 196 ? -22.078 -12.828 0.39 1 98.94 196 TYR B CA 1
ATOM 4120 C C . TYR B 1 196 ? -21.766 -13.016 -1.09 1 98.94 196 TYR B C 1
ATOM 4122 O O . TYR B 1 196 ? -20.625 -13.297 -1.457 1 98.94 196 TYR B O 1
ATOM 4130 N N . LEU B 1 197 ? -22.812 -12.938 -1.907 1 98.88 197 LEU B N 1
ATOM 4131 C CA . LEU B 1 197 ? -22.656 -13.242 -3.326 1 98.88 197 LEU B CA 1
ATOM 4132 C C . LEU B 1 197 ? -23.172 -12.094 -4.188 1 98.88 197 LEU B C 1
ATOM 4134 O O . LEU B 1 197 ? -24.219 -11.508 -3.895 1 98.88 197 LEU B O 1
ATOM 4138 N N . ILE B 1 198 ? -22.391 -11.703 -5.18 1 98.94 198 ILE B N 1
ATOM 4139 C CA . ILE B 1 198 ? -22.797 -10.672 -6.133 1 98.94 198 ILE B CA 1
ATOM 4140 C C . ILE B 1 198 ? -22.656 -11.203 -7.555 1 98.94 198 ILE B C 1
ATOM 4142 O O . ILE B 1 198 ? -21.562 -11.602 -7.977 1 98.94 198 ILE B O 1
ATOM 4146 N N . ASN B 1 199 ? -23.719 -11.266 -8.289 1 98.69 199 ASN B N 1
ATOM 4147 C CA . ASN B 1 199 ? -23.688 -11.57 -9.719 1 98.69 199 ASN B CA 1
ATOM 4148 C C . ASN B 1 199 ? -23.375 -10.328 -10.547 1 98.69 199 ASN B C 1
ATOM 4150 O O . ASN B 1 199 ? -24.234 -9.477 -10.766 1 98.69 199 ASN B O 1
ATOM 4154 N N . ALA B 1 200 ? -22.188 -10.234 -11.039 1 97.06 200 ALA B N 1
ATOM 4155 C CA . ALA B 1 200 ? -21.688 -9.039 -11.711 1 97.06 200 ALA B CA 1
ATOM 4156 C C . ALA B 1 200 ? -22.453 -8.758 -12.992 1 97.06 200 ALA B C 1
ATOM 4158 O O . ALA B 1 200 ? -22.422 -7.637 -13.508 1 97.06 200 ALA B O 1
ATOM 4159 N N . SER B 1 201 ? -23.109 -9.75 -13.539 1 96.44 201 SER B N 1
ATOM 4160 C CA . SER B 1 201 ? -23.859 -9.586 -14.781 1 96.44 201 SER B CA 1
ATOM 4161 C C . SER B 1 201 ? -25.25 -9.008 -14.508 1 96.44 201 SER B C 1
ATOM 4163 O O . SER B 1 201 ? -25.922 -8.539 -15.422 1 96.44 201 SER B O 1
ATOM 4165 N N . LYS B 1 202 ? -25.609 -8.984 -13.219 1 97.19 202 LYS B N 1
ATOM 4166 C CA . LYS B 1 202 ? -27 -8.633 -12.906 1 97.19 202 LYS B CA 1
ATOM 4167 C C . LYS B 1 202 ? -27.047 -7.496 -11.891 1 97.19 202 LYS B C 1
ATOM 4169 O O . LYS B 1 202 ? -28.078 -6.836 -11.75 1 97.19 202 LYS B O 1
ATOM 4174 N N . GLU B 1 203 ? -25.969 -7.348 -11.219 1 97.75 203 GLU B N 1
ATOM 4175 C CA . GLU B 1 203 ? -26.031 -6.469 -10.062 1 97.75 203 GLU B CA 1
ATOM 4176 C C . GLU B 1 203 ? -24.953 -5.398 -10.117 1 97.75 203 GLU B C 1
ATOM 4178 O O . GLU B 1 203 ? -23.938 -5.574 -10.781 1 97.75 203 GLU B O 1
ATOM 4183 N N . ASP B 1 204 ? -25.234 -4.273 -9.453 1 98.38 204 ASP B N 1
ATOM 4184 C CA . ASP B 1 204 ? -24.219 -3.26 -9.203 1 98.38 204 ASP B CA 1
ATOM 4185 C C . ASP B 1 204 ? -23.312 -3.664 -8.039 1 98.38 204 ASP B C 1
ATOM 4187 O O . ASP B 1 204 ? -23.75 -3.676 -6.887 1 98.38 204 ASP B O 1
ATOM 4191 N N . ILE B 1 205 ? -22.141 -3.92 -8.328 1 98.88 205 ILE B N 1
ATOM 4192 C CA . ILE B 1 205 ? -21.219 -4.504 -7.355 1 98.88 205 ILE B CA 1
ATOM 4193 C C . ILE B 1 205 ? -21.047 -3.547 -6.18 1 98.88 205 ILE B C 1
ATOM 4195 O O . ILE B 1 205 ? -21.156 -3.947 -5.02 1 98.88 205 ILE B O 1
ATOM 4199 N N . LEU B 1 206 ? -20.719 -2.283 -6.43 1 98.81 206 LEU B N 1
ATOM 4200 C CA . LEU B 1 206 ? -20.469 -1.312 -5.371 1 98.81 206 LEU B CA 1
ATOM 4201 C C . LEU B 1 206 ? -21.688 -1.161 -4.465 1 98.81 206 LEU B C 1
ATOM 4203 O O . LEU B 1 206 ? -21.547 -1.149 -3.24 1 98.81 206 LEU B O 1
ATOM 4207 N N . ARG B 1 207 ? -22.828 -1.013 -5.043 1 98.69 207 ARG B N 1
ATOM 4208 C CA . ARG B 1 207 ? -24.047 -0.874 -4.266 1 98.69 207 ARG B CA 1
ATOM 4209 C C . ARG B 1 207 ? -24.25 -2.059 -3.326 1 98.69 207 ARG B C 1
ATOM 4211 O O . ARG B 1 207 ? -24.594 -1.881 -2.158 1 98.69 207 ARG B O 1
ATOM 4218 N N . GLN B 1 208 ? -24.062 -3.311 -3.828 1 98.88 208 GLN B N 1
ATOM 4219 C CA . GLN B 1 208 ? -24.219 -4.504 -3.008 1 98.88 208 GLN B CA 1
ATOM 4220 C C . GLN B 1 208 ? -23.188 -4.547 -1.883 1 98.88 208 GLN B C 1
ATOM 4222 O O . GLN B 1 208 ? -23.516 -4.895 -0.747 1 98.88 208 GLN B O 1
ATOM 4227 N N . VAL B 1 209 ? -21.969 -4.184 -2.176 1 98.94 209 VAL B N 1
ATOM 4228 C CA . VAL B 1 209 ? -20.906 -4.164 -1.166 1 98.94 209 VAL B CA 1
ATOM 4229 C C . VAL B 1 209 ? -21.312 -3.229 -0.026 1 98.94 209 VAL B C 1
ATOM 4231 O O . VAL B 1 209 ? -21.203 -3.594 1.148 1 98.94 209 VAL B O 1
ATOM 4234 N N . LEU B 1 210 ? -21.719 -2.027 -0.37 1 98.81 210 LEU B N 1
ATOM 4235 C CA . LEU B 1 210 ? -22.094 -1.041 0.64 1 98.81 210 LEU B CA 1
ATOM 4236 C C . LEU B 1 210 ? -23.281 -1.52 1.456 1 98.81 210 LEU B C 1
ATOM 4238 O O . LEU B 1 210 ? -23.359 -1.265 2.66 1 98.81 210 LEU B O 1
ATOM 4242 N N . LYS B 1 211 ? -24.203 -2.223 0.796 1 98.69 211 LYS B N 1
ATOM 4243 C CA . LYS B 1 211 ? -25.344 -2.811 1.511 1 98.69 211 LYS B CA 1
ATOM 4244 C C . LYS B 1 211 ? -24.859 -3.844 2.529 1 98.69 211 LYS B C 1
ATOM 4246 O O . LYS B 1 211 ? -25.266 -3.805 3.693 1 98.69 211 LYS B O 1
ATOM 4251 N N . PHE B 1 212 ? -23.969 -4.742 2.113 1 98.81 212 PHE B N 1
ATOM 4252 C CA . PHE B 1 212 ? -23.5 -5.82 2.975 1 98.81 212 PHE B CA 1
ATOM 4253 C C . PHE B 1 212 ? -22.656 -5.27 4.125 1 98.81 212 PHE B C 1
ATOM 4255 O O . PHE B 1 212 ? -22.562 -5.895 5.18 1 98.81 212 PHE B O 1
ATOM 4262 N N . THR B 1 213 ? -22.078 -4.074 3.977 1 98.69 213 THR B N 1
ATOM 4263 C CA . THR B 1 213 ? -21.125 -3.553 4.953 1 98.69 213 THR B CA 1
ATOM 4264 C C . THR B 1 213 ? -21.703 -2.332 5.668 1 98.69 213 THR B C 1
ATOM 4266 O O . THR B 1 213 ? -20.969 -1.545 6.258 1 98.69 213 THR B O 1
ATOM 4269 N N . ASN B 1 214 ? -22.984 -2.102 5.492 1 98.19 214 ASN B N 1
ATOM 4270 C CA . ASN B 1 214 ? -23.688 -0.992 6.129 1 98.19 214 ASN B CA 1
ATOM 4271 C C . ASN B 1 214 ? -23.062 0.351 5.758 1 98.19 214 ASN B C 1
ATOM 4273 O O . ASN B 1 214 ? -22.828 1.194 6.625 1 98.19 214 ASN B O 1
ATOM 4277 N N . GLY B 1 215 ? -22.641 0.393 4.531 1 98.19 215 GLY B N 1
ATOM 4278 C CA . GLY B 1 215 ? -22.172 1.65 3.975 1 98.19 215 GLY B CA 1
ATOM 4279 C C . GLY B 1 215 ? -20.688 1.901 4.238 1 98.19 215 GLY B C 1
ATOM 4280 O O . GLY B 1 215 ? -20.125 2.885 3.754 1 98.19 215 GLY B O 1
ATOM 4281 N N . LYS B 1 216 ? -19.938 1.101 4.91 1 97.81 216 LYS B N 1
ATOM 4282 C CA . LYS B 1 216 ? -18.562 1.354 5.352 1 97.81 216 LYS B CA 1
ATOM 4283 C C . LYS B 1 216 ? -17.562 0.978 4.27 1 97.81 216 LYS B C 1
ATOM 4285 O O . LYS B 1 216 ? -16.5 1.593 4.16 1 97.81 216 LYS B O 1
ATOM 4290 N N . GLY B 1 217 ? -17.891 -0.122 3.471 1 98.81 217 GLY B N 1
ATOM 4291 C CA . GLY B 1 217 ? -16.938 -0.688 2.529 1 98.81 217 GLY B CA 1
ATOM 4292 C C . GLY B 1 217 ? -16.156 -1.863 3.098 1 98.81 217 GLY B C 1
ATOM 4293 O O . GLY B 1 217 ? -16.375 -2.256 4.246 1 98.81 217 GLY B O 1
ATOM 4294 N N . VAL B 1 218 ? -15.32 -2.412 2.283 1 98.94 218 VAL B N 1
ATOM 4295 C CA . VAL B 1 218 ? -14.617 -3.629 2.674 1 98.94 218 VAL B CA 1
ATOM 4296 C C . VAL B 1 218 ? -13.234 -3.271 3.213 1 98.94 218 VAL B C 1
ATOM 4298 O O . VAL B 1 218 ? -12.688 -2.211 2.895 1 98.94 218 VAL B O 1
ATOM 4301 N N . ASP B 1 219 ? -12.688 -4.203 4.016 1 98.94 219 ASP B N 1
ATOM 4302 C CA . ASP B 1 219 ? -11.336 -4.059 4.555 1 98.94 219 ASP B CA 1
ATOM 4303 C C . ASP B 1 219 ? -10.289 -4.262 3.467 1 98.94 219 ASP B C 1
ATOM 4305 O O . ASP B 1 219 ? -9.234 -3.619 3.486 1 98.94 219 ASP B O 1
ATOM 4309 N N . ALA B 1 220 ? -10.609 -5.129 2.529 1 98.94 220 ALA B N 1
ATOM 4310 C CA . ALA B 1 220 ? -9.672 -5.422 1.445 1 98.94 220 ALA B CA 1
ATOM 4311 C C . ALA B 1 220 ? -10.414 -5.859 0.187 1 98.94 220 ALA B C 1
ATOM 4313 O O . ALA B 1 220 ? -11.508 -6.426 0.269 1 98.94 220 ALA B O 1
ATOM 4314 N N . SER B 1 221 ? -9.883 -5.539 -0.904 1 98.94 221 SER B N 1
ATOM 4315 C CA . SER B 1 221 ? -10.312 -6.047 -2.205 1 98.94 221 SER B CA 1
ATOM 4316 C C . SER B 1 221 ? -9.227 -6.906 -2.844 1 98.94 221 SER B C 1
ATOM 4318 O O . SER B 1 221 ? -8.094 -6.453 -3.031 1 98.94 221 SER B O 1
ATOM 4320 N N . PHE B 1 222 ? -9.484 -8.156 -3.061 1 98.94 222 PHE B N 1
ATOM 4321 C CA . PHE B 1 222 ? -8.633 -9.062 -3.826 1 98.94 222 PHE B CA 1
ATOM 4322 C C . PHE B 1 222 ? -9.094 -9.141 -5.277 1 98.94 222 PHE B C 1
ATOM 4324 O O . PHE B 1 222 ? -10.125 -9.742 -5.574 1 98.94 222 PHE B O 1
ATOM 4331 N N . ASP B 1 223 ? -8.305 -8.555 -6.164 1 98.75 223 ASP B N 1
ATOM 4332 C CA . ASP B 1 223 ? -8.781 -8.297 -7.52 1 98.75 223 ASP B CA 1
ATOM 4333 C C . ASP B 1 223 ? -7.805 -8.852 -8.555 1 98.75 223 ASP B C 1
ATOM 4335 O O . ASP B 1 223 ? -6.715 -8.305 -8.75 1 98.75 223 ASP B O 1
ATOM 4339 N N . SER B 1 224 ? -8.195 -9.891 -9.242 1 97.38 224 SER B N 1
ATOM 4340 C CA . SER B 1 224 ? -7.375 -10.484 -10.297 1 97.38 224 SER B CA 1
ATOM 4341 C C . SER B 1 224 ? -7.887 -10.094 -11.68 1 97.38 224 SER B C 1
ATOM 4343 O O . SER B 1 224 ? -7.344 -10.531 -12.695 1 97.38 224 SER B O 1
ATOM 4345 N N . VAL B 1 225 ? -8.922 -9.266 -11.711 1 96.81 225 VAL B N 1
ATOM 4346 C CA . VAL B 1 225 ? -9.57 -8.914 -12.969 1 96.81 225 VAL B CA 1
ATOM 4347 C C . VAL B 1 225 ? -8.875 -7.707 -13.594 1 96.81 225 VAL B C 1
ATOM 4349 O O . VAL B 1 225 ? -8.578 -7.707 -14.789 1 96.81 225 VAL B O 1
ATOM 4352 N N . GLY B 1 226 ? -8.602 -6.656 -12.797 1 96.19 226 GLY B N 1
ATOM 4353 C CA . GLY B 1 226 ? -7.746 -5.57 -13.242 1 96.19 226 GLY B CA 1
ATOM 4354 C C . GLY B 1 226 ? -8.516 -4.41 -13.852 1 96.19 226 GLY B C 1
ATOM 4355 O O . GLY B 1 226 ? -9.367 -3.809 -13.195 1 96.19 226 GLY B O 1
ATOM 4356 N N . LYS B 1 227 ? -8.344 -4.18 -15.18 1 97.12 227 LYS B N 1
ATOM 4357 C CA . LYS B 1 227 ? -8.789 -2.986 -15.883 1 97.12 227 LYS B CA 1
ATOM 4358 C C . LYS B 1 227 ? -10.25 -2.678 -15.578 1 97.12 227 LYS B C 1
ATOM 4360 O O . LYS B 1 227 ? -10.586 -1.563 -15.164 1 97.12 227 LYS B O 1
ATOM 4365 N N . ASP B 1 228 ? -11.141 -3.631 -15.656 1 97.5 228 ASP B N 1
ATOM 4366 C CA . ASP B 1 228 ? -12.586 -3.398 -15.602 1 97.5 228 ASP B CA 1
ATOM 4367 C C . ASP B 1 228 ? -13.062 -3.238 -14.164 1 97.5 228 ASP B C 1
ATOM 4369 O O . ASP B 1 228 ? -14.188 -2.785 -13.93 1 97.5 228 ASP B O 1
ATOM 4373 N N . THR B 1 229 ? -12.258 -3.578 -13.188 1 98.25 229 THR B N 1
ATOM 4374 C CA . THR B 1 229 ? -12.742 -3.609 -11.812 1 98.25 229 THR B CA 1
ATOM 4375 C C . THR B 1 229 ? -11.953 -2.645 -10.938 1 98.25 229 THR B C 1
ATOM 4377 O O . THR B 1 229 ? -12.281 -2.451 -9.758 1 98.25 229 THR B O 1
ATOM 4380 N N . PHE B 1 230 ? -10.969 -1.999 -11.484 1 98.44 230 PHE B N 1
ATOM 4381 C CA . PHE B 1 230 ? -10.062 -1.132 -10.734 1 98.44 230 PHE B CA 1
ATOM 4382 C C . PHE B 1 230 ? -10.844 -0.073 -9.961 1 98.44 230 PHE B C 1
ATOM 4384 O O . PHE B 1 230 ? -10.688 0.056 -8.75 1 98.44 230 PHE B O 1
ATOM 4391 N N . GLU B 1 231 ? -11.695 0.649 -10.648 1 98.44 231 GLU B N 1
ATOM 4392 C CA . GLU B 1 231 ? -12.461 1.734 -10.039 1 98.44 231 GLU B CA 1
ATOM 4393 C C . GLU B 1 231 ? -13.398 1.208 -8.961 1 98.44 231 GLU B C 1
ATOM 4395 O O . GLU B 1 231 ? -13.578 1.846 -7.922 1 98.44 231 GLU B O 1
ATOM 4400 N N . ILE B 1 232 ? -14 0.044 -9.227 1 98.69 232 ILE B N 1
ATOM 4401 C CA . ILE B 1 232 ? -14.922 -0.55 -8.266 1 98.69 232 ILE B CA 1
ATOM 4402 C C . ILE B 1 232 ? -14.172 -0.944 -7.004 1 98.69 232 ILE B C 1
ATOM 4404 O O . ILE B 1 232 ? -14.641 -0.705 -5.891 1 98.69 232 ILE B O 1
ATOM 4408 N N . SER B 1 233 ? -12.984 -1.557 -7.18 1 98.75 233 SER B N 1
ATOM 4409 C CA . SER B 1 233 ? -12.172 -1.946 -6.027 1 98.75 233 SER B CA 1
ATOM 4410 C C . SER B 1 233 ? -11.828 -0.74 -5.16 1 98.75 233 SER B C 1
ATOM 4412 O O . SER B 1 233 ? -12.016 -0.772 -3.941 1 98.75 233 SER B O 1
ATOM 4414 N N . LEU B 1 234 ? -11.398 0.342 -5.75 1 98.62 234 LEU B N 1
ATOM 4415 C CA . LEU B 1 234 ? -11.047 1.545 -5 1 98.62 234 LEU B CA 1
ATOM 4416 C C . LEU B 1 234 ? -12.266 2.096 -4.262 1 98.62 234 LEU B C 1
ATOM 4418 O O . LEU B 1 234 ? -12.172 2.449 -3.084 1 98.62 234 LEU B O 1
ATOM 4422 N N . ALA B 1 235 ? -13.359 2.143 -4.945 1 98.75 235 ALA B N 1
ATOM 4423 C CA . ALA B 1 235 ? -14.562 2.74 -4.383 1 98.75 235 ALA B CA 1
ATOM 4424 C C . ALA B 1 235 ? -15.125 1.883 -3.252 1 98.75 235 ALA B C 1
ATOM 4426 O O . ALA B 1 235 ? -15.711 2.404 -2.299 1 98.75 235 ALA B O 1
ATOM 4427 N N . ALA B 1 236 ? -14.93 0.581 -3.336 1 98.88 236 ALA B N 1
ATOM 4428 C CA . ALA B 1 236 ? -15.555 -0.362 -2.416 1 98.88 236 ALA B CA 1
ATOM 4429 C C . ALA B 1 236 ? -14.781 -0.45 -1.104 1 98.88 236 ALA B C 1
ATOM 4431 O O . ALA B 1 236 ? -15.281 -0.99 -0.114 1 98.88 236 ALA B O 1
ATOM 4432 N N . LEU B 1 237 ? -13.609 0.017 -1.078 1 98.94 237 LEU B N 1
ATOM 4433 C CA . LEU B 1 237 ? -12.781 -0.077 0.119 1 98.94 237 LEU B CA 1
ATOM 4434 C C . LEU B 1 237 ? -13.25 0.912 1.182 1 98.94 237 LEU B C 1
ATOM 4436 O O . LEU B 1 237 ? -13.641 2.035 0.86 1 98.94 237 LEU B O 1
ATOM 4440 N N . LYS B 1 238 ? -13.211 0.527 2.398 1 98.75 238 LYS B N 1
ATOM 4441 C CA . LYS B 1 238 ? -13.406 1.479 3.488 1 98.75 238 LYS B CA 1
ATOM 4442 C C . LYS B 1 238 ? -12.156 2.332 3.703 1 98.75 238 LYS B C 1
ATOM 4444 O O . LYS B 1 238 ? -11.117 2.088 3.088 1 98.75 238 LYS B O 1
ATOM 4449 N N . ARG B 1 239 ? -12.258 3.354 4.531 1 98.44 239 ARG B N 1
ATOM 4450 C CA . ARG B 1 239 ? -11.086 4.121 4.945 1 98.44 239 ARG B CA 1
ATOM 4451 C C . ARG B 1 239 ? -10.008 3.205 5.516 1 98.44 239 ARG B C 1
ATOM 4453 O O . ARG B 1 239 ? -10.305 2.322 6.328 1 98.44 239 ARG B O 1
ATOM 4460 N N . LYS B 1 240 ? -8.742 3.377 5 1 98.62 240 LYS B N 1
ATOM 4461 C CA . LYS B 1 240 ? -7.578 2.605 5.434 1 98.62 240 LYS B CA 1
ATOM 4462 C C . LYS B 1 240 ? -7.621 1.188 4.875 1 98.62 240 LYS B C 1
ATOM 4464 O O . LYS B 1 240 ? -6.906 0.305 5.355 1 98.62 240 LYS B O 1
ATOM 4469 N N . GLY B 1 241 ? -8.523 0.949 3.9 1 98.81 241 GLY B N 1
ATOM 4470 C CA . GLY B 1 241 ? -8.609 -0.365 3.285 1 98.81 241 GLY B CA 1
ATOM 4471 C C . GLY B 1 241 ? -7.414 -0.699 2.416 1 98.81 241 GLY B C 1
ATOM 4472 O O . GLY B 1 241 ? -6.594 0.173 2.115 1 98.81 241 GLY B O 1
ATOM 4473 N N . VAL B 1 242 ? -7.297 -1.995 1.997 1 98.94 242 VAL B N 1
ATOM 4474 C CA . VAL B 1 242 ? -6.156 -2.473 1.226 1 98.94 242 VAL B CA 1
ATOM 4475 C C . VAL B 1 242 ? -6.633 -3.037 -0.111 1 98.94 242 VAL B C 1
ATOM 4477 O O . VAL B 1 242 ? -7.562 -3.844 -0.154 1 98.94 242 VAL B O 1
ATOM 4480 N N . PHE B 1 243 ? -6.07 -2.557 -1.146 1 98.94 243 PHE B N 1
ATOM 4481 C CA . PHE B 1 243 ? -6.316 -3.049 -2.496 1 98.94 243 PHE B CA 1
ATOM 4482 C C . PHE B 1 243 ? -5.227 -4.027 -2.924 1 98.94 243 PHE B C 1
ATOM 4484 O O . PHE B 1 243 ? -4.113 -3.615 -3.26 1 98.94 243 PHE B O 1
ATOM 4491 N N . VAL B 1 244 ? -5.508 -5.281 -2.945 1 98.94 244 VAL B N 1
ATOM 4492 C CA . VAL B 1 244 ? -4.609 -6.32 -3.436 1 98.94 244 VAL B CA 1
ATOM 4493 C C . VAL B 1 244 ? -4.914 -6.617 -4.902 1 98.94 244 VAL B C 1
ATOM 4495 O O . VAL B 1 244 ? -5.758 -7.465 -5.207 1 98.94 244 VAL B O 1
ATOM 4498 N N . SER B 1 245 ? -4.27 -5.941 -5.801 1 98.75 245 SER B N 1
ATOM 4499 C CA . SER B 1 245 ? -4.418 -6.152 -7.238 1 98.75 245 SER B CA 1
ATOM 4500 C C . SER B 1 245 ? -3.395 -7.152 -7.762 1 98.75 245 SER B C 1
ATOM 4502 O O . SER B 1 245 ? -2.189 -6.902 -7.707 1 98.75 245 SER B O 1
ATOM 4504 N N . PHE B 1 246 ? -3.867 -8.297 -8.328 1 97.81 246 PHE B N 1
ATOM 4505 C CA . PHE B 1 246 ? -2.857 -9.32 -8.586 1 97.81 246 PHE B CA 1
ATOM 4506 C C . PHE B 1 246 ? -3.117 -10.008 -9.922 1 97.81 246 PHE B C 1
ATOM 4508 O O . PHE B 1 246 ? -2.557 -11.07 -10.195 1 97.81 246 PHE B O 1
ATOM 4515 N N . GLY B 1 247 ? -3.988 -9.398 -10.75 1 95.06 247 GLY B N 1
ATOM 4516 C CA . GLY B 1 247 ? -4.242 -9.953 -12.07 1 95.06 247 GLY B CA 1
ATOM 4517 C C . GLY B 1 247 ? -4.707 -8.922 -13.07 1 95.06 247 GLY B C 1
ATOM 4518 O O . GLY B 1 247 ? -4.934 -7.762 -12.719 1 95.06 247 GLY B O 1
ATOM 4519 N N . ASN B 1 248 ? -4.871 -9.336 -14.32 1 94.06 248 ASN B N 1
ATOM 4520 C CA . ASN B 1 248 ? -5.234 -8.492 -15.453 1 94.06 248 ASN B CA 1
ATOM 4521 C C . ASN B 1 248 ? -6.18 -9.211 -16.406 1 94.06 248 ASN B C 1
ATOM 4523 O O . ASN B 1 248 ? -6.059 -9.07 -17.625 1 94.06 248 ASN B O 1
ATOM 4527 N N . ALA B 1 249 ? -7.027 -10.023 -15.883 1 92.81 249 ALA B N 1
ATOM 4528 C CA . ALA B 1 249 ? -7.871 -10.883 -16.703 1 92.81 249 ALA B CA 1
ATOM 4529 C C . ALA B 1 249 ? -8.68 -10.062 -17.703 1 92.81 249 ALA B C 1
ATOM 4531 O O . ALA B 1 249 ? -9.008 -10.547 -18.797 1 92.81 249 ALA B O 1
ATOM 4532 N N . SER B 1 250 ? -8.984 -8.805 -17.359 1 94.25 250 SER B N 1
ATOM 4533 C CA . SER B 1 250 ? -9.758 -7.965 -18.266 1 94.25 250 SER B CA 1
ATOM 4534 C C . SER B 1 250 ? -8.859 -6.938 -18.969 1 94.25 250 SER B C 1
ATOM 4536 O O . SER B 1 250 ? -9.352 -6.051 -19.672 1 94.25 250 SER B O 1
ATOM 4538 N N . GLY B 1 251 ? -7.57 -7.059 -18.688 1 93.56 251 GLY B N 1
ATOM 4539 C CA . GLY B 1 251 ? -6.629 -6.113 -19.266 1 93.56 251 GLY B CA 1
ATOM 4540 C C . GLY B 1 251 ? -5.82 -5.367 -18.219 1 93.56 251 GLY B C 1
ATOM 4541 O O . GLY B 1 251 ? -6.125 -5.434 -17.031 1 93.56 251 GLY B O 1
ATOM 4542 N N . LEU B 1 252 ? -4.855 -4.637 -18.688 1 94.81 252 LEU B N 1
ATOM 4543 C CA . LEU B 1 252 ? -3.967 -3.879 -17.812 1 94.81 252 LEU B CA 1
ATOM 4544 C C . LEU B 1 252 ? -4.684 -2.672 -17.219 1 94.81 252 LEU B C 1
ATOM 4546 O O . LEU B 1 252 ? -5.449 -1.997 -17.922 1 94.81 252 LEU B O 1
ATOM 4550 N N . ILE B 1 253 ? -4.469 -2.484 -15.984 1 96.75 253 ILE B N 1
ATOM 4551 C CA . ILE B 1 253 ? -4.906 -1.232 -15.383 1 96.75 253 ILE B CA 1
ATOM 4552 C C . ILE B 1 253 ? -4.117 -0.068 -15.969 1 96.75 253 ILE B C 1
ATOM 4554 O O . ILE B 1 253 ? -2.883 -0.07 -15.945 1 96.75 253 ILE B O 1
ATOM 4558 N N . PRO B 1 254 ? -4.766 0.906 -16.531 1 97.19 254 PRO B N 1
ATOM 4559 C CA . PRO B 1 254 ? -4.027 2.066 -17.031 1 97.19 254 PRO B CA 1
ATOM 4560 C C . PRO B 1 254 ? -3.268 2.803 -15.93 1 97.19 254 PRO B C 1
ATOM 4562 O O . PRO B 1 254 ? -3.627 2.701 -14.75 1 97.19 254 PRO B O 1
ATOM 4565 N N . PRO B 1 255 ? -2.209 3.512 -16.344 1 97.75 255 PRO B N 1
ATOM 4566 C CA . PRO B 1 255 ? -1.527 4.336 -15.344 1 97.75 255 PRO B CA 1
ATOM 4567 C C . PRO B 1 255 ? -2.48 5.27 -14.602 1 97.75 255 PRO B C 1
ATOM 4569 O O . PRO B 1 255 ? -3.422 5.797 -15.203 1 97.75 255 PRO B O 1
ATOM 4572 N N . PHE B 1 256 ? -2.221 5.461 -13.328 1 97.31 256 PHE B N 1
ATOM 4573 C CA . PHE B 1 256 ? -3.117 6.293 -12.531 1 97.31 256 PHE B CA 1
ATOM 4574 C C . PHE B 1 256 ? -2.328 7.168 -11.562 1 97.31 256 PHE B C 1
ATOM 4576 O O . PHE B 1 256 ? -1.141 6.93 -11.328 1 97.31 256 PHE B O 1
ATOM 4583 N N . SER B 1 257 ? -2.955 8.164 -11.086 1 97 257 SER B N 1
ATOM 4584 C CA . SER B 1 257 ? -2.342 9.078 -10.133 1 97 257 SER B CA 1
ATOM 4585 C C . SER B 1 257 ? -2.367 8.508 -8.719 1 97 257 SER B C 1
ATOM 4587 O O . SER B 1 257 ? -3.402 8.023 -8.258 1 97 257 SER B O 1
ATOM 4589 N N . ILE B 1 258 ? -1.254 8.664 -8.016 1 97.19 258 ILE B N 1
ATOM 4590 C CA . ILE B 1 258 ? -1.11 8.156 -6.656 1 97.19 258 ILE B CA 1
ATOM 4591 C C . ILE B 1 258 ? -2.113 8.859 -5.738 1 97.19 258 ILE B C 1
ATOM 4593 O O . ILE B 1 258 ? -2.49 8.32 -4.695 1 97.19 258 ILE B O 1
ATOM 4597 N N . THR B 1 259 ? -2.59 10.008 -6.102 1 95.69 259 THR B N 1
ATOM 4598 C CA . THR B 1 259 ? -3.477 10.805 -5.262 1 95.69 259 THR B CA 1
ATOM 4599 C C . THR B 1 259 ? -4.844 10.141 -5.141 1 95.69 259 THR B C 1
ATOM 4601 O O . THR B 1 259 ? -5.633 10.484 -4.254 1 95.69 259 THR B O 1
ATOM 4604 N N . ARG B 1 260 ? -5.148 9.164 -6.008 1 97 260 ARG B N 1
ATOM 4605 C CA . ARG B 1 260 ? -6.395 8.406 -5.945 1 97 260 ARG B CA 1
ATOM 4606 C C . ARG B 1 260 ? -6.488 7.609 -4.648 1 97 260 ARG B C 1
ATOM 4608 O O . ARG B 1 260 ? -7.578 7.223 -4.227 1 97 260 ARG B O 1
ATOM 4615 N N . LEU B 1 261 ? -5.355 7.414 -3.975 1 98.44 261 LEU B N 1
ATOM 4616 C CA . LEU B 1 261 ? -5.316 6.582 -2.775 1 98.44 261 LEU B CA 1
ATOM 4617 C C . LEU B 1 261 ? -5.637 7.406 -1.533 1 98.44 261 LEU B C 1
ATOM 4619 O O . LEU B 1 261 ? -6.043 6.859 -0.507 1 98.44 261 LEU B O 1
ATOM 4623 N N . SER B 1 262 ? -5.52 8.672 -1.544 1 97.62 262 SER B N 1
ATOM 4624 C CA . SER B 1 262 ? -5.441 9.562 -0.389 1 97.62 262 SER B CA 1
ATOM 4625 C C . SER B 1 262 ? -6.801 9.727 0.277 1 97.62 262 SER B C 1
ATOM 4627 O O . SER B 1 262 ? -6.906 9.703 1.505 1 97.62 262 SER B O 1
ATOM 4629 N N . PRO B 1 263 ? -7.898 9.836 -0.451 1 96.81 263 PRO B N 1
ATOM 4630 C CA . PRO B 1 263 ? -9.164 10.172 0.202 1 96.81 263 PRO B CA 1
ATOM 4631 C C . PRO B 1 263 ? -9.547 9.18 1.292 1 96.81 263 PRO B C 1
ATOM 4633 O O . PRO B 1 263 ? -10.141 9.562 2.307 1 96.81 263 PRO B O 1
ATOM 4636 N N . LYS B 1 264 ? -9.156 7.93 1.1 1 98.25 264 LYS B N 1
ATOM 4637 C CA . LYS B 1 264 ? -9.492 6.898 2.078 1 98.25 264 LYS B CA 1
ATOM 4638 C C . LYS B 1 264 ? -8.227 6.301 2.695 1 98.25 264 LYS B C 1
ATOM 4640 O O . LYS B 1 264 ? -8.297 5.301 3.414 1 98.25 264 LYS B O 1
ATOM 4645 N N . ASN B 1 265 ? -7.07 6.922 2.336 1 98.75 265 ASN B N 1
ATOM 4646 C CA . ASN B 1 265 ? -5.801 6.355 2.781 1 98.75 265 ASN B CA 1
ATOM 4647 C C . ASN B 1 265 ? -5.695 4.875 2.42 1 98.75 265 ASN B C 1
ATOM 4649 O O . ASN B 1 265 ? -5.348 4.051 3.266 1 98.75 265 ASN B O 1
ATOM 4653 N N . ILE B 1 266 ? -5.973 4.613 1.167 1 98.81 266 ILE B N 1
ATOM 4654 C CA . ILE B 1 266 ? -5.938 3.244 0.661 1 98.81 266 ILE B CA 1
ATOM 4655 C C . ILE B 1 266 ? -4.488 2.783 0.528 1 98.81 266 ILE B C 1
ATOM 4657 O O . ILE B 1 266 ? -3.625 3.543 0.078 1 98.81 266 ILE B O 1
ATOM 4661 N N . THR B 1 267 ? -4.195 1.55 0.967 1 98.88 267 THR B N 1
ATOM 4662 C CA . THR B 1 267 ? -2.936 0.865 0.7 1 98.88 267 THR B CA 1
ATOM 4663 C C . THR B 1 267 ? -3.045 -0.001 -0.551 1 98.88 267 THR B C 1
ATOM 4665 O O . THR B 1 267 ? -3.996 -0.771 -0.698 1 98.88 267 THR B O 1
ATOM 4668 N N . LEU B 1 268 ? -2.115 0.198 -1.444 1 98.88 268 LEU B N 1
ATOM 4669 C CA . LEU B 1 268 ? -2.125 -0.53 -2.709 1 98.88 268 LEU B CA 1
ATOM 4670 C C . LEU B 1 268 ? -0.947 -1.496 -2.789 1 98.88 268 LEU B C 1
ATOM 4672 O O . LEU B 1 268 ? 0.194 -1.114 -2.52 1 98.88 268 LEU B O 1
ATOM 4676 N N . VAL B 1 269 ? -1.228 -2.727 -3.115 1 98.75 269 VAL B N 1
ATOM 4677 C CA . VAL B 1 269 ? -0.169 -3.695 -3.381 1 98.75 269 VAL B CA 1
ATOM 4678 C C . VAL B 1 269 ? -0.473 -4.449 -4.672 1 98.75 269 VAL B C 1
ATOM 4680 O O . VAL B 1 269 ? -1.628 -4.781 -4.949 1 98.75 269 VAL B O 1
ATOM 4683 N N . ARG B 1 270 ? 0.504 -4.641 -5.488 1 98.56 270 ARG B N 1
ATOM 4684 C CA . ARG B 1 270 ? 0.473 -5.484 -6.676 1 98.56 270 ARG B CA 1
ATOM 4685 C C . ARG B 1 270 ? 1.418 -6.676 -6.527 1 98.56 270 ARG B C 1
ATOM 4687 O O . ARG B 1 270 ? 2.479 -6.711 -7.156 1 98.56 270 ARG B O 1
ATOM 4694 N N . PRO B 1 271 ? 0.96 -7.645 -5.754 1 98.44 271 PRO B N 1
ATOM 4695 C CA . PRO B 1 271 ? 1.888 -8.711 -5.359 1 98.44 271 PRO B CA 1
ATOM 4696 C C . PRO B 1 271 ? 2.02 -9.797 -6.418 1 98.44 271 PRO B C 1
ATOM 4698 O O . PRO B 1 271 ? 1.142 -9.945 -7.27 1 98.44 271 PRO B O 1
ATOM 4701 N N . GLN B 1 272 ? 3.09 -10.453 -6.375 1 97.75 272 GLN B N 1
ATOM 4702 C CA . GLN B 1 272 ? 3.336 -11.719 -7.062 1 97.75 272 GLN B CA 1
ATOM 4703 C C . GLN B 1 272 ? 3.875 -12.773 -6.098 1 97.75 272 GLN B C 1
ATOM 4705 O O . GLN B 1 272 ? 4.598 -12.445 -5.152 1 97.75 272 GLN B O 1
ATOM 4710 N N . LEU B 1 273 ? 3.586 -13.961 -6.359 1 98.12 273 LEU B N 1
ATOM 4711 C CA . LEU B 1 273 ? 3.959 -15.07 -5.492 1 98.12 273 LEU B CA 1
ATOM 4712 C C . LEU B 1 273 ? 5.469 -15.102 -5.27 1 98.12 273 LEU B C 1
ATOM 4714 O O . LEU B 1 273 ? 5.934 -15.227 -4.137 1 98.12 273 LEU B O 1
ATOM 4718 N N . TYR B 1 274 ? 6.25 -14.938 -6.297 1 96.62 274 TYR B N 1
ATOM 4719 C CA . TYR B 1 274 ? 7.691 -15.141 -6.266 1 96.62 274 TYR B CA 1
ATOM 4720 C C . TYR B 1 274 ? 8.359 -14.195 -5.27 1 96.62 274 TYR B C 1
ATOM 4722 O O . TYR B 1 274 ? 9.391 -14.531 -4.684 1 96.62 274 TYR B O 1
ATOM 4730 N N . GLY B 1 275 ? 7.684 -13.102 -5.082 1 97.75 275 GLY B N 1
ATOM 4731 C CA . GLY B 1 275 ? 8.211 -12.164 -4.105 1 97.75 275 GLY B CA 1
ATOM 4732 C C . GLY B 1 275 ? 8.016 -12.617 -2.672 1 97.75 275 GLY B C 1
ATOM 4733 O O . GLY B 1 275 ? 8.625 -12.062 -1.754 1 97.75 275 GLY B O 1
ATOM 4734 N N . TYR B 1 276 ? 7.27 -13.648 -2.459 1 98.5 276 TYR B N 1
ATOM 4735 C CA . TYR B 1 276 ? 6.98 -14.125 -1.111 1 98.5 276 TYR B CA 1
ATOM 4736 C C . TYR B 1 276 ? 7.656 -15.469 -0.85 1 98.5 276 TYR B C 1
ATOM 4738 O O . TYR B 1 276 ? 7.668 -15.953 0.284 1 98.5 276 TYR B O 1
ATOM 4746 N N . ILE B 1 277 ? 8.258 -16.031 -1.905 1 98 277 ILE B N 1
ATOM 4747 C CA . ILE B 1 277 ? 8.914 -17.328 -1.737 1 98 277 ILE B CA 1
ATOM 4748 C C . ILE B 1 277 ? 10.32 -17.266 -2.318 1 98 277 ILE B C 1
ATOM 4750 O O . ILE B 1 277 ? 10.805 -18.25 -2.9 1 98 277 ILE B O 1
ATOM 4754 N N . ALA B 1 278 ? 10.922 -16.172 -2.24 1 96.56 278 ALA B N 1
ATOM 4755 C CA . ALA B 1 278 ? 12.195 -15.898 -2.9 1 96.56 278 ALA B CA 1
ATOM 4756 C C . ALA B 1 278 ? 13.352 -16.578 -2.172 1 96.56 278 ALA B C 1
ATOM 4758 O O . ALA B 1 278 ? 14.328 -17 -2.799 1 96.56 278 ALA B O 1
ATOM 4759 N N . ASP B 1 279 ? 13.289 -16.656 -0.827 1 95.31 279 ASP B N 1
ATOM 4760 C CA . ASP B 1 279 ? 14.383 -17.281 -0.086 1 95.31 279 ASP B CA 1
ATOM 4761 C C . ASP B 1 279 ? 13.977 -18.656 0.421 1 95.31 279 ASP B C 1
ATOM 4763 O O . ASP B 1 279 ? 12.781 -18.969 0.527 1 95.31 279 ASP B O 1
ATOM 4767 N N . PRO B 1 280 ? 14.992 -19.516 0.67 1 95.62 280 PRO B N 1
ATOM 4768 C CA . PRO B 1 280 ? 14.711 -20.891 1.051 1 95.62 280 PRO B CA 1
ATOM 4769 C C . PRO B 1 280 ? 13.797 -21 2.268 1 95.62 280 PRO B C 1
ATOM 4771 O O . PRO B 1 280 ? 12.961 -21.906 2.336 1 95.62 280 PRO B O 1
ATOM 4774 N N . GLU B 1 281 ? 13.969 -20.094 3.176 1 97.56 281 GLU B N 1
ATOM 4775 C CA . GLU B 1 281 ? 13.133 -20.125 4.367 1 97.56 281 GLU B CA 1
ATOM 4776 C C . GLU B 1 281 ? 11.68 -19.812 4.031 1 97.56 281 GLU B C 1
ATOM 4778 O O . GLU B 1 281 ? 10.758 -20.422 4.582 1 97.56 281 GLU B O 1
ATOM 4783 N N . GLU B 1 282 ? 11.5 -18.844 3.166 1 98.19 282 GLU B N 1
ATOM 4784 C CA . GLU B 1 282 ? 10.164 -18.484 2.709 1 98.19 282 GLU B CA 1
ATOM 4785 C C . GLU B 1 282 ? 9.516 -19.641 1.957 1 98.19 282 GLU B C 1
ATOM 4787 O O . GLU B 1 282 ? 8.352 -19.969 2.201 1 98.19 282 GLU B O 1
ATOM 4792 N N . TRP B 1 283 ? 10.258 -20.25 1.101 1 98.12 283 TRP B N 1
ATOM 4793 C CA . TRP B 1 283 ? 9.758 -21.406 0.357 1 98.12 283 TRP B CA 1
ATOM 4794 C C . TRP B 1 283 ? 9.383 -22.531 1.302 1 98.12 283 TRP B C 1
ATOM 4796 O O . TRP B 1 283 ? 8.305 -23.125 1.183 1 98.12 283 TRP B O 1
ATOM 4806 N N . LYS B 1 284 ? 10.242 -22.859 2.195 1 97.75 284 LYS B N 1
ATOM 4807 C CA . LYS B 1 284 ? 9.961 -23.938 3.146 1 97.75 284 LYS B CA 1
ATOM 4808 C C . LYS B 1 284 ? 8.688 -23.656 3.932 1 97.75 284 LYS B C 1
ATOM 4810 O O . LYS B 1 284 ? 7.848 -24.547 4.098 1 97.75 284 LYS B O 1
ATOM 4815 N N . TYR B 1 285 ? 8.523 -22.422 4.375 1 98.38 285 TYR B N 1
ATOM 4816 C CA . TYR B 1 285 ? 7.352 -22.047 5.156 1 98.38 285 TYR B CA 1
ATOM 4817 C C . TYR B 1 285 ? 6.07 -22.281 4.367 1 98.38 285 TYR B C 1
ATOM 4819 O O . TYR B 1 285 ? 5.18 -23 4.824 1 98.38 285 TYR B O 1
ATOM 4827 N N . TYR B 1 286 ? 6.016 -21.781 3.168 1 98.5 286 TYR B N 1
ATOM 4828 C CA . TYR B 1 286 ? 4.77 -21.812 2.408 1 98.5 286 TYR B CA 1
ATOM 4829 C C . TYR B 1 286 ? 4.543 -23.203 1.811 1 98.5 286 TYR B C 1
ATOM 4831 O O . TYR B 1 286 ? 3.404 -23.656 1.687 1 98.5 286 TYR B O 1
ATOM 4839 N N . SER B 1 287 ? 5.633 -23.875 1.414 1 97.94 287 SER B N 1
ATOM 4840 C CA . SER B 1 287 ? 5.457 -25.234 0.903 1 97.94 287 SER B CA 1
ATOM 4841 C C . SER B 1 287 ? 4.984 -26.172 2 1 97.94 287 SER B C 1
ATOM 4843 O O . SER B 1 287 ? 4.191 -27.094 1.745 1 97.94 287 SER B O 1
ATOM 4845 N N . ASP B 1 288 ? 5.461 -25.969 3.242 1 97.94 288 ASP B N 1
ATOM 4846 C CA . ASP B 1 288 ? 4.984 -26.75 4.375 1 97.94 288 ASP B CA 1
ATOM 4847 C C . ASP B 1 288 ? 3.502 -26.5 4.633 1 97.94 288 ASP B C 1
ATOM 4849 O O . ASP B 1 288 ? 2.742 -27.438 4.895 1 97.94 288 ASP B O 1
ATOM 4853 N N . GLU B 1 289 ? 3.127 -25.266 4.578 1 97.94 289 GLU B N 1
ATOM 4854 C CA . GLU B 1 289 ? 1.718 -24.938 4.75 1 97.94 289 GLU B CA 1
ATOM 4855 C C . GLU B 1 289 ? 0.858 -25.578 3.672 1 97.94 289 GLU B C 1
ATOM 4857 O O . GLU B 1 289 ? -0.196 -26.141 3.967 1 97.94 289 GLU B O 1
ATOM 4862 N N . PHE B 1 290 ? 1.321 -25.469 2.504 1 97.88 290 PHE B N 1
ATOM 4863 C CA . PHE B 1 290 ? 0.629 -26.078 1.377 1 97.88 290 PHE B CA 1
ATOM 4864 C C . PHE B 1 290 ? 0.473 -27.578 1.586 1 97.88 290 PHE B C 1
ATOM 4866 O O . PHE B 1 290 ? -0.632 -28.109 1.479 1 97.88 290 PHE B O 1
ATOM 4873 N N . PHE B 1 291 ? 1.556 -28.188 1.875 1 96.69 291 PHE B N 1
ATOM 4874 C CA . PHE B 1 291 ? 1.565 -29.625 2.092 1 96.69 291 PHE B CA 1
ATOM 4875 C C . PHE B 1 291 ? 0.577 -30.016 3.184 1 96.69 291 PHE B C 1
ATOM 4877 O O . PHE B 1 291 ? -0.214 -30.953 3.01 1 96.69 291 PHE B O 1
ATOM 4884 N N . GLY B 1 292 ? 0.612 -29.297 4.262 1 96.06 292 GLY B N 1
ATOM 4885 C CA . GLY B 1 292 ? -0.29 -29.578 5.367 1 96.06 292 GLY B CA 1
ATOM 4886 C C . GLY B 1 292 ? -1.754 -29.453 4.988 1 96.06 292 GLY B C 1
ATOM 4887 O O . GLY B 1 292 ? -2.566 -30.312 5.332 1 96.06 292 GLY B O 1
ATOM 4888 N N . LEU B 1 293 ? -2.072 -28.453 4.227 1 95.38 293 LEU B N 1
ATOM 4889 C CA . LEU B 1 293 ? -3.457 -28.188 3.854 1 95.38 293 LEU B CA 1
ATOM 4890 C C . LEU B 1 293 ? -3.979 -29.25 2.896 1 95.38 293 LEU B C 1
ATOM 4892 O O . LEU B 1 293 ? -5.125 -29.688 3.01 1 95.38 293 LEU B O 1
ATOM 4896 N N . VAL B 1 294 ? -3.156 -29.641 1.983 1 90.94 294 VAL B N 1
ATOM 4897 C CA . VAL B 1 294 ? -3.568 -30.625 0.985 1 90.94 294 VAL B CA 1
ATOM 4898 C C . VAL B 1 294 ? -3.695 -32 1.636 1 90.94 294 VAL B C 1
ATOM 4900 O O . VAL B 1 294 ? -4.691 -32.688 1.432 1 90.94 294 VAL B O 1
ATOM 4903 N N . ASN B 1 295 ? -2.795 -32.312 2.465 1 90.81 295 ASN B N 1
ATOM 4904 C CA . ASN B 1 295 ? -2.752 -33.656 3.037 1 90.81 295 ASN B CA 1
ATOM 4905 C C . ASN B 1 295 ? -3.818 -33.844 4.117 1 90.81 295 ASN B C 1
ATOM 4907 O O . ASN B 1 295 ? -4.332 -34.938 4.305 1 90.81 295 ASN B O 1
ATOM 4911 N N . SER B 1 296 ? -4.168 -32.75 4.82 1 93.31 296 SER B N 1
ATOM 4912 C CA . SER B 1 296 ? -5.215 -32.844 5.836 1 93.31 296 SER B CA 1
ATOM 4913 C C . SER B 1 296 ? -6.602 -32.719 5.215 1 93.31 296 SER B C 1
ATOM 4915 O O . SER B 1 296 ? -7.613 -32.875 5.898 1 93.31 296 SER B O 1
ATOM 4917 N N . LYS B 1 297 ? -6.672 -32.344 3.975 1 91.5 297 LYS B N 1
ATOM 4918 C CA . LYS B 1 297 ? -7.906 -32.188 3.219 1 91.5 297 LYS B CA 1
ATOM 4919 C C . LYS B 1 297 ? -8.719 -31 3.754 1 91.5 297 LYS B C 1
ATOM 4921 O O . LYS B 1 297 ? -9.945 -30.984 3.643 1 91.5 297 LYS B O 1
ATOM 4926 N N . LYS B 1 298 ? -8 -30.172 4.352 1 93.56 298 LYS B N 1
ATOM 4927 C CA . LYS B 1 298 ? -8.648 -28.938 4.82 1 93.56 298 LYS B CA 1
ATOM 4928 C C . LYS B 1 298 ? -8.938 -28 3.66 1 93.56 298 LYS B C 1
ATOM 4930 O O . LYS B 1 298 ? -9.758 -27.078 3.787 1 93.56 298 LYS B O 1
ATOM 4935 N N . LEU B 1 299 ? -8.234 -28.203 2.623 1 95.44 299 LEU B N 1
ATOM 4936 C CA . LEU B 1 299 ? -8.398 -27.406 1.418 1 95.44 299 LEU B CA 1
ATOM 4937 C C . LEU B 1 299 ? -8.844 -28.266 0.244 1 95.44 299 LEU B C 1
ATOM 4939 O O . LEU B 1 299 ? -8.234 -29.312 -0.029 1 95.44 299 LEU B O 1
ATOM 4943 N N . ASN B 1 300 ? -9.898 -27.859 -0.326 1 96.19 300 ASN B N 1
ATOM 4944 C CA . ASN B 1 300 ? -10.406 -28.547 -1.512 1 96.19 300 ASN B CA 1
ATOM 4945 C C . ASN B 1 300 ? -9.945 -27.859 -2.795 1 96.19 300 ASN B C 1
ATOM 4947 O O . ASN B 1 300 ? -10.32 -26.719 -3.053 1 96.19 300 ASN B O 1
ATOM 4951 N N . ILE B 1 301 ? -9.195 -28.531 -3.551 1 97.31 301 ILE B N 1
ATOM 4952 C CA . ILE B 1 301 ? -8.766 -28.047 -4.852 1 97.31 301 ILE B CA 1
ATOM 4953 C C . ILE B 1 301 ? -9.664 -28.609 -5.945 1 97.31 301 ILE B C 1
ATOM 4955 O O . ILE B 1 301 ? -9.594 -29.812 -6.254 1 97.31 301 ILE B O 1
ATOM 4959 N N . LYS B 1 302 ? -10.469 -27.828 -6.496 1 97.06 302 LYS B N 1
ATOM 4960 C CA . LYS B 1 302 ? -11.391 -28.266 -7.539 1 97.06 302 LYS B CA 1
ATOM 4961 C C . LYS B 1 302 ? -10.703 -28.297 -8.898 1 97.06 302 LYS B C 1
ATOM 4963 O O . LYS B 1 302 ? -10.227 -27.281 -9.391 1 97.06 302 LYS B O 1
ATOM 4968 N N . ILE B 1 303 ? -10.617 -29.422 -9.406 1 97.81 303 ILE B N 1
ATOM 4969 C CA . ILE B 1 303 ? -10.102 -29.578 -10.766 1 97.81 303 ILE B CA 1
ATOM 4970 C C . ILE B 1 303 ? -11.258 -29.578 -11.758 1 97.81 303 ILE B C 1
ATOM 4972 O O . ILE B 1 303 ? -12.133 -30.438 -11.711 1 97.81 303 ILE B O 1
ATOM 4976 N N . TYR B 1 304 ? -11.281 -28.578 -12.594 1 97.62 304 TYR B N 1
ATOM 4977 C CA . TYR B 1 304 ? -12.32 -28.438 -13.609 1 97.62 304 TYR B CA 1
ATOM 4978 C C . TYR B 1 304 ? -12.227 -29.562 -14.633 1 97.62 304 TYR B C 1
ATOM 4980 O O . TYR B 1 304 ? -13.227 -30.234 -14.922 1 97.62 304 TYR B O 1
ATOM 4988 N N . LYS B 1 305 ? -11.094 -29.766 -15.195 1 97.94 305 LYS B N 1
ATOM 4989 C CA . LYS B 1 305 ? -10.859 -30.734 -16.25 1 97.94 305 LYS B CA 1
ATOM 4990 C C . LYS B 1 305 ? -9.367 -31.031 -16.406 1 97.94 305 LYS B C 1
ATOM 4992 O O . LYS B 1 305 ? -8.539 -30.125 -16.234 1 97.94 305 LYS B O 1
ATOM 4997 N N . THR B 1 306 ? -9.047 -32.281 -16.656 1 98.69 306 THR B N 1
ATOM 4998 C CA . THR B 1 306 ? -7.699 -32.688 -17.031 1 98.69 306 THR B CA 1
ATOM 4999 C C . THR B 1 306 ? -7.602 -32.906 -18.531 1 98.69 306 THR B C 1
ATOM 5001 O O . THR B 1 306 ? -8.375 -33.688 -19.109 1 98.69 306 THR B O 1
ATOM 5004 N N . TYR B 1 307 ? -6.734 -32.156 -19.172 1 98.81 307 TYR B N 1
ATOM 5005 C CA . TYR B 1 307 ? -6.5 -32.25 -20.609 1 98.81 307 TYR B CA 1
ATOM 5006 C C . TYR B 1 307 ? -5.176 -32.938 -20.906 1 98.81 307 TYR B C 1
ATOM 5008 O O . TYR B 1 307 ? -4.215 -32.812 -20.141 1 98.81 307 TYR B O 1
ATOM 5016 N N . PRO B 1 308 ? -5.129 -33.719 -22.031 1 98.81 308 PRO B N 1
ATOM 5017 C CA . PRO B 1 308 ? -3.783 -34.062 -22.469 1 98.81 308 PRO B CA 1
ATOM 5018 C C . PRO B 1 308 ? -2.947 -32.844 -22.875 1 98.81 308 PRO B C 1
ATOM 5020 O O . PRO B 1 308 ? -3.492 -31.859 -23.344 1 98.81 308 PRO B O 1
ATOM 5023 N N . LEU B 1 309 ? -1.681 -32.906 -22.703 1 98.88 309 LEU B N 1
ATOM 5024 C CA . LEU B 1 309 ? -0.77 -31.812 -23.016 1 98.88 309 LEU B CA 1
ATOM 5025 C C . LEU B 1 309 ? -1.044 -31.266 -24.406 1 98.88 309 LEU B C 1
ATOM 5027 O O . LEU B 1 309 ? -1.104 -30.047 -24.609 1 98.88 309 LEU B O 1
ATOM 5031 N N . ARG B 1 310 ? -1.3 -32.094 -25.359 1 98.62 310 ARG B N 1
ATOM 5032 C CA . ARG B 1 310 ? -1.477 -31.734 -26.766 1 98.62 310 ARG B CA 1
ATOM 5033 C C . ARG B 1 310 ? -2.707 -30.844 -26.938 1 98.62 310 ARG B C 1
ATOM 5035 O O . ARG B 1 310 ? -2.855 -30.172 -27.969 1 98.62 310 ARG B O 1
ATOM 5042 N N . ASP B 1 311 ? -3.596 -30.859 -25.953 1 98.69 311 ASP B N 1
ATOM 5043 C CA . ASP B 1 311 ? -4.848 -30.125 -26.062 1 98.69 311 ASP B CA 1
ATOM 5044 C C . ASP B 1 311 ? -4.777 -28.812 -25.266 1 98.69 311 ASP B C 1
ATOM 5046 O O . ASP B 1 311 ? -5.809 -28.25 -24.891 1 98.69 311 ASP B O 1
ATOM 5050 N N . TYR B 1 312 ? -3.588 -28.281 -24.984 1 98.69 312 TYR B N 1
ATOM 5051 C CA . TYR B 1 312 ? -3.457 -27.031 -24.25 1 98.69 312 TYR B CA 1
ATOM 5052 C C . TYR B 1 312 ? -4.188 -25.906 -24.953 1 98.69 312 TYR B C 1
ATOM 5054 O O . TYR B 1 312 ? -4.75 -25.016 -24.297 1 98.69 312 TYR B O 1
ATOM 5062 N N . ARG B 1 313 ? -4.18 -25.875 -26.281 1 98.38 313 ARG B N 1
ATOM 5063 C CA . ARG B 1 313 ? -4.895 -24.828 -27 1 98.38 313 ARG B CA 1
ATOM 5064 C C . ARG B 1 313 ? -6.348 -24.75 -26.531 1 98.38 313 ARG B C 1
ATOM 5066 O O . ARG B 1 313 ? -6.875 -23.656 -26.312 1 98.38 313 ARG B O 1
ATOM 5073 N N . THR B 1 314 ? -6.961 -25.875 -26.406 1 98.19 314 THR B N 1
ATOM 5074 C CA . THR B 1 314 ? -8.336 -25.938 -25.922 1 98.19 314 THR B CA 1
ATOM 5075 C C . THR B 1 314 ? -8.422 -25.469 -24.484 1 98.19 314 THR B C 1
ATOM 5077 O O . THR B 1 314 ? -9.312 -24.688 -24.125 1 98.19 314 THR B O 1
ATOM 5080 N N . ALA B 1 315 ? -7.504 -25.906 -23.656 1 98.25 315 ALA B N 1
ATOM 5081 C CA . ALA B 1 315 ? -7.48 -25.5 -22.25 1 98.25 315 ALA B CA 1
ATOM 5082 C C . ALA B 1 315 ? -7.309 -23.984 -22.125 1 98.25 315 ALA B C 1
ATOM 5084 O O . ALA B 1 315 ? -7.949 -23.344 -21.281 1 98.25 315 ALA B O 1
ATOM 5085 N N . ALA B 1 316 ? -6.438 -23.438 -22.969 1 98.19 316 ALA B N 1
ATOM 5086 C CA . ALA B 1 316 ? -6.203 -22 -22.984 1 98.19 316 ALA B CA 1
ATOM 5087 C C . ALA B 1 316 ? -7.48 -21.234 -23.328 1 98.19 316 ALA B C 1
ATOM 5089 O O . ALA B 1 316 ? -7.82 -20.25 -22.672 1 98.19 316 ALA B O 1
ATOM 5090 N N . ALA B 1 317 ? -8.164 -21.703 -24.312 1 97.88 317 ALA B N 1
ATOM 5091 C CA . ALA B 1 317 ? -9.43 -21.078 -24.703 1 97.88 317 ALA B CA 1
ATOM 5092 C C . ALA B 1 317 ? -10.453 -21.172 -23.578 1 97.88 317 ALA B C 1
ATOM 5094 O O . ALA B 1 317 ? -11.172 -20.219 -23.297 1 97.88 317 ALA B O 1
ATOM 5095 N N . ASP B 1 318 ? -10.484 -22.312 -22.969 1 96.94 318 ASP B N 1
ATOM 5096 C CA . ASP B 1 318 ? -11.453 -22.547 -21.906 1 96.94 318 ASP B CA 1
ATOM 5097 C C . ASP B 1 318 ? -11.227 -21.578 -20.734 1 96.94 318 ASP B C 1
ATOM 5099 O O . ASP B 1 318 ? -12.156 -20.922 -20.281 1 96.94 318 ASP B O 1
ATOM 5103 N N . ILE B 1 319 ? -10.016 -21.453 -20.266 1 96.19 319 ILE B N 1
ATOM 5104 C CA . ILE B 1 319 ? -9.742 -20.641 -19.078 1 96.19 319 ILE B CA 1
ATOM 5105 C C . ILE B 1 319 ? -9.938 -19.156 -19.438 1 96.19 319 ILE B C 1
ATOM 5107 O O . ILE B 1 319 ? -10.398 -18.375 -18.594 1 96.19 319 ILE B O 1
ATOM 5111 N N . GLU B 1 320 ? -9.641 -18.766 -20.656 1 95.38 320 GLU B N 1
ATOM 5112 C CA . GLU B 1 320 ? -9.695 -17.359 -21.062 1 95.38 320 GLU B CA 1
ATOM 5113 C C . GLU B 1 320 ? -11.117 -16.938 -21.406 1 95.38 320 GLU B C 1
ATOM 5115 O O . GLU B 1 320 ? -11.414 -15.742 -21.484 1 95.38 320 GLU B O 1
ATOM 5120 N N . SER B 1 321 ? -11.969 -17.953 -21.625 1 92.12 321 SER B N 1
ATOM 5121 C CA . SER B 1 321 ? -13.367 -17.656 -21.922 1 92.12 321 SER B CA 1
ATOM 5122 C C . SER B 1 321 ? -14.18 -17.484 -20.641 1 92.12 321 SER B C 1
ATOM 5124 O O . SER B 1 321 ? -15.367 -17.156 -20.688 1 92.12 321 SER B O 1
ATOM 5126 N N . ARG B 1 322 ? -13.711 -17.656 -19.5 1 83.69 322 ARG B N 1
ATOM 5127 C CA . ARG B 1 322 ? -14.305 -17.438 -18.188 1 83.69 322 ARG B CA 1
ATOM 5128 C C . ARG B 1 322 ? -15.43 -18.438 -17.922 1 83.69 322 ARG B C 1
ATOM 5130 O O . ARG B 1 322 ? -16.375 -18.141 -17.188 1 83.69 322 ARG B O 1
ATOM 5137 N N . LYS B 1 323 ? -15.32 -19.516 -18.578 1 87.62 323 LYS B N 1
ATOM 5138 C CA . LYS B 1 323 ? -16.391 -20.5 -18.422 1 87.62 323 LYS B CA 1
ATOM 5139 C C . LYS B 1 323 ? -16.016 -21.562 -17.391 1 87.62 323 LYS B C 1
ATOM 5141 O O . LYS B 1 323 ? -16.875 -22.328 -16.938 1 87.62 323 LYS B O 1
ATOM 5146 N N . THR B 1 324 ? -14.867 -21.594 -17.062 1 93.81 324 THR B N 1
ATOM 5147 C CA . THR B 1 324 ? -14.391 -22.672 -16.203 1 93.81 324 THR B CA 1
ATOM 5148 C C . THR B 1 324 ? -14.477 -22.266 -14.727 1 93.81 324 THR B C 1
ATOM 5150 O O . THR B 1 324 ? -14.633 -21.094 -14.406 1 93.81 324 THR B O 1
ATOM 5153 N N . VAL B 1 325 ? -14.508 -23.266 -13.875 1 96.31 325 VAL B N 1
ATOM 5154 C CA . VAL B 1 325 ? -14.398 -23.109 -12.43 1 96.31 325 VAL B CA 1
ATOM 5155 C C . VAL B 1 325 ? -13.219 -23.922 -11.898 1 96.31 325 VAL B C 1
ATOM 5157 O O . VAL B 1 325 ? -12.953 -25.016 -12.383 1 96.31 325 VAL B O 1
ATOM 5160 N N . GLY B 1 326 ? -12.57 -23.344 -10.969 1 97 326 GLY B N 1
ATOM 5161 C CA . GLY B 1 326 ? -11.453 -24.062 -10.375 1 97 326 GLY B CA 1
ATOM 5162 C C . GLY B 1 326 ? -10.25 -24.172 -11.289 1 97 326 GLY B C 1
ATOM 5163 O O . GLY B 1 326 ? -9.969 -23.234 -12.055 1 97 326 GLY B O 1
ATOM 5164 N N . LYS B 1 327 ? -9.492 -25.188 -11.133 1 98.25 327 LYS B N 1
ATOM 5165 C CA . LYS B 1 327 ? -8.195 -25.344 -11.781 1 98.25 327 LYS B CA 1
ATOM 5166 C C . LYS B 1 327 ? -8.281 -26.266 -12.992 1 98.25 327 LYS B C 1
ATOM 5168 O O . LYS B 1 327 ? -9.008 -27.266 -12.961 1 98.25 327 LYS B O 1
ATOM 5173 N N . LEU B 1 328 ? -7.59 -25.906 -14.047 1 98.62 328 LEU B N 1
ATOM 5174 C CA . LEU B 1 328 ? -7.371 -26.812 -15.172 1 98.62 328 LEU B CA 1
ATOM 5175 C C . LEU B 1 328 ? -5.996 -27.453 -15.094 1 98.62 328 LEU B C 1
ATOM 5177 O O . LEU B 1 328 ? -5.031 -26.828 -14.656 1 98.62 328 LEU B O 1
ATOM 5181 N N . VAL B 1 329 ? -5.934 -28.734 -15.492 1 98.81 329 VAL B N 1
ATOM 5182 C CA . VAL B 1 329 ? -4.695 -29.5 -15.383 1 98.81 329 VAL B CA 1
ATOM 5183 C C . VAL B 1 329 ? -4.359 -30.125 -16.734 1 98.81 329 VAL B C 1
ATOM 5185 O O . VAL B 1 329 ? -5.254 -30.469 -17.516 1 98.81 329 VAL B O 1
ATOM 5188 N N . LEU B 1 330 ? -3.1 -30.219 -17.016 1 98.88 330 LEU B N 1
ATOM 5189 C CA . LEU B 1 330 ? -2.625 -30.969 -18.172 1 98.88 330 LEU B CA 1
ATOM 5190 C C . LEU B 1 330 ? -1.973 -32.281 -17.719 1 98.88 330 LEU B C 1
ATOM 5192 O O . LEU B 1 330 ? -1.167 -32.281 -16.781 1 98.88 330 LEU B O 1
ATOM 5196 N N . GLU B 1 331 ? -2.35 -33.344 -18.328 1 98.88 331 GLU B N 1
ATOM 5197 C CA . GLU B 1 331 ? -1.639 -34.594 -18.188 1 98.88 331 GLU B CA 1
ATOM 5198 C C . GLU B 1 331 ? -0.516 -34.719 -19.219 1 98.88 331 GLU B C 1
ATOM 5200 O O . GLU B 1 331 ? -0.756 -34.625 -20.422 1 98.88 331 GLU B O 1
ATOM 5205 N N . ILE B 1 332 ? 0.655 -34.969 -18.766 1 98.81 332 ILE B N 1
ATOM 5206 C CA . ILE B 1 332 ? 1.843 -35 -19.609 1 98.81 332 ILE B CA 1
ATOM 5207 C C . ILE B 1 332 ? 2.059 -36.406 -20.156 1 98.81 332 ILE B C 1
ATOM 5209 O O . ILE B 1 332 ? 2.016 -37.375 -19.422 1 98.81 332 ILE B O 1
ATOM 5213 N N . PRO B 1 333 ? 2.281 -36.5 -21.438 1 98.12 333 PRO B N 1
ATOM 5214 C CA . PRO B 1 333 ? 2.541 -37.844 -21.984 1 98.12 333 PRO B CA 1
ATOM 5215 C C . PRO B 1 333 ? 3.844 -38.438 -21.469 1 98.12 333 PRO B C 1
ATOM 5217 O O . PRO B 1 333 ? 4.836 -37.719 -21.297 1 98.12 333 PRO B O 1
ATOM 5220 N N . GLN B 1 334 ? 3.812 -39.75 -21.297 1 95.31 334 GLN B N 1
ATOM 5221 C CA . GLN B 1 334 ? 4.938 -40.438 -20.656 1 95.31 334 GLN B CA 1
ATOM 5222 C C . GLN B 1 334 ? 5.828 -41.125 -21.703 1 95.31 334 GLN B C 1
ATOM 5224 O O . GLN B 1 334 ? 5.332 -41.625 -22.703 1 95.31 334 GLN B O 1
#

Foldseek 3Di:
DLPDDDQKWWFWWAADADALVRTDTDIDGADDDEQQKFKWQFFKAFDDLVQNCPNNVVDDDHPRFGAGFKTWGFTNDHHNNHDPDDGGWIKIFTDGNRRIRMDMDGSLHLIDTDDPPQDSVNRHVSNFCVFLLLVLVCCCVPVPVQAAAFEEEEELLQAANNLNNQLVNQVRNYAYEYEDQDPVSQVSSVVSHHDHYDHPNPDDPLVVLCVVVVNQAGQEYAAACEQVCVVVRLSRHGQQHEYAYAHHLVHHHDDDDPCSCVVRVYHYDHDDSCVQCVHSVSSVVSVVVVVVCVVVVSGDQDEFEEAASRCVSVVNCCVSVSPTGGIYMYGYDD/DLPDDDQKWWFWWAADADALVRTDTDIDGADDDEQQKFKWQFFKAWDDLVQNCPNNVVDDDHPRFGAGFKTWGFTNDHHNNHDPDDGGWTKIFTDGNRRIRMDMDGSLHLIDTDDPPQDSVNRHVSNFCVFLLLFLVCCCVPVPVQAAAFEEEEELLQAANNLNNQLVNQVRNYAYEYEDQDPVSQVSSVVSHHHHYDRPVPDDSLVVLCVVVVNQAGQEYAAACEQVCVVVRLSRHGQQHEYAYAHHLVHHHDDDDPCSCVVRVYHYDHDDSCVQCVHSVSSVVSVVVVVVCVVVVSGDQDEFDEAASRCVSVVNCCVSVSPTGGIYMYGYDD

GO terms:
  GO:0003960 quinone reductase (NADPH) activity (F, IDA)
  GO:0032440 2-alkenal reductase [NAD(P)H] activity (F, IDA)
  GO:0035925 mRNA 3'-UTR AU-rich region binding (F, IDA)
  GO:0034599 cellular response to oxidative stress (P, IMP)
  GO:0005634 nucleus (C, HDA)
  GO:0005737 cytoplasm (C, HDA)
  GO:0003960 quinone reductase (NADPH) activity (F, EXP)

Nearest PDB structures (foldseek):
  3qwb-assembly2_C  TM=9.998E-01  e=3.780E-69  Saccharomyces cerevisiae S288C
  6k9y-assembly2_C  TM=9.150E-01  e=6.134E-30  Homo sapiens
  2oby-assembly1_A  TM=8.807E-01  e=6.517E-30  Homo sapiens
  1yb5-assembly1_A  TM=8.815E-01  e=5.116E-30  Homo sapiens
  5k1s-assembly2_C  TM=8.237E-01  e=8.820E-30  Myxococcus xanthus DK 1622

Solvent-accessible surface area (backbone atoms only — not comparable to full-atom values): 33760 Å² total; per-residue (Å²): 126,84,76,78,79,60,68,57,32,54,31,36,31,30,72,55,68,45,67,66,82,40,58,38,72,40,79,41,73,44,75,82,65,52,48,49,17,28,33,29,40,31,44,20,20,29,61,57,74,68,56,53,34,47,34,59,50,74,40,85,74,72,68,69,32,53,38,44,50,21,24,8,32,29,27,70,40,66,19,85,68,43,77,89,66,52,71,67,39,34,34,34,34,57,40,66,30,31,39,24,28,48,36,64,46,52,70,81,47,62,62,44,81,48,63,88,81,66,44,70,70,52,38,42,47,45,10,48,34,49,66,40,46,47,36,38,50,45,39,45,60,60,78,42,68,70,43,67,68,34,34,35,37,28,45,56,17,32,28,46,43,22,34,44,37,26,38,54,40,37,76,47,44,28,43,30,36,28,27,27,71,39,70,69,42,39,52,50,22,39,77,34,40,27,71,40,79,40,42,59,76,80,46,61,60,54,63,52,46,24,61,77,43,75,66,52,32,22,49,28,29,43,32,41,40,23,39,82,42,48,68,53,48,62,67,33,34,17,77,62,9,36,41,42,41,61,39,42,77,65,32,72,53,70,60,43,52,64,70,77,26,27,86,35,27,28,34,40,32,26,54,48,55,65,62,62,42,71,45,69,67,39,34,52,54,48,51,49,52,49,50,50,33,56,74,68,59,76,47,78,77,53,69,60,48,79,35,53,50,82,44,44,54,59,53,52,51,42,61,74,64,69,72,59,46,31,26,38,32,31,38,35,70,130,125,86,75,78,79,60,68,58,32,54,30,36,29,30,71,55,68,45,67,66,84,40,58,40,72,42,78,40,72,44,74,83,66,52,48,50,17,28,33,28,40,31,43,23,19,29,62,58,74,68,55,53,34,47,34,58,51,73,40,86,74,73,67,71,32,52,38,44,50,21,23,9,31,30,29,71,40,67,19,86,67,43,77,89,66,52,71,68,40,35,34,34,34,56,41,66,30,29,38,26,28,48,34,64,43,52,71,82,46,61,60,44,80,49,61,88,81,65,46,71,70,52,38,41,46,46,11,47,36,48,65,39,46,48,36,38,50,45,40,44,60,60,79,42,67,70,44,66,69,34,36,33,38,29,43,56,18,32,26,46,43,21,34,43,36,25,39,54,40,38,74,47,43,29,43,30,35,28,29,27,71,39,70,69,43,40,53,52,20,39,75,32,41,25,70,40,79,41,41,59,75,79,45,62,61,56,63,52,46,26,62,76,41,76,66,52,33,20,48,28,29,44,32,41,41,24,38,83,41,49,68,52,46,64,68,33,34,16,75,64,9,36,39,41,41,62,39,43,77,65,32,72,55,70,61,43,51,63,70,77,25,26,84,34,27,27,34,38,31,25,53,48,55,64,62,64,42,71,46,70,69,39,32,53,54,49,52,49,51,49,50,51,33,55,73,68,58,76,48,78,79,53,68,59,48,78,36,53,50,83,45,45,55,58,52,52,52,42,60,73,64,68,73,59,44,32,25,38,31,30,39,35,71,129

Sequence (668 aa):
MKCTIPEQQKVILIDEIGGYDVIKYEDYPVPSISEEELLIKNKYTGVNYIESYFRKGIYPCEKPYVLGREASGTVVAKGKGVTNFEVGDQVAYISNSTFAQYSKISSQGPVMKLPKGTSDEELKLYAAGLLQVLTALSFTNEAYHVKKGDYVLLFAAAGGVGLILNQLLKMKGAHTIAVASTDEKLKIAKEYGAEYLINASKEDILRQVLKFTNGKGVDASFDSVGKDTFEISLAALKRKGVFVSFGNASGLIPPFSITRLSPKNITLVRPQLYGYIADPEEWKYYSDEFFGLVNSKKLNIKIYKTYPLRDYRTAAADIESRKTVGKLVLEIPQMKCTIPEQQKVILIDEIGGYDVIKYEDYPVPSISEEELLIKNKYTGVNYIESYFRKGIYPCEKPYVLGREASGTVVAKGKGVTNFEVGDQVAYISNSTFAQYSKISSQGPVMKLPKGTSDEELKLYAAGLLQVLTALSFTNEAYHVKKGDYVLLFAAAGGVGLILNQLLKMKGAHTIAVASTDEKLKIAKEYGAEYLINASKEDILRQVLKFTNGKGVDASFDSVGKDTFEISLAALKRKGVFVSFGNASGLIPPFSITRLSPKNITLVRPQLYGYIADPEEWKYYSDEFFGLVNSKKLNIKIYKTYPLRDYRTAAADIESRKTVGKLVLEIPQ

InterPro domains:
  IPR002364 Quinone oxidoreductase/zeta-crystallin, conserved site [PS01162] (149-170)
  IPR011032 GroES-like superfamily [SSF50129] (4-330)
  IPR013149 Alcohol dehydrogenase-like, C-terminal [PF00107] (160-286)
  IPR013154 Alcohol dehydrogenase-like, N-terminal [PF08240] (35-92)
  IPR020843 Enoylreductase domain [SM00829] (18-330)
  IPR036291 NAD(P)-binding domain superfamily [SSF51735] (126-281)
  IPR047618 Quinone oxidoreductase-like [cd05286] (10-332)

Secondary structure (DSSP, 8-state):
------SEEEEEEESSS-SGGGEEEEEEEPPP--TTEEEEEEEEEEE-THHHHHHHTSS---SSEE--SEEEEEEEEE-TT--S--TT-EEEEE-S--SBSEEEEETTSSEEEPPTT--HHHHHHHHHHHHHHHHHHHIIIIIS---TT-EEEESSTTSHHHHHHHHHHHHTT-EEEEEESSHHHHHHHHHTT--EEEETTTS-HHHHHHHHTTTS-EEEEEESS-TTTHHHHHHHEEEEEEEEE---TT-PPPPB-GGGGGGGT-EEE---GGGGS-SHHHHHHHHHHHHHHHHHT-S---EEEEEEGGGHHHHHHHHHTT---SEEEEEPP-/------SEEEEEEESSS-SGGGEEEEEEEPPP--TTEEEEEEEEEEE-THHHHHHHTSS---SSEE--SEEEEEEEEE-TT--S--TT-EEEEE-S--SBSEEEEETTSSEEEPPTT--HHHHHHHHHHHHHHHHHHHIIIIIS---TT-EEEESSTTSHHHHHHHHHHHHTT-EEEEEESSHHHHHHHHHTT--EEEETTTS-HHHHHHHHTTTS-EEEEEESS-TTTHHHHHHHEEEEEEEEE---TT-PPPPB-GGGGGGGT-EEE---GGGGS-SHHHHHHHHHHHHHHHHHT-S---EEEEEEGGGHHHHHHHHHTT---SEEEEEPP-

Organism: Saccharomyces cerevisiae (strain ATCC 204508 / S288c) (NCBI:txid559292)

Radius of gyration: 29.57 Å; Cα contacts (8 Å, |Δi|>4): 1623; chains: 2; bounding box: 54×93×66 Å